Protein AF-A0A0F9PU27-F1 (afdb_monomer_lite)

Radius of gyration: 31.29 Å; chains: 1; bounding box: 98×49×78 Å

Secondary structure (DSSP, 8-state):
--HHHHHHHHHHHHHHHHHHHHHHHHHHTT-HHHHHHHHHHHHHTT---HHHHHHHHHHHHHTT-HHHHHHHHHHHHHHSTT-HHHHHHHHHHHHHTT-HHHHHHHHHHHHHH-TT-HHHHHHHHHHHHHTT-HHHHHHHHHHHHHH-TT-HHHHHHHHHHHHHHHHHHHS-HHHHHHHHHHHHHHHHHHHHHHHHHHHHHHHHT----TTHHHHHHHHHHHHHTTS-HHHHHHHHHHHHTS--S-TTSS-HHHHHHHHHHHHHHHHHHHHHHHHHHHHHHHHHHHHHHT-SSHHHHHHHHHHHHTTS-HHHHHHHHHHHHTS-THHHHHHHHHHHHHHHHHHHHHHHHHHHS-HHHHHHHHHHHHH-SEEEHHHHHHHHT--HHHHHHHHHHHHHHHT-EE-SSEEE--TTTHHHHHHHHHHHHHHHHHHHHTS----

Organism: NCBI:txid412755

Foldseek 3Di:
DDPVVVVVVVVLVVLLVVLQVVLVVCVVVLVLVVSLVSLVVSVVSVDDALVSLQSNLVSCVSVVNLVSSLVSLVVSCVVPVLDLVSLQSSLVSCVVVVVLVSSLVSLVSSCVNPVLDLVSLQSNLVSCLVVLVLVSSLVSLVSSCVNPVPPPSSVLSNVLSVVLVVCVVPADPVLSQCVVVLSVQLVVLVLLLVLLVVLLVVLVPDDDQQDPLVVSVVVNVVSCVPPDPVSVVVVVVLNVLQDPDNPPPDPPVVSVVSSVVSSVVSVVVNLLSVVVNVLSVVLSCCSPPPDHDPVVSVVVSVVVLVVDPPSNSVVVVVVVVPRDPCSVVVCVVVCVVCVVVVVVLVLVLLVLFDPQLLVQLLVQLVPDQKAFQVVNCVSRVDDPVSSVVVLVVCCVVQVWDDDDRIIGHDPVRSVVSNVVSVVVNVVVVVVVVVDDDDD

pLDDT: mean 78.62, std 15.71, range [31.61, 98.38]

Structure (mmCIF, N/CA/C/O backbone):
data_AF-A0A0F9PU27-F1
#
_entry.id   AF-A0A0F9PU27-F1
#
loop_
_atom_site.group_PDB
_atom_site.id
_atom_site.type_symbol
_atom_site.label_atom_id
_atom_site.label_alt_id
_atom_site.label_comp_id
_atom_site.label_asym_id
_atom_site.label_entity_id
_atom_site.label_seq_id
_atom_site.pdbx_PDB_ins_code
_atom_site.Cartn_x
_atom_site.Cartn_y
_atom_site.Cartn_z
_atom_site.occupancy
_atom_site.B_iso_or_equiv
_atom_site.auth_seq_id
_atom_site.auth_comp_id
_atom_site.auth_asym_id
_atom_site.auth_atom_id
_atom_site.pdbx_PDB_model_num
ATOM 1 N N . MET A 1 1 ? 28.196 -9.883 -45.444 1.00 61.72 1 MET A N 1
ATOM 2 C CA . MET A 1 1 ? 28.135 -8.442 -45.123 1.00 61.72 1 MET A CA 1
ATOM 3 C C . MET A 1 1 ? 29.252 -7.688 -45.820 1.00 61.72 1 MET A C 1
ATOM 5 O O . MET A 1 1 ? 30.421 -7.951 -45.524 1.00 61.72 1 MET A O 1
ATOM 9 N N . SER A 1 2 ? 28.900 -6.754 -46.701 1.00 83.75 2 SER A N 1
ATOM 10 C CA . SER A 1 2 ? 29.845 -5.858 -47.375 1.00 83.75 2 SER A CA 1
ATOM 11 C C . SER A 1 2 ? 30.555 -4.929 -46.370 1.00 83.75 2 SER A C 1
ATOM 13 O O . SER A 1 2 ? 30.102 -4.731 -45.236 1.00 83.75 2 SER A O 1
ATOM 15 N N . LYS A 1 3 ? 31.704 -4.348 -46.753 1.00 82.75 3 LYS A N 1
ATOM 16 C CA . LYS A 1 3 ? 32.406 -3.347 -45.918 1.00 82.75 3 LYS A CA 1
ATOM 17 C C . LYS A 1 3 ? 31.502 -2.148 -45.590 1.00 82.75 3 LYS A C 1
ATOM 19 O O . LYS A 1 3 ? 31.598 -1.587 -44.500 1.00 82.75 3 LYS A O 1
ATOM 24 N N . GLU A 1 4 ? 30.606 -1.804 -46.506 1.00 81.50 4 GLU A N 1
ATOM 25 C CA . GLU A 1 4 ? 29.671 -0.690 -46.385 1.00 81.50 4 GLU A CA 1
ATOM 26 C C . GLU A 1 4 ? 28.534 -0.986 -45.394 1.00 81.50 4 GLU A C 1
ATOM 28 O O . GLU A 1 4 ? 28.231 -0.160 -44.535 1.00 81.50 4 GLU A O 1
ATOM 33 N N . GLU A 1 5 ? 27.990 -2.205 -45.403 1.00 80.94 5 GLU A N 1
ATOM 34 C CA . GLU A 1 5 ? 27.004 -2.665 -44.412 1.00 80.94 5 GLU A CA 1
ATOM 35 C C . GLU A 1 5 ? 27.588 -2.688 -42.994 1.00 80.94 5 GLU A C 1
ATOM 37 O O . GLU A 1 5 ? 26.949 -2.247 -42.036 1.00 80.94 5 GLU A O 1
ATOM 42 N N . LYS A 1 6 ? 28.845 -3.132 -42.846 1.00 84.81 6 LYS A N 1
ATOM 43 C CA . LYS A 1 6 ? 29.549 -3.090 -41.554 1.00 84.81 6 LYS A CA 1
ATOM 44 C C . LYS A 1 6 ? 29.738 -1.653 -41.052 1.00 84.81 6 LYS A C 1
ATOM 46 O O . LYS A 1 6 ? 29.660 -1.428 -39.844 1.00 84.81 6 LYS A O 1
ATOM 51 N N . LYS A 1 7 ? 29.980 -0.689 -41.949 1.00 88.00 7 LYS A N 1
ATOM 52 C CA . LYS A 1 7 ? 30.108 0.738 -41.607 1.00 88.00 7 LYS A CA 1
ATOM 53 C C . LYS A 1 7 ? 28.763 1.324 -41.167 1.00 88.00 7 LYS A C 1
ATOM 55 O O . LYS A 1 7 ? 28.689 1.857 -40.061 1.00 88.00 7 LYS A O 1
ATOM 60 N N . LYS A 1 8 ? 27.697 1.116 -41.949 1.00 86.75 8 LYS A N 1
ATOM 61 C CA . LYS A 1 8 ? 26.329 1.554 -41.612 1.00 86.75 8 LYS A CA 1
ATOM 62 C C . LYS A 1 8 ? 25.865 0.987 -40.266 1.00 86.75 8 LYS A C 1
ATOM 64 O O . LYS A 1 8 ? 25.375 1.727 -39.418 1.00 86.75 8 LYS A O 1
ATOM 69 N N . ARG A 1 9 ? 26.118 -0.300 -39.996 1.00 86.31 9 ARG A N 1
ATOM 70 C CA . ARG A 1 9 ? 25.777 -0.932 -38.707 1.00 86.31 9 ARG A CA 1
ATOM 71 C C . ARG A 1 9 ? 26.534 -0.318 -37.523 1.00 86.31 9 ARG A C 1
ATOM 73 O O . ARG A 1 9 ? 25.955 -0.131 -36.451 1.00 86.31 9 ARG A O 1
ATOM 80 N N . LYS A 1 10 ? 27.820 0.014 -37.695 1.00 89.00 10 LYS A N 1
ATOM 81 C CA . LYS A 1 10 ? 28.617 0.699 -36.659 1.00 89.00 10 LYS A CA 1
ATOM 82 C C . LYS A 1 10 ? 28.089 2.107 -36.378 1.00 89.00 10 LYS A C 1
ATOM 84 O O . LYS A 1 10 ? 28.003 2.492 -35.212 1.00 89.00 10 LYS A O 1
ATOM 89 N N . GLU A 1 11 ? 27.718 2.851 -37.415 1.00 89.81 11 GLU A N 1
ATOM 90 C CA . GLU A 1 11 ? 27.136 4.193 -37.284 1.00 89.81 11 GLU A CA 1
ATOM 91 C C . GLU A 1 11 ? 25.778 4.152 -36.576 1.00 89.81 11 GLU A C 1
ATOM 93 O O . GLU A 1 11 ? 25.588 4.882 -35.601 1.00 89.81 11 GLU A O 1
ATOM 98 N N . LEU A 1 12 ? 24.896 3.221 -36.959 1.00 90.19 12 LEU A N 1
ATOM 99 C CA . LEU A 1 12 ? 23.612 2.987 -36.290 1.00 90.19 12 LEU A CA 1
ATOM 100 C C . LEU A 1 12 ? 23.808 2.667 -34.800 1.00 90.19 12 LEU A C 1
ATOM 102 O O . LEU A 1 12 ? 23.183 3.272 -33.934 1.00 90.19 12 LEU A O 1
ATOM 106 N N . THR A 1 13 ? 24.756 1.779 -34.483 1.00 91.00 13 THR A N 1
ATOM 107 C CA . THR A 1 13 ? 25.074 1.406 -33.094 1.00 91.00 13 THR A CA 1
ATOM 108 C C . THR A 1 13 ? 25.567 2.607 -32.283 1.00 91.00 13 THR A C 1
ATOM 110 O O . THR A 1 13 ? 25.202 2.776 -31.118 1.00 91.00 13 THR A O 1
ATOM 113 N N . LYS A 1 14 ? 26.405 3.466 -32.879 1.00 93.38 14 LYS A N 1
ATOM 114 C CA . LYS A 1 14 ? 26.889 4.691 -32.227 1.00 93.38 14 LYS A CA 1
ATOM 115 C C . LYS A 1 14 ? 25.741 5.670 -31.978 1.00 93.38 14 LYS A C 1
ATOM 117 O O . LYS A 1 14 ? 25.690 6.289 -30.915 1.00 93.38 14 LYS A O 1
ATOM 122 N N . LEU A 1 15 ? 24.820 5.781 -32.931 1.00 94.38 15 LEU A N 1
ATOM 123 C CA . LEU A 1 15 ? 23.661 6.655 -32.837 1.00 94.38 15 LEU A CA 1
ATOM 124 C C . LEU A 1 15 ? 22.678 6.186 -31.753 1.00 94.38 15 LEU A C 1
ATOM 126 O O . LEU A 1 15 ? 22.299 6.988 -30.903 1.00 94.38 15 LEU A O 1
ATOM 130 N N . VAL A 1 16 ? 22.370 4.887 -31.696 1.00 94.38 16 VAL A N 1
ATOM 131 C CA . VAL A 1 16 ? 21.594 4.263 -30.608 1.00 94.38 16 VAL A CA 1
ATOM 132 C C . VAL A 1 16 ? 22.213 4.583 -29.248 1.00 94.38 16 VAL A C 1
ATOM 134 O O . VAL A 1 16 ? 21.541 5.117 -28.368 1.00 94.38 16 VAL A O 1
ATOM 137 N N . LYS A 1 17 ? 23.520 4.333 -29.075 1.00 94.12 17 LYS A N 1
ATOM 138 C CA . LYS A 1 17 ? 24.222 4.626 -27.812 1.00 94.12 17 LYS A CA 1
ATOM 139 C C . LYS A 1 17 ? 24.145 6.106 -27.435 1.00 94.12 17 LYS A C 1
ATOM 141 O O . LYS A 1 17 ? 23.989 6.432 -26.257 1.00 94.12 17 LYS A O 1
ATOM 146 N N . LYS A 1 18 ? 24.227 7.007 -28.419 1.00 96.00 18 LYS A N 1
ATOM 147 C CA . LYS A 1 18 ? 24.058 8.447 -28.198 1.00 96.00 18 LYS A CA 1
ATOM 148 C C . LYS A 1 18 ? 22.656 8.743 -27.664 1.00 96.00 18 LYS A C 1
ATOM 150 O O . LYS A 1 18 ? 22.555 9.327 -26.592 1.00 96.00 18 LYS A O 1
ATOM 155 N N . TYR A 1 19 ? 21.602 8.288 -28.342 1.00 96.94 19 TYR A N 1
ATOM 156 C CA . TYR A 1 19 ? 20.220 8.497 -27.896 1.00 96.94 19 TYR A CA 1
ATOM 157 C C . TYR A 1 19 ? 19.957 7.920 -26.501 1.00 96.94 19 TYR A C 1
ATOM 159 O O . TYR A 1 19 ? 19.421 8.629 -25.652 1.00 96.94 19 TYR A O 1
ATOM 167 N N . LEU A 1 20 ? 20.432 6.704 -26.218 1.00 95.94 20 LEU A N 1
ATOM 168 C CA . LEU A 1 20 ? 20.327 6.083 -24.895 1.00 95.94 20 LEU A CA 1
ATOM 169 C C . LEU A 1 20 ? 21.032 6.893 -23.805 1.00 95.94 20 LEU A C 1
ATOM 171 O O . LEU A 1 20 ? 20.453 7.152 -22.754 1.00 95.94 20 LEU A O 1
ATOM 175 N N . SER A 1 21 ? 22.284 7.294 -24.039 1.00 95.94 21 SER A N 1
ATOM 176 C CA . SER A 1 21 ? 23.059 8.041 -23.041 1.00 95.94 21 SER A CA 1
ATOM 177 C C . SER A 1 21 ? 22.482 9.433 -22.782 1.00 95.94 21 SER A C 1
ATOM 179 O O . SER A 1 21 ? 22.426 9.862 -21.631 1.00 95.94 21 SER A O 1
ATOM 181 N N . THR A 1 22 ? 22.001 10.124 -23.820 1.00 97.12 22 THR A N 1
ATOM 182 C CA . THR A 1 22 ? 21.309 11.407 -23.666 1.00 97.12 22 THR A CA 1
ATOM 183 C C . THR A 1 22 ? 19.983 11.234 -22.929 1.00 97.12 22 THR A C 1
ATOM 185 O O . THR A 1 22 ? 19.738 11.968 -21.976 1.00 97.12 22 THR A O 1
ATOM 188 N N . GLY A 1 23 ? 19.173 10.236 -23.297 1.00 96.94 23 GLY A N 1
ATOM 189 C CA . GLY A 1 23 ? 17.914 9.932 -22.614 1.00 96.94 23 GLY A CA 1
ATOM 190 C C . GLY A 1 23 ? 18.114 9.634 -21.127 1.00 96.94 23 GLY A C 1
ATOM 191 O O . GLY A 1 23 ? 17.452 10.237 -20.291 1.00 96.94 23 GLY A O 1
ATOM 192 N N . LYS A 1 24 ? 19.105 8.801 -20.772 1.00 96.12 24 LYS A N 1
ATOM 193 C CA . LYS A 1 24 ? 19.441 8.494 -19.368 1.00 96.12 24 LYS A CA 1
ATOM 194 C C . LYS A 1 24 ? 19.889 9.729 -18.577 1.00 96.12 24 LYS A C 1
ATOM 196 O O . LYS A 1 24 ? 19.502 9.880 -17.425 1.00 96.12 24 LYS A O 1
ATOM 201 N N . LYS A 1 25 ? 20.666 10.634 -19.184 1.00 97.50 25 LYS A N 1
ATOM 202 C CA . LYS A 1 25 ? 21.061 11.899 -18.536 1.00 97.50 25 LYS A CA 1
ATOM 203 C C . LYS A 1 25 ? 19.865 12.815 -18.278 1.00 97.50 25 LYS A C 1
ATOM 205 O O . LYS A 1 25 ? 19.805 13.439 -17.228 1.00 97.50 25 LYS A O 1
ATOM 210 N N . LEU A 1 26 ? 18.934 12.909 -19.227 1.00 96.62 26 LEU A N 1
ATOM 211 C CA . LEU A 1 26 ? 17.712 13.706 -19.075 1.00 96.62 26 LEU A CA 1
ATOM 212 C C . LEU A 1 26 ? 16.783 13.110 -18.014 1.00 96.62 26 LEU A C 1
ATOM 214 O O . LEU A 1 26 ? 16.261 13.842 -17.182 1.00 96.62 26 LEU A O 1
ATOM 218 N N . TYR A 1 27 ? 16.658 11.783 -17.990 1.00 94.88 27 TYR A N 1
ATOM 219 C CA . TYR A 1 27 ? 15.933 11.047 -16.957 1.00 94.88 27 TYR A CA 1
ATOM 220 C C . TYR A 1 27 ? 16.470 11.358 -15.552 1.00 94.88 27 TYR A C 1
ATOM 222 O O . TYR A 1 27 ? 15.700 11.679 -14.659 1.00 94.88 27 TYR A O 1
ATOM 230 N N . GLN A 1 28 ? 17.795 11.352 -15.365 1.00 94.38 28 GLN A N 1
ATOM 231 C CA . GLN A 1 28 ? 18.430 11.703 -14.083 1.00 94.38 28 GLN A CA 1
ATOM 232 C C . GLN A 1 28 ? 18.196 13.161 -13.660 1.00 94.38 28 GLN A C 1
ATOM 234 O O . GLN A 1 28 ? 18.307 13.479 -12.481 1.00 94.38 28 GLN A O 1
ATOM 239 N N . LYS A 1 29 ? 17.890 14.046 -14.613 1.00 95.44 29 LYS A N 1
ATOM 240 C CA . LYS A 1 29 ? 17.524 15.447 -14.368 1.00 95.44 29 LYS A CA 1
ATOM 241 C C . LYS A 1 29 ? 16.015 15.653 -14.195 1.00 95.44 29 LYS A C 1
ATOM 243 O O . LYS A 1 29 ? 15.580 16.797 -14.135 1.00 95.44 29 LYS A O 1
ATOM 248 N N . ASN A 1 30 ? 15.223 14.578 -14.158 1.00 92.25 30 ASN A N 1
ATOM 249 C CA . ASN A 1 30 ? 13.757 14.604 -14.144 1.00 92.25 30 ASN A CA 1
ATOM 250 C C . ASN A 1 30 ? 13.126 15.301 -15.370 1.00 92.25 30 ASN A C 1
ATOM 252 O O . ASN A 1 30 ? 11.958 15.678 -15.357 1.00 92.25 30 ASN A O 1
ATOM 256 N N . GLU A 1 31 ? 13.866 15.442 -16.476 1.00 96.12 31 GLU A N 1
ATOM 257 C CA . GLU A 1 31 ? 13.351 15.973 -17.746 1.00 96.12 31 GLU A CA 1
ATOM 258 C C . GLU A 1 31 ? 12.653 14.855 -18.550 1.00 96.12 31 GLU A C 1
ATOM 260 O O . GLU A 1 31 ? 13.060 14.507 -19.666 1.00 96.12 31 GLU A O 1
ATOM 265 N N . PHE A 1 32 ? 11.609 14.262 -17.962 1.00 95.88 32 PHE A N 1
ATOM 266 C CA . PHE A 1 32 ? 10.987 13.011 -18.416 1.00 95.88 32 PHE A CA 1
ATOM 267 C C . PHE A 1 32 ? 10.480 13.060 -19.861 1.00 95.88 32 PHE A C 1
ATOM 269 O O . PHE A 1 32 ? 10.799 12.171 -20.650 1.00 95.88 32 PHE A O 1
ATOM 276 N N . GLN A 1 33 ? 9.796 14.135 -20.264 1.00 97.50 33 GLN A N 1
ATOM 277 C CA . GLN A 1 33 ? 9.277 14.269 -21.632 1.00 97.50 33 GLN A CA 1
ATOM 278 C C . GLN A 1 33 ? 10.395 14.205 -22.688 1.00 97.50 33 GLN A C 1
ATOM 280 O O . GLN A 1 33 ? 10.280 13.528 -23.715 1.00 97.50 33 GLN A O 1
ATOM 285 N N . LYS A 1 34 ? 11.522 14.883 -22.429 1.00 97.06 34 LYS A N 1
ATOM 286 C CA . LYS A 1 34 ? 12.675 14.860 -23.336 1.00 97.06 34 LYS A CA 1
ATOM 287 C C . LYS A 1 34 ? 13.356 13.497 -23.300 1.00 97.06 34 LYS A C 1
ATOM 289 O O . LYS A 1 34 ? 13.727 12.990 -24.359 1.00 97.06 34 LYS A O 1
ATOM 294 N N . ALA A 1 35 ? 13.484 12.880 -22.125 1.00 97.75 35 ALA A N 1
ATOM 295 C CA . ALA A 1 35 ? 14.041 11.537 -21.988 1.00 97.75 35 ALA A CA 1
ATOM 296 C C . ALA A 1 35 ? 13.265 10.516 -22.839 1.00 97.75 35 ALA A C 1
ATOM 298 O O . ALA A 1 35 ? 13.878 9.822 -23.653 1.00 97.75 35 ALA A O 1
ATOM 299 N N . ILE A 1 36 ? 11.928 10.517 -22.754 1.00 97.81 36 ILE A N 1
ATOM 300 C CA . ILE A 1 36 ? 11.040 9.669 -23.566 1.00 97.81 36 ILE A CA 1
ATOM 301 C C . ILE A 1 36 ? 11.309 9.865 -25.059 1.00 97.81 36 ILE A C 1
ATOM 303 O O . ILE A 1 36 ? 11.459 8.886 -25.788 1.00 97.81 36 ILE A O 1
ATOM 307 N N . SER A 1 37 ? 11.438 11.113 -25.527 1.00 97.56 37 SER A N 1
ATOM 308 C CA . SER A 1 37 ? 11.712 11.392 -26.945 1.00 97.56 37 SER A CA 1
ATOM 309 C C . SER A 1 37 ? 13.033 10.776 -27.431 1.00 97.56 37 SER A C 1
ATOM 311 O O . SER A 1 37 ? 13.115 10.258 -28.545 1.00 97.56 37 SER A O 1
ATOM 313 N N . HIS A 1 38 ? 14.069 10.778 -26.586 1.00 97.62 38 HIS A N 1
ATOM 314 C CA . HIS A 1 38 ? 15.358 10.165 -26.897 1.00 97.62 38 HIS A CA 1
ATOM 315 C C . HIS A 1 38 ? 15.293 8.636 -26.844 1.00 97.62 38 HIS A C 1
ATOM 317 O O . HIS A 1 38 ? 15.906 7.979 -27.685 1.00 97.62 38 HIS A O 1
ATOM 323 N N . PHE A 1 39 ? 14.537 8.064 -25.907 1.00 97.62 39 PHE A N 1
ATOM 324 C CA . PHE A 1 39 ? 14.330 6.620 -25.844 1.00 97.62 39 PHE A CA 1
ATOM 325 C C . PHE A 1 39 ? 13.521 6.099 -27.038 1.00 97.62 39 PHE A C 1
ATOM 327 O O . PHE A 1 39 ? 13.940 5.127 -27.661 1.00 97.62 39 PHE A O 1
ATOM 334 N N . LYS A 1 40 ? 12.449 6.791 -27.448 1.00 96.69 40 LYS A N 1
ATOM 335 C CA . LYS A 1 40 ? 11.679 6.452 -28.659 1.00 96.69 40 LYS A CA 1
ATOM 336 C C . LYS A 1 40 ? 12.551 6.462 -29.918 1.00 96.69 40 LYS A C 1
ATOM 338 O O . LYS A 1 40 ? 12.512 5.502 -30.675 1.00 96.69 40 LYS A O 1
ATOM 343 N N . LYS A 1 41 ? 13.443 7.448 -30.074 1.00 96.75 41 LYS A N 1
ATOM 344 C CA . LYS A 1 41 ? 14.431 7.457 -31.172 1.00 96.75 41 LYS A CA 1
ATOM 345 C C . LYS A 1 41 ? 15.393 6.268 -31.127 1.00 96.75 41 LYS A C 1
ATOM 347 O O . LYS A 1 41 ? 15.785 5.761 -32.170 1.00 96.75 41 LYS A O 1
ATOM 352 N N . ALA A 1 42 ? 15.798 5.803 -29.944 1.00 95.56 42 ALA A N 1
ATOM 353 C CA . ALA A 1 42 ? 16.612 4.589 -29.842 1.00 95.56 42 ALA A CA 1
ATOM 354 C C . ALA A 1 42 ? 15.823 3.333 -30.268 1.00 95.56 42 ALA A C 1
ATOM 356 O O . ALA A 1 42 ? 16.388 2.478 -30.951 1.00 95.56 42 ALA A O 1
ATOM 357 N N . ILE A 1 43 ? 14.529 3.262 -29.935 1.00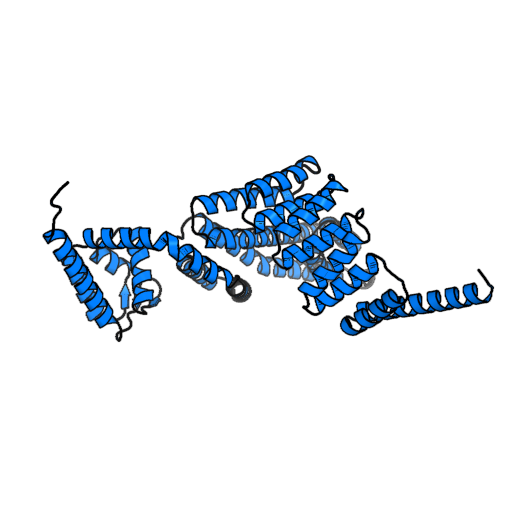 94.62 43 ILE A N 1
ATOM 358 C CA . ILE A 1 43 ? 13.617 2.187 -30.367 1.00 94.62 43 ILE A CA 1
ATOM 359 C C . ILE A 1 43 ? 13.417 2.208 -31.885 1.00 94.62 43 ILE A C 1
ATOM 361 O O . ILE A 1 43 ? 13.535 1.164 -32.519 1.00 94.62 43 ILE A O 1
ATOM 365 N N . GLU A 1 44 ? 13.192 3.381 -32.483 1.00 94.69 44 GLU A N 1
ATOM 366 C CA . GLU A 1 44 ? 13.082 3.563 -33.943 1.00 94.69 44 GLU A CA 1
ATOM 367 C C . GLU A 1 44 ? 14.337 3.076 -34.687 1.00 94.69 44 GLU A C 1
ATOM 369 O O . GLU A 1 44 ? 14.257 2.588 -35.810 1.00 94.69 44 GLU A O 1
ATOM 374 N N . LEU A 1 45 ? 15.505 3.152 -34.040 1.00 93.06 45 LEU A N 1
ATOM 375 C CA . LEU A 1 45 ? 16.777 2.636 -34.555 1.00 93.06 45 LEU A CA 1
ATOM 376 C C . LEU A 1 45 ? 17.005 1.140 -34.253 1.00 93.06 45 LEU A C 1
ATOM 378 O O . LEU A 1 45 ? 18.107 0.632 -34.474 1.00 93.06 45 LEU A O 1
ATOM 382 N N . GLY A 1 46 ? 15.991 0.436 -33.746 1.00 88.75 46 GLY A N 1
ATOM 383 C CA . GLY A 1 46 ? 15.999 -1.007 -33.501 1.00 88.75 46 GLY A CA 1
ATOM 384 C C . GLY A 1 46 ? 16.531 -1.435 -32.132 1.00 88.75 46 GLY A C 1
ATOM 385 O O . GLY A 1 46 ? 16.768 -2.625 -31.926 1.00 88.75 46 GLY A O 1
ATOM 386 N N . TYR A 1 47 ? 16.746 -0.510 -31.190 1.00 91.31 47 TYR A N 1
ATOM 387 C CA . TYR A 1 47 ? 17.122 -0.874 -29.823 1.00 91.31 47 TYR A CA 1
ATOM 388 C C . TYR A 1 47 ? 15.880 -1.125 -28.970 1.00 91.31 47 TYR A C 1
ATOM 390 O O . TYR A 1 47 ? 15.257 -0.190 -28.469 1.00 91.31 47 TYR A O 1
ATOM 398 N N . ILE A 1 48 ? 15.548 -2.400 -28.790 1.00 89.81 48 ILE A N 1
ATOM 399 C CA . ILE A 1 48 ? 14.435 -2.849 -27.954 1.00 89.81 48 ILE A CA 1
ATOM 400 C C . ILE A 1 48 ? 15.008 -3.667 -26.794 1.00 89.81 48 ILE A C 1
ATOM 402 O O . ILE A 1 48 ? 15.818 -4.572 -26.991 1.00 89.81 48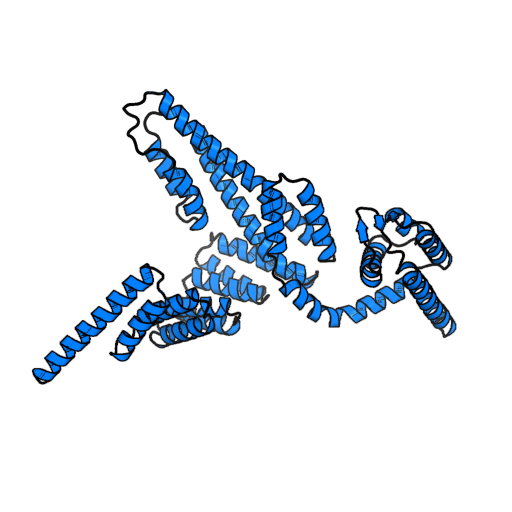 ILE A O 1
ATOM 406 N N . SER A 1 49 ? 14.618 -3.317 -25.572 1.00 89.25 49 SER A N 1
ATOM 407 C CA . SER A 1 49 ? 14.998 -4.027 -24.350 1.00 89.25 49 SER A CA 1
ATOM 408 C C . SER A 1 49 ? 13.959 -3.781 -23.260 1.00 89.25 49 SER A C 1
ATOM 410 O O . SER A 1 49 ? 13.300 -2.744 -23.260 1.00 89.25 49 SER A O 1
ATOM 412 N N . THR A 1 50 ? 13.852 -4.671 -22.277 1.00 90.25 50 THR A N 1
ATOM 413 C CA . THR A 1 50 ? 13.005 -4.423 -21.096 1.00 90.25 50 THR A CA 1
ATOM 414 C C . THR A 1 50 ? 13.396 -3.112 -20.406 1.00 90.25 50 THR A C 1
ATOM 416 O O . THR A 1 50 ? 12.533 -2.284 -20.146 1.00 90.25 50 THR A O 1
ATOM 419 N N . ASP A 1 51 ? 14.699 -2.833 -20.269 1.00 90.94 51 ASP A N 1
ATOM 420 C CA . ASP A 1 51 ? 15.193 -1.588 -19.662 1.00 90.94 51 ASP A CA 1
ATOM 421 C C . ASP A 1 51 ? 14.666 -0.305 -20.319 1.00 90.94 51 ASP A C 1
ATOM 423 O O . ASP A 1 51 ? 14.426 0.682 -19.627 1.00 90.94 51 ASP A O 1
ATOM 427 N N . ILE A 1 52 ? 14.540 -0.261 -21.654 1.00 94.19 52 ILE A N 1
ATOM 428 C CA . ILE A 1 52 ? 14.093 0.970 -22.318 1.00 94.19 52 ILE A CA 1
ATOM 429 C C . ILE A 1 52 ? 12.589 1.157 -22.161 1.00 94.19 52 ILE A C 1
ATOM 431 O O . ILE A 1 52 ? 12.137 2.287 -21.987 1.00 94.19 52 ILE A O 1
ATOM 435 N N . TRP A 1 53 ? 11.836 0.057 -22.160 1.00 95.94 53 TRP A N 1
ATOM 436 C CA . TRP A 1 53 ? 10.414 0.076 -21.850 1.00 95.94 53 TRP A CA 1
ATOM 437 C C . TRP A 1 53 ? 10.163 0.522 -20.413 1.00 95.94 53 TRP A C 1
ATOM 439 O O . TRP A 1 53 ? 9.355 1.422 -20.211 1.00 95.94 53 TRP A O 1
ATOM 449 N N . ASP A 1 54 ? 10.929 0.010 -19.450 1.00 93.50 54 ASP A N 1
ATOM 450 C CA . ASP A 1 54 ? 10.874 0.431 -18.048 1.00 93.50 54 ASP A CA 1
ATOM 451 C C . ASP A 1 54 ? 11.192 1.924 -17.879 1.00 93.50 54 ASP A C 1
ATOM 453 O O . ASP A 1 54 ? 10.488 2.633 -17.164 1.00 93.50 54 ASP A O 1
ATOM 457 N N . LEU A 1 55 ? 12.237 2.427 -18.549 1.00 95.44 55 LEU A N 1
ATOM 458 C CA . LEU A 1 55 ? 12.625 3.841 -18.475 1.00 95.44 55 LEU A CA 1
ATOM 459 C C . LEU A 1 55 ? 11.548 4.766 -19.047 1.00 95.44 55 LEU A C 1
ATOM 461 O O . LEU A 1 55 ? 11.298 5.832 -18.481 1.00 95.44 55 LEU A O 1
ATOM 465 N N . ILE A 1 56 ? 10.911 4.378 -20.154 1.00 96.44 56 ILE A N 1
ATOM 466 C CA . ILE A 1 56 ? 9.788 5.131 -20.719 1.00 96.44 56 ILE A CA 1
ATOM 467 C C . ILE A 1 56 ? 8.572 5.023 -19.796 1.00 96.44 56 ILE A C 1
ATOM 469 O O . ILE A 1 56 ? 8.000 6.052 -19.456 1.00 96.44 56 ILE A O 1
ATOM 473 N N . GLY A 1 57 ? 8.214 3.819 -19.344 1.00 95.56 57 GLY A N 1
ATOM 474 C CA . GLY A 1 57 ? 7.070 3.581 -18.465 1.00 95.56 57 GLY A CA 1
ATOM 475 C C . GLY A 1 57 ? 7.158 4.375 -17.163 1.00 95.56 57 GLY A C 1
ATOM 476 O O . GLY A 1 57 ? 6.214 5.073 -16.806 1.00 95.56 57 GLY A O 1
ATOM 477 N N . TYR A 1 58 ? 8.318 4.368 -16.502 1.00 94.19 58 TYR A N 1
ATOM 478 C CA . TYR A 1 58 ? 8.549 5.203 -15.323 1.00 94.19 58 TYR A CA 1
ATOM 479 C C . TYR A 1 58 ? 8.462 6.697 -15.647 1.00 94.19 58 TYR A C 1
ATOM 481 O O . TYR A 1 58 ? 7.879 7.461 -14.885 1.00 94.19 58 TYR A O 1
ATOM 489 N N . SER A 1 59 ? 9.022 7.132 -16.780 1.00 96.38 59 SER A N 1
ATOM 490 C CA . SER A 1 59 ? 8.954 8.541 -17.187 1.00 96.38 59 SER A CA 1
ATOM 491 C C . SER A 1 59 ? 7.508 8.998 -17.418 1.00 96.38 59 SER A C 1
ATOM 493 O O . SER A 1 59 ? 7.150 10.087 -16.988 1.00 96.38 59 SER A O 1
ATOM 495 N N . GLU A 1 60 ? 6.670 8.169 -18.048 1.00 96.12 60 GLU A N 1
ATOM 496 C CA . GLU A 1 60 ? 5.235 8.438 -18.231 1.00 96.12 60 GLU A CA 1
ATOM 497 C C . GLU A 1 60 ? 4.499 8.473 -16.887 1.00 96.12 60 GLU A C 1
ATOM 499 O O . GLU A 1 60 ? 3.683 9.362 -16.653 1.00 96.12 60 GLU A O 1
ATOM 504 N N . PHE A 1 61 ? 4.832 7.560 -15.970 1.00 91.81 61 PHE A N 1
ATOM 505 C CA . PHE A 1 61 ? 4.272 7.549 -14.620 1.00 91.81 61 PHE A CA 1
ATOM 506 C C . PHE A 1 61 ? 4.572 8.852 -13.863 1.00 91.81 61 PHE A C 1
ATOM 508 O O . PHE A 1 61 ? 3.664 9.457 -13.301 1.00 91.81 61 PHE A O 1
ATOM 515 N N . GLN A 1 62 ? 5.817 9.334 -13.908 1.00 91.62 62 GLN A N 1
ATOM 516 C CA . GLN A 1 62 ? 6.210 10.603 -13.277 1.00 91.62 62 GLN A CA 1
ATOM 517 C C . GLN A 1 62 ? 5.528 11.829 -13.900 1.00 91.62 62 GLN A C 1
ATOM 519 O O . GLN A 1 62 ? 5.381 12.855 -13.244 1.00 91.62 62 GLN A O 1
ATOM 524 N N . LEU A 1 63 ? 5.102 11.728 -15.160 1.00 91.50 63 LEU A N 1
ATOM 525 C CA . LEU A 1 63 ? 4.320 12.757 -15.845 1.00 91.50 63 LEU A CA 1
ATOM 526 C C . LEU A 1 63 ? 2.812 12.663 -15.546 1.00 91.50 63 LEU A C 1
ATOM 528 O O . LEU A 1 63 ? 2.047 13.468 -16.068 1.00 91.50 63 LEU A O 1
ATOM 532 N N . GLY A 1 64 ? 2.375 11.696 -14.730 1.00 88.88 64 GLY A N 1
ATOM 533 C CA . GLY A 1 64 ? 0.965 11.453 -14.411 1.00 88.88 64 GLY A CA 1
ATOM 534 C C . GLY A 1 64 ? 0.213 10.634 -15.466 1.00 88.88 64 GLY A C 1
ATOM 535 O O . GLY A 1 64 ? -0.984 10.390 -15.327 1.00 88.88 64 GLY A O 1
ATOM 536 N N . ASN A 1 65 ? 0.897 10.151 -16.506 1.00 92.69 65 ASN A N 1
ATOM 537 C CA . ASN A 1 65 ? 0.297 9.398 -17.605 1.00 92.69 65 ASN A CA 1
ATOM 538 C C . ASN A 1 65 ? 0.200 7.901 -17.266 1.00 92.69 65 ASN A C 1
ATOM 540 O O . ASN A 1 65 ? 0.810 7.057 -17.929 1.00 92.69 65 ASN A O 1
ATOM 544 N N . LEU A 1 66 ? -0.579 7.555 -16.238 1.00 90.00 66 LEU A N 1
ATOM 545 C CA . LEU A 1 66 ? -0.635 6.198 -15.678 1.00 90.00 66 LEU A CA 1
ATOM 546 C C . LEU A 1 66 ? -0.974 5.116 -16.722 1.00 90.00 66 LEU A C 1
ATOM 548 O O . LEU A 1 66 ? -0.277 4.107 -16.810 1.00 90.00 66 LEU A O 1
ATOM 552 N N . ASN A 1 67 ? -1.964 5.356 -17.587 1.00 91.25 67 ASN A N 1
ATOM 553 C CA . ASN A 1 67 ? -2.343 4.409 -18.647 1.00 91.25 67 ASN A CA 1
ATOM 554 C C . ASN A 1 67 ? -1.204 4.146 -19.650 1.00 91.25 67 ASN A C 1
ATOM 556 O O . ASN A 1 67 ? -0.992 3.012 -20.078 1.00 91.25 67 ASN A O 1
ATOM 560 N N . HIS A 1 68 ? -0.432 5.179 -20.004 1.00 92.25 68 HIS A N 1
ATOM 561 C CA . HIS A 1 68 ? 0.721 5.017 -20.893 1.00 92.25 68 HIS A CA 1
ATOM 562 C C . HIS A 1 68 ? 1.848 4.251 -20.199 1.00 92.25 68 HIS A C 1
ATOM 564 O O . HIS A 1 68 ? 2.483 3.402 -20.823 1.00 92.25 68 HIS A O 1
ATOM 570 N N . ALA A 1 69 ? 2.074 4.503 -18.907 1.00 95.12 69 ALA A N 1
ATOM 571 C CA . ALA A 1 69 ? 3.041 3.746 -18.122 1.00 95.12 69 ALA A CA 1
ATOM 572 C C . ALA A 1 69 ? 2.707 2.245 -18.127 1.00 95.12 69 ALA A C 1
ATOM 574 O O . ALA A 1 69 ? 3.571 1.431 -18.460 1.00 95.12 69 ALA A O 1
ATOM 575 N N . VAL A 1 70 ? 1.447 1.890 -17.845 1.00 94.19 70 VAL A N 1
ATOM 576 C CA . VAL A 1 70 ? 0.937 0.506 -17.874 1.00 94.19 70 VAL A CA 1
ATOM 577 C C . VAL A 1 70 ? 1.227 -0.164 -19.223 1.00 94.19 70 VAL A C 1
ATOM 579 O O . VAL A 1 70 ? 1.750 -1.278 -19.253 1.00 94.19 70 VAL A O 1
ATOM 582 N N . GLU A 1 71 ? 0.971 0.523 -20.339 1.00 95.44 71 GLU A N 1
ATOM 583 C CA . GLU A 1 71 ? 1.237 0.018 -21.693 1.00 95.44 71 GLU A CA 1
ATOM 584 C C . GLU A 1 71 ? 2.724 -0.304 -21.931 1.00 95.44 71 GLU A C 1
ATOM 586 O O . GLU A 1 71 ? 3.057 -1.348 -22.497 1.00 95.44 71 GLU A O 1
ATOM 591 N N . TYR A 1 72 ? 3.643 0.565 -21.497 1.00 95.88 72 TYR A N 1
ATOM 592 C CA . TYR A 1 72 ? 5.078 0.317 -21.670 1.00 95.88 72 TYR A CA 1
ATOM 593 C C . TYR A 1 72 ? 5.597 -0.798 -20.760 1.00 95.88 72 TYR A C 1
ATOM 595 O O . TYR A 1 72 ? 6.398 -1.613 -21.215 1.00 95.88 72 TYR A O 1
ATOM 603 N N . TYR A 1 73 ? 5.109 -0.906 -19.522 1.00 96.25 73 TYR A N 1
ATOM 604 C CA . TYR A 1 73 ? 5.450 -2.040 -18.656 1.00 96.25 73 TYR A CA 1
ATOM 605 C C . TYR A 1 73 ? 4.880 -3.369 -19.180 1.00 96.25 73 TYR A C 1
ATOM 607 O O . TYR A 1 73 ? 5.552 -4.401 -19.079 1.00 96.25 73 TYR A O 1
ATOM 615 N N . ARG A 1 74 ? 3.704 -3.356 -19.828 1.00 96.94 74 ARG A N 1
ATOM 616 C CA . ARG A 1 74 ? 3.193 -4.528 -20.556 1.00 96.94 74 ARG A CA 1
ATOM 617 C C . ARG A 1 74 ? 4.158 -4.939 -21.669 1.00 96.94 74 ARG A C 1
ATOM 619 O O . ARG A 1 74 ? 4.599 -6.081 -21.702 1.00 96.94 74 ARG A O 1
ATOM 626 N N . LYS A 1 75 ? 4.591 -3.995 -22.515 1.00 95.62 75 LYS A N 1
ATOM 627 C CA . LYS A 1 75 ? 5.587 -4.268 -23.573 1.00 95.62 75 LYS A CA 1
ATOM 628 C C . LYS A 1 75 ? 6.906 -4.803 -23.015 1.00 95.62 75 LYS A C 1
ATOM 630 O O . LYS A 1 75 ? 7.496 -5.701 -23.606 1.00 95.62 75 LYS A O 1
ATOM 635 N N . GLY A 1 76 ? 7.373 -4.269 -21.885 1.00 94.81 76 GLY A N 1
ATOM 636 C CA . GLY A 1 76 ? 8.589 -4.731 -21.212 1.00 94.81 76 GLY A CA 1
ATOM 637 C C . GLY A 1 76 ? 8.500 -6.180 -20.725 1.00 94.81 76 GLY A C 1
ATOM 638 O O . GLY A 1 76 ? 9.435 -6.953 -20.951 1.00 94.81 76 GLY A O 1
ATOM 639 N N . SER A 1 77 ? 7.373 -6.545 -20.108 1.00 95.56 77 SER A N 1
ATOM 640 C CA . SER A 1 77 ? 7.107 -7.902 -19.608 1.00 95.56 77 SER A CA 1
ATOM 641 C C . SER A 1 77 ? 6.821 -8.911 -20.727 1.00 95.56 77 SER A C 1
ATOM 643 O O . SER A 1 77 ? 7.300 -10.038 -20.660 1.00 95.56 77 SER A O 1
ATOM 645 N N . GLU A 1 78 ? 6.141 -8.511 -21.803 1.00 95.00 78 GLU A N 1
ATOM 646 C CA . GLU A 1 78 ? 5.939 -9.347 -22.997 1.00 95.00 78 GLU A CA 1
ATOM 647 C C . GLU A 1 78 ? 7.236 -9.560 -23.791 1.00 95.00 78 GLU A C 1
ATOM 649 O O . GLU A 1 78 ? 7.455 -10.638 -24.339 1.00 95.00 78 GLU A O 1
ATOM 654 N N . TYR A 1 79 ? 8.117 -8.552 -23.841 1.00 94.94 79 TYR A N 1
ATOM 655 C CA . TYR A 1 79 ? 9.412 -8.656 -24.519 1.00 94.94 79 TYR A CA 1
ATOM 656 C C . TYR A 1 79 ? 10.364 -9.629 -23.814 1.00 94.94 79 TYR A C 1
ATOM 658 O O . TYR A 1 79 ? 11.134 -10.327 -24.474 1.00 94.94 79 TYR A O 1
ATOM 666 N N . ASN A 1 80 ? 10.319 -9.681 -22.481 1.00 93.25 80 ASN A N 1
ATOM 667 C CA . ASN A 1 80 ? 11.091 -10.632 -21.689 1.00 93.25 80 ASN A CA 1
ATOM 668 C C . ASN A 1 80 ? 10.174 -11.427 -20.745 1.00 93.25 80 ASN A C 1
ATOM 670 O O . ASN A 1 80 ? 10.142 -11.157 -19.542 1.00 93.25 80 ASN A O 1
ATOM 674 N N . PRO A 1 81 ? 9.446 -12.432 -21.267 1.00 94.94 81 PRO A N 1
ATOM 675 C CA . PRO A 1 81 ? 8.426 -13.145 -20.503 1.00 94.94 81 PRO A CA 1
ATOM 676 C C . PRO A 1 81 ? 9.000 -13.997 -19.366 1.00 94.94 81 PRO A C 1
ATOM 678 O O . PRO A 1 81 ? 8.240 -14.400 -18.491 1.00 94.94 81 PRO A O 1
ATOM 681 N N . ASN A 1 82 ? 10.314 -14.248 -19.360 1.00 95.88 82 ASN A N 1
ATOM 682 C CA . ASN A 1 82 ? 11.013 -15.035 -18.343 1.00 95.88 82 ASN A CA 1
ATOM 683 C C . ASN A 1 82 ? 11.634 -14.176 -17.229 1.00 95.88 82 ASN A C 1
ATOM 685 O O . ASN A 1 82 ? 12.325 -14.714 -16.366 1.00 95.88 82 ASN A O 1
ATOM 689 N N . ASP A 1 83 ? 11.420 -12.858 -17.239 1.00 94.69 83 ASP A N 1
ATOM 690 C CA . ASP A 1 83 ? 11.856 -11.974 -16.160 1.00 94.69 83 ASP A CA 1
ATOM 691 C C . ASP A 1 83 ? 10.712 -11.724 -15.162 1.00 94.69 83 ASP A C 1
ATOM 693 O O . ASP A 1 83 ? 9.800 -10.938 -15.448 1.00 94.69 83 ASP A O 1
ATOM 697 N N . PRO A 1 84 ? 10.739 -12.344 -13.968 1.00 96.12 84 PRO A N 1
ATOM 698 C CA . PRO A 1 84 ? 9.703 -12.117 -12.967 1.00 96.12 84 PRO A CA 1
ATOM 699 C C . PRO A 1 84 ? 9.656 -10.667 -12.468 1.00 96.12 84 PRO A C 1
ATOM 701 O O . PRO A 1 84 ? 8.594 -10.192 -12.065 1.00 96.12 84 PRO A O 1
ATOM 704 N N . VAL A 1 85 ? 10.774 -9.933 -12.513 1.00 94.88 85 VAL A N 1
ATOM 705 C CA . VAL A 1 85 ? 10.819 -8.534 -12.067 1.00 94.88 85 VAL A CA 1
ATOM 706 C C . VAL A 1 85 ? 10.015 -7.644 -13.013 1.00 94.88 85 VAL A C 1
ATOM 708 O O . VAL A 1 85 ? 9.312 -6.744 -12.547 1.00 94.88 85 VAL A O 1
ATOM 711 N N . ALA A 1 86 ? 10.065 -7.904 -14.323 1.00 94.88 86 ALA A N 1
ATOM 712 C CA . ALA A 1 86 ? 9.265 -7.182 -15.311 1.00 94.88 86 ALA A CA 1
ATOM 713 C C . ALA A 1 86 ? 7.758 -7.378 -15.069 1.00 94.88 86 ALA A C 1
ATOM 715 O O . ALA A 1 86 ? 6.999 -6.407 -15.066 1.00 94.88 86 ALA A O 1
ATOM 716 N N . TRP A 1 87 ? 7.334 -8.613 -14.779 1.00 97.75 87 TRP A N 1
ATOM 717 C CA . TRP A 1 87 ? 5.942 -8.924 -14.434 1.00 97.75 87 TRP A CA 1
ATOM 718 C C . TRP A 1 87 ? 5.475 -8.226 -13.151 1.00 97.75 87 TRP A C 1
ATOM 720 O O . TRP A 1 87 ? 4.369 -7.691 -13.127 1.00 97.75 87 TRP A O 1
ATOM 730 N N . ILE A 1 88 ? 6.311 -8.153 -12.111 1.00 97.38 88 ILE A N 1
ATOM 731 C CA . ILE A 1 88 ? 5.958 -7.453 -10.863 1.00 97.38 88 ILE A CA 1
ATOM 732 C C . ILE A 1 88 ? 5.883 -5.941 -11.038 1.00 97.38 88 ILE A C 1
ATOM 734 O O . ILE A 1 88 ? 4.988 -5.306 -10.483 1.00 97.38 88 ILE A O 1
ATOM 738 N N . LYS A 1 89 ? 6.777 -5.341 -11.829 1.00 94.69 89 LYS A N 1
ATOM 739 C CA . LYS A 1 89 ? 6.672 -3.913 -12.161 1.00 94.69 89 LYS A CA 1
ATOM 740 C C . LYS A 1 89 ? 5.362 -3.622 -12.890 1.00 94.69 89 LYS A C 1
ATOM 742 O O . LYS A 1 89 ? 4.666 -2.678 -12.528 1.00 94.69 89 LYS A O 1
ATOM 747 N N . TYR A 1 90 ? 4.991 -4.469 -13.850 1.00 97.06 90 TYR A N 1
ATOM 748 C CA . TYR A 1 90 ? 3.709 -4.358 -14.539 1.00 97.06 90 TYR A CA 1
ATOM 749 C C . TYR A 1 90 ? 2.516 -4.517 -13.581 1.00 97.06 90 TYR A C 1
ATOM 751 O O . TYR A 1 90 ? 1.633 -3.661 -13.568 1.00 97.06 90 TYR A O 1
ATOM 759 N N . ALA A 1 91 ? 2.534 -5.532 -12.710 1.00 97.44 91 ALA A N 1
ATOM 760 C CA . ALA A 1 91 ? 1.512 -5.743 -11.683 1.00 97.44 91 ALA A CA 1
ATOM 761 C C . ALA A 1 91 ? 1.365 -4.537 -10.737 1.00 97.44 91 ALA A C 1
ATOM 763 O O . ALA A 1 91 ? 0.257 -4.090 -10.459 1.00 97.44 91 ALA A O 1
ATOM 764 N N . SER A 1 92 ? 2.481 -3.951 -10.292 1.00 94.62 92 SER A N 1
ATOM 765 C CA . SER A 1 92 ? 2.499 -2.748 -9.447 1.00 94.62 92 SER A CA 1
ATOM 766 C C . SER A 1 92 ? 1.759 -1.576 -10.085 1.00 94.62 92 SER A C 1
ATOM 768 O O . SER A 1 92 ? 0.905 -0.957 -9.446 1.00 94.62 92 SER A O 1
ATOM 770 N N . LEU A 1 93 ? 2.024 -1.313 -11.367 1.00 93.38 93 LEU A N 1
ATOM 771 C CA . LEU A 1 93 ? 1.350 -0.247 -12.104 1.00 93.38 93 LEU A CA 1
ATOM 772 C C . LEU A 1 93 ? -0.137 -0.554 -12.327 1.00 93.38 93 LEU A C 1
ATOM 774 O O . LEU A 1 93 ? -0.961 0.345 -12.180 1.00 93.38 93 LEU A O 1
ATOM 778 N N . LEU A 1 94 ? -0.502 -1.810 -12.604 1.00 92.25 94 LEU A N 1
ATOM 779 C CA . LEU A 1 94 ? -1.904 -2.238 -12.709 1.00 92.25 94 LEU A CA 1
ATOM 780 C C . LEU A 1 94 ? -2.663 -2.036 -11.391 1.00 92.25 94 LEU A C 1
ATOM 782 O O . LEU A 1 94 ? -3.744 -1.450 -11.382 1.00 92.25 94 LEU A O 1
ATOM 786 N N . LYS A 1 95 ? -2.063 -2.422 -10.259 1.00 88.06 95 LYS A N 1
ATOM 787 C CA . LYS A 1 95 ? -2.630 -2.206 -8.920 1.00 88.06 95 LYS A CA 1
ATOM 788 C C . LYS A 1 95 ? -2.828 -0.723 -8.598 1.00 88.06 95 LYS A C 1
ATOM 790 O O . LYS A 1 95 ? -3.824 -0.368 -7.956 1.00 88.06 95 LYS A O 1
ATOM 795 N N . GLN A 1 96 ? -1.900 0.139 -9.017 1.00 84.81 96 GLN A N 1
ATOM 796 C CA . GLN A 1 96 ? -2.038 1.596 -8.894 1.00 84.81 96 GLN A CA 1
ATOM 797 C C . GLN A 1 96 ? -3.137 2.144 -9.808 1.00 84.81 96 GLN A C 1
ATOM 799 O O . GLN A 1 96 ? -3.915 2.984 -9.369 1.00 84.81 96 GLN A O 1
ATOM 804 N N . ASN A 1 97 ? -3.271 1.601 -11.020 1.00 83.94 97 ASN A N 1
ATOM 805 C CA . ASN A 1 97 ? -4.358 1.904 -11.957 1.00 83.94 97 ASN A CA 1
ATOM 806 C C . ASN A 1 97 ? -5.708 1.268 -11.570 1.00 83.94 97 ASN A C 1
ATOM 808 O O . ASN A 1 97 ? -6.663 1.327 -12.335 1.00 83.94 97 ASN A O 1
ATOM 812 N N . ASN A 1 98 ? -5.783 0.641 -10.392 1.00 83.12 98 ASN A N 1
ATOM 813 C CA . ASN A 1 98 ? -6.946 -0.073 -9.868 1.00 83.12 98 ASN A CA 1
ATOM 814 C C . ASN A 1 98 ? -7.428 -1.273 -10.711 1.00 83.12 98 ASN A C 1
ATOM 816 O O . ASN A 1 98 ? -8.492 -1.822 -10.436 1.00 83.12 98 ASN A O 1
ATOM 820 N N . ASP A 1 99 ? -6.628 -1.740 -11.672 1.00 85.94 99 ASP A N 1
ATOM 821 C CA . ASP A 1 99 ? -6.857 -3.000 -12.385 1.00 85.94 99 ASP A CA 1
ATOM 822 C C . ASP A 1 99 ? -6.272 -4.166 -11.571 1.00 85.94 99 ASP A C 1
ATOM 824 O O . ASP A 1 99 ? -5.174 -4.681 -11.813 1.00 85.94 99 ASP A O 1
ATOM 828 N N . LEU A 1 100 ? -6.996 -4.528 -10.511 1.00 86.12 100 LEU A N 1
ATOM 829 C CA . LEU A 1 100 ? -6.538 -5.496 -9.513 1.00 86.12 100 LEU A CA 1
ATOM 830 C C . LEU A 1 100 ? -6.510 -6.931 -10.055 1.00 86.12 100 LEU A C 1
ATOM 832 O O . LEU A 1 100 ? -5.644 -7.710 -9.658 1.00 86.12 100 LEU A O 1
ATOM 836 N N . ILE A 1 101 ? -7.402 -7.267 -10.993 1.00 92.00 101 ILE A N 1
ATOM 837 C CA . ILE A 1 101 ? -7.479 -8.601 -11.604 1.00 92.00 101 ILE A CA 1
ATOM 838 C C . ILE A 1 101 ? -6.242 -8.844 -12.470 1.00 92.00 101 ILE A C 1
ATOM 840 O O . ILE A 1 101 ? -5.507 -9.804 -12.230 1.00 92.00 101 ILE A O 1
ATOM 844 N N . SER A 1 102 ? -5.932 -7.929 -13.395 1.00 92.38 102 SER A N 1
ATOM 845 C CA . SER A 1 102 ? -4.727 -8.048 -14.221 1.00 92.38 102 SER A CA 1
ATOM 846 C C . SER A 1 102 ? -3.453 -8.005 -13.370 1.00 92.38 102 SER A C 1
ATOM 848 O O . SER A 1 102 ? -2.467 -8.676 -13.683 1.00 92.38 102 SER A O 1
ATOM 850 N N . SER A 1 103 ? -3.458 -7.238 -12.270 1.00 96.94 103 SER A N 1
ATOM 851 C CA . SER A 1 103 ? -2.348 -7.213 -11.311 1.00 96.94 103 SER A CA 1
ATOM 852 C C . SER A 1 103 ? -2.104 -8.592 -10.689 1.00 96.94 103 SER A C 1
ATOM 854 O O . SER A 1 103 ? -0.953 -9.027 -10.588 1.00 96.94 103 SER A O 1
ATOM 856 N N . ILE A 1 104 ? -3.164 -9.311 -10.306 1.00 97.44 104 ILE A N 1
ATOM 857 C CA . ILE A 1 104 ? -3.059 -10.679 -9.777 1.00 97.44 104 ILE A CA 1
ATOM 858 C C . ILE A 1 104 ? -2.472 -11.617 -10.831 1.00 97.44 104 ILE A C 1
ATOM 860 O O . ILE A 1 104 ? -1.549 -12.367 -10.517 1.00 97.44 104 ILE A O 1
ATOM 864 N N . ASP A 1 105 ? -2.947 -11.551 -12.073 1.00 97.44 105 ASP A N 1
ATOM 865 C CA . ASP A 1 105 ? -2.469 -12.423 -13.150 1.00 97.44 105 ASP A CA 1
ATOM 866 C C . ASP A 1 105 ? -0.986 -12.192 -13.462 1.00 97.44 105 ASP A C 1
ATOM 868 O O . ASP A 1 105 ? -0.205 -13.143 -13.555 1.00 97.44 105 ASP A O 1
ATOM 872 N N . ALA A 1 106 ? -0.559 -10.929 -13.552 1.00 97.81 106 ALA A N 1
ATOM 873 C CA . ALA A 1 106 ? 0.849 -10.574 -13.707 1.00 97.81 106 ALA A CA 1
ATOM 874 C C . ALA A 1 106 ? 1.695 -11.039 -12.506 1.00 97.81 106 ALA A C 1
ATOM 876 O O . ALA A 1 106 ? 2.776 -11.602 -12.689 1.00 97.81 106 ALA A O 1
ATOM 877 N N . THR A 1 107 ? 1.188 -10.897 -11.278 1.00 98.38 107 THR A N 1
ATOM 878 C CA . THR A 1 107 ? 1.877 -11.396 -10.075 1.00 98.38 107 THR A CA 1
ATOM 879 C C . THR A 1 107 ? 2.014 -12.920 -10.088 1.00 98.38 107 THR A C 1
ATOM 881 O O . THR A 1 107 ? 3.089 -13.448 -9.804 1.00 98.38 107 THR A O 1
ATOM 884 N N . LYS A 1 108 ? 0.962 -13.647 -10.483 1.00 98.12 108 LYS A N 1
ATOM 885 C CA . LYS A 1 108 ? 0.987 -15.111 -10.615 1.00 98.12 108 LYS A CA 1
ATOM 886 C C . LYS A 1 108 ? 1.978 -15.575 -11.683 1.00 98.12 108 LYS A C 1
ATOM 888 O O . LYS A 1 108 ? 2.659 -16.573 -11.462 1.00 98.12 108 LYS A O 1
ATOM 893 N N . LYS A 1 109 ? 2.135 -14.841 -12.793 1.00 97.88 109 LYS A N 1
ATOM 894 C CA . LYS A 1 109 ? 3.206 -15.105 -13.775 1.00 97.88 109 LYS A CA 1
ATOM 895 C C . LYS A 1 109 ? 4.595 -14.970 -13.148 1.00 97.88 109 LYS A C 1
ATOM 897 O O . LYS A 1 109 ? 5.421 -15.860 -13.326 1.00 97.88 109 LYS A O 1
ATOM 902 N N . ALA A 1 110 ? 4.841 -13.916 -12.366 1.00 98.06 110 ALA A N 1
ATOM 903 C CA . ALA A 1 110 ? 6.110 -13.753 -11.652 1.00 98.06 110 ALA A CA 1
ATOM 904 C C . ALA A 1 110 ? 6.375 -14.893 -10.651 1.00 98.06 110 ALA A C 1
ATOM 906 O O . ALA A 1 110 ? 7.486 -15.417 -10.594 1.00 98.06 110 ALA A O 1
ATOM 907 N N . LEU A 1 111 ? 5.349 -15.324 -9.910 1.00 98.12 111 LEU A N 1
ATOM 908 C CA . LEU A 1 111 ? 5.426 -16.467 -8.993 1.00 98.12 111 LEU A CA 1
ATOM 909 C C . LEU A 1 111 ? 5.645 -17.802 -9.716 1.00 98.12 111 LEU A C 1
ATOM 911 O O . LEU A 1 111 ? 6.358 -18.657 -9.200 1.00 98.12 111 LEU A O 1
ATOM 915 N N . GLY A 1 112 ? 5.092 -17.977 -10.919 1.00 98.00 112 GLY A N 1
ATOM 916 C CA . GLY A 1 112 ? 5.360 -19.147 -11.761 1.00 98.00 112 GLY A CA 1
ATOM 917 C C . GLY A 1 112 ? 6.826 -19.249 -12.196 1.00 98.00 112 GLY A C 1
ATOM 918 O O . GLY A 1 112 ? 7.344 -20.350 -12.354 1.00 98.00 112 GLY A O 1
ATOM 919 N N . LEU A 1 113 ? 7.508 -18.108 -12.340 1.00 97.69 113 LEU A N 1
ATOM 920 C CA . LEU A 1 113 ? 8.937 -18.034 -12.662 1.00 97.69 113 LEU A CA 1
ATOM 921 C C . LEU A 1 113 ? 9.831 -18.141 -11.416 1.00 97.69 113 LEU A C 1
ATOM 923 O O . LEU A 1 113 ? 10.932 -18.681 -11.492 1.00 97.69 113 LEU A O 1
ATOM 927 N N . ASN A 1 114 ? 9.383 -17.614 -10.272 1.00 96.19 114 ASN A N 1
ATOM 928 C CA . ASN A 1 114 ? 10.100 -17.689 -9.001 1.00 96.19 114 ASN A CA 1
ATOM 929 C C . ASN A 1 114 ? 9.131 -17.754 -7.810 1.00 96.19 114 ASN A C 1
ATOM 931 O O . ASN A 1 114 ? 8.778 -16.737 -7.207 1.00 96.19 114 ASN A O 1
ATOM 935 N N . SER A 1 115 ? 8.751 -18.974 -7.437 1.00 95.62 115 SER A N 1
ATOM 936 C CA . SER A 1 115 ? 7.792 -19.244 -6.360 1.00 95.62 115 SER A CA 1
ATOM 937 C C . SER A 1 115 ? 8.371 -19.084 -4.952 1.00 95.62 115 SER A C 1
ATOM 939 O O . SER A 1 115 ? 7.616 -19.047 -3.984 1.00 95.62 115 SER A O 1
ATOM 941 N N . GLN A 1 116 ? 9.696 -18.971 -4.822 1.00 95.75 116 GLN A N 1
ATOM 942 C CA . GLN A 1 116 ? 10.394 -18.795 -3.542 1.00 95.75 116 GLN A CA 1
ATOM 943 C C . GLN A 1 116 ? 10.616 -17.318 -3.190 1.00 95.75 116 GLN A C 1
ATOM 945 O O . GLN A 1 116 ? 11.192 -16.996 -2.149 1.00 95.75 116 GLN A O 1
ATOM 950 N N . ASN A 1 117 ? 10.174 -16.392 -4.044 1.00 95.75 117 ASN A N 1
ATOM 951 C CA . ASN A 1 117 ? 10.287 -14.974 -3.752 1.00 95.75 117 ASN A CA 1
ATOM 952 C C . ASN A 1 117 ? 9.128 -14.505 -2.861 1.00 95.75 117 ASN A C 1
ATOM 954 O O . ASN A 1 117 ? 8.000 -14.308 -3.314 1.00 95.75 117 ASN A O 1
ATOM 958 N N . LYS A 1 118 ? 9.434 -14.278 -1.583 1.00 96.06 118 LYS A N 1
ATOM 959 C CA . LYS A 1 118 ? 8.474 -13.778 -0.593 1.00 96.06 118 LYS A CA 1
ATOM 960 C C . LYS A 1 118 ? 7.874 -12.413 -0.931 1.00 96.06 118 LYS A C 1
ATOM 962 O O . LYS A 1 118 ? 6.712 -12.183 -0.611 1.00 96.06 118 LYS A O 1
ATOM 967 N N . ASP A 1 119 ? 8.609 -11.534 -1.611 1.00 94.06 119 ASP A N 1
ATOM 968 C CA . ASP A 1 119 ? 8.105 -10.201 -1.957 1.00 94.06 119 ASP A CA 1
ATOM 969 C C . ASP A 1 119 ? 6.951 -10.294 -2.965 1.00 94.06 119 ASP A C 1
ATOM 971 O O . ASP A 1 119 ? 6.032 -9.477 -2.944 1.00 94.06 119 ASP A O 1
ATOM 975 N N . TYR A 1 120 ? 6.948 -11.325 -3.816 1.00 97.50 120 TYR A N 1
ATOM 976 C CA . TYR A 1 120 ? 5.882 -11.548 -4.795 1.00 97.50 120 TYR A CA 1
ATOM 977 C C . TYR A 1 120 ? 4.618 -12.094 -4.126 1.00 97.50 120 TYR A C 1
ATOM 979 O O . TYR A 1 120 ? 3.514 -11.674 -4.466 1.00 97.50 120 TYR A O 1
ATOM 987 N N . TRP A 1 121 ? 4.774 -12.967 -3.128 1.00 97.94 121 TRP A N 1
ATOM 988 C CA . TRP A 1 121 ? 3.669 -13.431 -2.287 1.00 97.94 121 TRP A CA 1
ATOM 989 C C . TRP A 1 121 ? 3.075 -12.304 -1.434 1.00 97.94 121 TRP A C 1
ATOM 991 O O . TRP A 1 121 ? 1.854 -12.161 -1.385 1.00 97.94 121 TRP A O 1
ATOM 1001 N N . LEU A 1 122 ? 3.918 -11.450 -0.836 1.00 94.88 122 LEU A N 1
ATOM 1002 C CA . LEU A 1 122 ? 3.473 -10.237 -0.137 1.00 94.88 122 LEU A CA 1
ATOM 1003 C C . LEU A 1 122 ? 2.694 -9.309 -1.077 1.00 94.88 122 LEU A C 1
ATOM 1005 O O . LEU A 1 122 ? 1.634 -8.800 -0.711 1.00 94.88 122 LEU A O 1
ATOM 1009 N N . PHE A 1 123 ? 3.187 -9.108 -2.303 1.00 96.12 123 PHE A N 1
ATOM 1010 C CA . PHE A 1 123 ? 2.506 -8.283 -3.297 1.00 96.12 123 PHE A CA 1
ATOM 1011 C C . PHE A 1 123 ? 1.145 -8.875 -3.701 1.00 96.12 123 PHE A C 1
ATOM 1013 O O . PHE A 1 123 ? 0.160 -8.136 -3.792 1.00 96.12 123 PHE A O 1
ATOM 1020 N N . LEU A 1 124 ? 1.067 -10.197 -3.894 1.00 97.75 124 LEU A N 1
ATOM 1021 C CA . LEU A 1 124 ? -0.177 -10.899 -4.209 1.00 97.75 124 LEU A CA 1
ATOM 1022 C C . LEU A 1 124 ? -1.201 -10.749 -3.077 1.00 97.75 124 LEU A C 1
ATOM 1024 O O . LEU A 1 124 ? -2.315 -10.286 -3.325 1.00 97.75 124 LEU A O 1
ATOM 1028 N N . GLY A 1 125 ? -0.801 -11.045 -1.837 1.00 96.12 125 GLY A N 1
ATOM 1029 C CA . GLY A 1 125 ? -1.666 -10.905 -0.665 1.00 96.12 125 GLY A CA 1
ATOM 1030 C C . GLY A 1 125 ? -2.150 -9.468 -0.483 1.00 96.12 125 GLY A C 1
ATOM 1031 O O . GLY A 1 125 ? -3.343 -9.222 -0.336 1.00 96.12 125 GLY A O 1
ATOM 1032 N N . GLY A 1 126 ? -1.257 -8.487 -0.632 1.00 90.19 126 GLY A N 1
ATOM 1033 C CA . GLY A 1 126 ? -1.620 -7.070 -0.594 1.00 90.19 126 GLY A CA 1
ATOM 1034 C C . GLY A 1 126 ? -2.482 -6.603 -1.775 1.00 90.19 126 GLY A C 1
ATOM 1035 O O . GLY A 1 126 ? -3.038 -5.507 -1.726 1.00 90.19 126 GLY A O 1
ATOM 1036 N N . THR A 1 127 ? -2.576 -7.369 -2.864 1.00 89.75 127 THR A N 1
ATOM 1037 C CA . THR A 1 127 ? -3.517 -7.099 -3.966 1.00 89.75 127 THR A CA 1
ATOM 1038 C C . THR A 1 127 ? -4.891 -7.682 -3.647 1.00 89.75 127 THR A C 1
ATOM 1040 O O . THR A 1 127 ? -5.888 -6.984 -3.819 1.00 89.75 127 THR A O 1
ATOM 1043 N N . TYR A 1 128 ? -4.950 -8.898 -3.095 1.00 88.44 128 TYR A N 1
ATOM 1044 C CA . TYR A 1 128 ? -6.196 -9.496 -2.608 1.00 88.44 128 TYR A CA 1
ATOM 1045 C C . TYR A 1 128 ? -6.820 -8.708 -1.451 1.00 88.44 128 TYR A C 1
ATOM 1047 O O . TYR A 1 128 ? -8.025 -8.474 -1.478 1.00 88.44 128 TYR A O 1
ATOM 1055 N N . LEU A 1 129 ? -6.017 -8.194 -0.509 1.00 84.44 129 LEU A N 1
ATOM 1056 C CA . LEU A 1 129 ? -6.506 -7.292 0.544 1.00 84.44 129 LEU A CA 1
ATOM 1057 C C . LEU A 1 129 ? -7.205 -6.060 -0.037 1.00 84.44 129 LEU A C 1
ATOM 1059 O O . LEU A 1 129 ? -8.290 -5.701 0.407 1.00 84.44 129 LEU A O 1
ATOM 1063 N N . LYS A 1 130 ? -6.625 -5.439 -1.074 1.00 81.38 130 LYS A N 1
ATOM 1064 C CA . LYS A 1 130 ? -7.233 -4.281 -1.748 1.00 81.38 130 LYS A CA 1
ATOM 1065 C C . LYS A 1 130 ? -8.553 -4.640 -2.450 1.00 81.38 130 LYS A C 1
ATOM 1067 O O . LYS A 1 130 ? -9.394 -3.770 -2.634 1.00 81.38 130 LYS A O 1
ATOM 1072 N N . MET A 1 131 ? -8.744 -5.909 -2.815 1.00 78.94 131 MET A N 1
ATOM 1073 C CA . MET A 1 131 ? -10.004 -6.449 -3.341 1.00 78.94 131 MET A CA 1
ATOM 1074 C C . MET A 1 131 ? -10.973 -6.936 -2.252 1.00 78.94 131 MET A C 1
ATOM 1076 O O . MET A 1 131 ? -12.004 -7.502 -2.601 1.00 78.94 131 MET A O 1
ATOM 1080 N N . MET A 1 132 ? -10.643 -6.780 -0.964 1.00 81.62 132 MET A N 1
ATOM 1081 C CA . MET A 1 132 ? -11.396 -7.352 0.167 1.00 81.62 132 MET A CA 1
ATOM 1082 C C . MET A 1 132 ? -11.526 -8.888 0.111 1.00 81.62 132 MET A C 1
ATOM 1084 O O . MET A 1 132 ? -12.426 -9.482 0.695 1.00 81.62 132 MET A O 1
ATOM 1088 N N . LYS A 1 133 ? -10.599 -9.557 -0.584 1.00 82.25 133 LYS A N 1
ATOM 1089 C CA . LYS A 1 133 ? -10.507 -11.020 -0.680 1.00 82.25 133 LYS A CA 1
ATOM 1090 C C . LYS A 1 133 ? -9.618 -11.562 0.435 1.00 82.25 133 LYS A C 1
ATOM 1092 O O . LYS A 1 133 ? -8.452 -11.892 0.221 1.00 82.25 133 LYS A O 1
ATOM 1097 N N . PHE A 1 134 ? -10.144 -11.547 1.658 1.00 87.44 134 PHE A N 1
ATOM 1098 C CA . PHE A 1 134 ? -9.350 -11.768 2.870 1.00 87.44 134 PHE A CA 1
ATOM 1099 C C . PHE A 1 134 ? -8.775 -13.184 2.981 1.00 87.44 134 PHE A C 1
ATOM 1101 O O . PHE A 1 134 ? -7.631 -13.336 3.404 1.00 87.44 134 PHE A O 1
ATOM 1108 N N . ASN A 1 135 ? -9.514 -14.209 2.553 1.00 89.06 135 ASN A N 1
ATOM 1109 C CA . ASN A 1 135 ? -9.034 -15.592 2.605 1.00 89.06 135 ASN A CA 1
ATOM 1110 C C . ASN A 1 135 ? -7.850 -15.799 1.648 1.00 89.06 135 ASN A C 1
ATOM 1112 O O . ASN A 1 135 ? -6.793 -16.272 2.058 1.00 89.06 135 ASN A O 1
ATOM 1116 N N . GLU A 1 136 ? -7.970 -15.352 0.395 1.00 92.31 136 GLU A N 1
ATOM 1117 C CA . GLU A 1 136 ? -6.886 -15.451 -0.591 1.00 92.31 136 GLU A CA 1
ATOM 1118 C C . GLU A 1 136 ? -5.666 -14.594 -0.209 1.00 92.31 136 GLU A C 1
ATOM 1120 O O . GLU A 1 136 ? -4.518 -14.936 -0.525 1.00 92.31 136 GLU A O 1
ATOM 1125 N N . ALA A 1 137 ? -5.894 -13.477 0.488 1.00 94.56 137 ALA A N 1
ATOM 1126 C CA . ALA A 1 137 ? -4.824 -12.682 1.067 1.00 94.56 137 ALA A CA 1
ATOM 1127 C C . ALA A 1 137 ? -4.078 -13.447 2.171 1.00 94.56 137 ALA A C 1
ATOM 1129 O O . ALA A 1 137 ? -2.848 -13.520 2.118 1.00 94.56 137 ALA A O 1
ATOM 1130 N N . GLU A 1 138 ? -4.801 -14.050 3.123 1.00 95.44 138 GLU A N 1
ATOM 1131 C CA . GLU A 1 138 ? -4.225 -14.882 4.191 1.00 95.44 138 GLU A CA 1
ATOM 1132 C C . GLU A 1 138 ? -3.376 -16.018 3.605 1.00 95.44 138 GLU A C 1
ATOM 1134 O O . GLU A 1 138 ? -2.199 -16.121 3.945 1.00 95.44 138 GLU A O 1
ATOM 1139 N N . GLU A 1 139 ? -3.899 -16.788 2.645 1.00 97.12 139 GLU A N 1
ATOM 1140 C CA . GLU A 1 139 ? -3.164 -17.879 1.980 1.00 97.12 139 GLU A CA 1
ATOM 1141 C C . GLU A 1 139 ? -1.854 -17.406 1.319 1.00 97.12 139 GLU A C 1
ATOM 1143 O O . GLU A 1 139 ? -0.813 -18.080 1.358 1.00 97.12 139 GLU A O 1
ATOM 1148 N N . SER A 1 140 ? -1.885 -16.216 0.713 1.00 97.38 140 SER A N 1
ATOM 1149 C CA . SER A 1 140 ? -0.708 -15.608 0.087 1.00 97.38 140 SER A CA 1
ATOM 1150 C C . SER A 1 140 ? 0.347 -15.234 1.133 1.00 97.38 140 SER A C 1
ATOM 1152 O O . SER A 1 140 ? 1.536 -15.486 0.932 1.00 97.38 140 SER A O 1
ATOM 1154 N N . PHE A 1 141 ? -0.062 -14.677 2.274 1.00 97.44 141 PHE A N 1
ATOM 1155 C CA . PHE A 1 141 ? 0.853 -14.338 3.366 1.00 97.44 141 PHE A CA 1
ATOM 1156 C C . PHE A 1 141 ? 1.358 -15.573 4.121 1.00 97.44 141 PHE A C 1
ATOM 1158 O O . PHE A 1 141 ? 2.524 -15.624 4.503 1.00 97.44 141 PHE A O 1
ATOM 1165 N N . GLU A 1 142 ? 0.549 -16.618 4.275 1.00 97.62 142 GLU A N 1
ATOM 1166 C CA . GLU A 1 142 ? 1.003 -17.901 4.818 1.00 97.62 142 GLU A CA 1
ATOM 1167 C C . GLU A 1 142 ? 2.081 -18.537 3.935 1.00 97.62 142 GLU A C 1
ATOM 1169 O O . GLU A 1 142 ? 3.030 -19.141 4.436 1.00 97.62 142 GLU A O 1
ATOM 1174 N N . SER A 1 143 ? 1.989 -18.350 2.616 1.00 97.94 143 SER A N 1
ATOM 1175 C CA . SER A 1 143 ? 3.036 -18.777 1.683 1.00 97.94 143 SER A CA 1
AT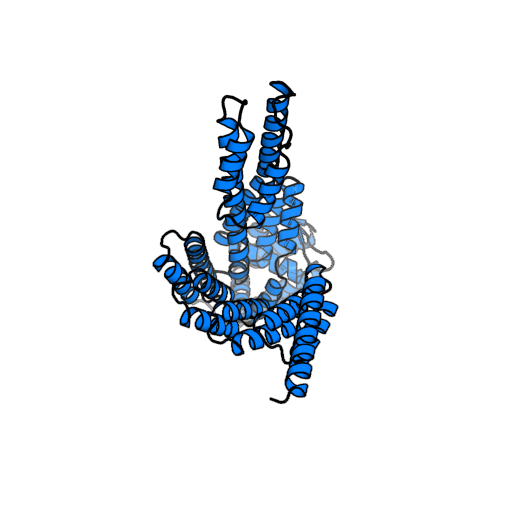OM 1176 C C . SER A 1 143 ? 4.364 -18.050 1.929 1.00 97.94 143 SER A C 1
ATOM 1178 O O . SER A 1 143 ? 5.422 -18.665 1.801 1.00 97.94 143 SER A O 1
ATOM 1180 N N . VAL A 1 144 ? 4.335 -16.791 2.386 1.00 97.81 144 VAL A N 1
ATOM 1181 C CA . VAL A 1 144 ? 5.537 -16.085 2.865 1.00 97.81 144 VAL A CA 1
ATOM 1182 C C . VAL A 1 144 ? 6.097 -16.755 4.114 1.00 97.81 144 VAL A C 1
ATOM 1184 O O . VAL A 1 144 ? 7.298 -17.000 4.167 1.00 97.81 144 VAL A O 1
ATOM 1187 N N . LEU A 1 145 ? 5.252 -17.091 5.093 1.00 96.94 145 LEU A N 1
ATOM 1188 C CA . LEU A 1 145 ? 5.687 -17.715 6.351 1.00 96.94 145 LEU A CA 1
ATOM 1189 C C . LEU A 1 145 ? 6.236 -19.135 6.164 1.00 96.94 145 LEU A C 1
ATOM 1191 O O . LEU A 1 145 ? 7.099 -19.563 6.925 1.00 96.94 145 LEU A O 1
ATOM 1195 N N . LYS A 1 146 ? 5.809 -19.856 5.122 1.00 97.12 146 LYS A N 1
ATOM 1196 C CA . LYS A 1 146 ? 6.428 -21.136 4.734 1.00 97.12 146 LYS A CA 1
ATOM 1197 C C . LYS A 1 146 ? 7.883 -20.968 4.271 1.00 97.12 146 LYS A C 1
ATOM 1199 O O . LYS A 1 146 ? 8.682 -21.879 4.464 1.00 97.12 146 LYS A O 1
ATOM 1204 N N . ILE A 1 147 ? 8.219 -19.828 3.662 1.00 96.12 147 ILE A N 1
ATOM 1205 C CA . ILE A 1 147 ? 9.567 -19.507 3.160 1.00 96.12 147 ILE A CA 1
ATOM 1206 C C . ILE A 1 147 ? 10.410 -18.833 4.257 1.00 96.12 147 ILE A C 1
ATOM 1208 O O . ILE A 1 147 ? 11.594 -19.123 4.415 1.00 96.12 147 ILE A O 1
ATOM 1212 N N . ASP A 1 148 ? 9.798 -17.921 5.009 1.00 94.94 148 ASP A N 1
ATOM 1213 C CA . ASP A 1 148 ? 10.407 -17.101 6.055 1.00 94.94 148 ASP A CA 1
ATOM 1214 C C . ASP A 1 148 ? 9.466 -17.046 7.275 1.00 94.94 148 ASP A C 1
ATOM 1216 O O . ASP A 1 148 ? 8.644 -16.131 7.379 1.00 94.94 148 ASP A O 1
ATOM 1220 N N . PRO A 1 149 ? 9.567 -18.017 8.205 1.00 94.62 149 PRO A N 1
ATOM 1221 C CA . PRO A 1 149 ? 8.635 -18.152 9.331 1.00 94.62 149 PRO A CA 1
ATOM 1222 C C . PRO A 1 149 ? 8.563 -16.943 10.266 1.00 94.62 149 PRO A C 1
ATOM 1224 O O . PRO A 1 149 ? 7.567 -16.763 10.959 1.00 94.62 149 PRO A O 1
ATOM 1227 N N . ASN A 1 150 ? 9.601 -16.103 10.279 1.00 90.44 150 ASN A N 1
ATOM 1228 C CA . ASN A 1 150 ? 9.692 -14.927 11.144 1.00 90.44 150 ASN A CA 1
ATOM 1229 C C . ASN A 1 150 ? 9.434 -13.622 10.375 1.00 90.44 150 ASN A C 1
ATOM 1231 O O . ASN A 1 150 ? 9.843 -12.543 10.814 1.00 90.44 150 ASN A O 1
ATOM 1235 N N . ASN A 1 151 ? 8.793 -13.695 9.204 1.00 89.69 151 ASN A N 1
ATOM 1236 C CA . ASN A 1 151 ? 8.510 -12.513 8.407 1.00 89.69 151 ASN A CA 1
ATOM 1237 C C . ASN A 1 151 ? 7.435 -11.639 9.069 1.00 89.69 151 ASN A C 1
ATOM 1239 O O . ASN A 1 151 ? 6.237 -11.904 8.963 1.00 89.69 151 ASN A O 1
ATOM 1243 N N . GLN A 1 152 ? 7.868 -10.558 9.718 1.00 87.06 152 GLN A N 1
ATOM 1244 C CA . GLN A 1 152 ? 6.963 -9.666 10.443 1.00 87.06 152 GLN A CA 1
ATOM 1245 C C . GLN A 1 152 ? 5.899 -9.027 9.540 1.00 87.06 152 GLN A C 1
ATOM 1247 O O . GLN A 1 152 ? 4.764 -8.852 9.975 1.00 87.06 152 GLN A O 1
ATOM 1252 N N . ASN A 1 153 ? 6.240 -8.710 8.286 1.00 86.06 153 ASN A N 1
ATOM 1253 C CA . ASN A 1 153 ? 5.282 -8.115 7.354 1.00 86.06 153 ASN A CA 1
ATOM 1254 C C . ASN A 1 153 ? 4.133 -9.089 7.080 1.00 86.06 153 ASN A C 1
ATOM 1256 O O . ASN A 1 153 ? 2.979 -8.696 7.185 1.00 86.06 153 ASN A O 1
ATOM 1260 N N . ALA A 1 154 ? 4.433 -10.363 6.819 1.00 91.06 154 ALA A N 1
ATOM 1261 C CA . ALA A 1 154 ? 3.406 -11.379 6.607 1.00 91.06 154 ALA A CA 1
ATOM 1262 C C . ALA A 1 154 ? 2.547 -11.621 7.859 1.00 91.06 154 ALA A C 1
ATOM 1264 O O . ALA A 1 154 ? 1.327 -11.686 7.742 1.00 91.06 154 ALA A O 1
ATOM 1265 N N . LEU A 1 155 ? 3.148 -11.689 9.055 1.00 91.25 155 LEU A N 1
ATOM 1266 C CA . LEU A 1 155 ? 2.397 -11.822 10.314 1.00 91.25 155 LEU A CA 1
ATOM 1267 C C . LEU A 1 155 ? 1.425 -10.652 10.524 1.00 91.25 155 LEU A C 1
ATOM 1269 O O . LEU A 1 155 ? 0.248 -10.868 10.813 1.00 91.25 155 LEU A O 1
ATOM 1273 N N . ASN A 1 156 ? 1.903 -9.423 10.320 1.00 88.38 156 ASN A N 1
ATOM 1274 C CA . ASN A 1 156 ? 1.082 -8.220 10.422 1.00 88.38 156 ASN A CA 1
ATOM 1275 C C . ASN A 1 156 ? -0.035 -8.219 9.371 1.00 88.38 156 ASN A C 1
ATOM 1277 O O . ASN A 1 156 ? -1.179 -7.913 9.694 1.00 88.38 156 ASN A O 1
ATOM 1281 N N . SER A 1 157 ? 0.263 -8.603 8.127 1.00 90.00 157 SER A N 1
ATOM 1282 C CA . SER A 1 157 ? -0.735 -8.642 7.059 1.00 90.00 157 SER A CA 1
ATOM 1283 C C . SER A 1 157 ? -1.791 -9.738 7.251 1.00 90.00 157 SER A C 1
ATOM 1285 O O . SER A 1 157 ? -2.944 -9.525 6.888 1.00 90.00 157 SER A O 1
ATOM 1287 N N . ILE A 1 158 ? -1.451 -10.876 7.869 1.00 92.25 158 ILE A N 1
ATOM 1288 C CA . ILE A 1 158 ? -2.438 -11.894 8.273 1.00 92.25 158 ILE A CA 1
ATOM 1289 C C . ILE A 1 158 ? -3.342 -11.351 9.377 1.00 92.25 158 ILE A C 1
ATOM 1291 O O . ILE A 1 158 ? -4.559 -11.501 9.289 1.00 92.25 158 ILE A O 1
ATOM 1295 N N . ALA A 1 159 ? -2.768 -10.707 10.400 1.00 88.31 159 ALA A N 1
ATOM 1296 C CA . ALA A 1 159 ? -3.548 -10.087 11.469 1.00 88.31 159 ALA A CA 1
ATOM 1297 C C . ALA A 1 159 ? -4.521 -9.039 10.904 1.00 88.31 159 ALA A C 1
ATOM 1299 O O . ALA A 1 159 ? -5.706 -9.061 11.236 1.00 88.31 159 ALA A O 1
ATOM 1300 N N . LEU A 1 160 ? -4.044 -8.196 9.981 1.00 87.19 160 LEU A N 1
ATOM 1301 C CA . LEU A 1 160 ? -4.873 -7.240 9.254 1.00 87.19 160 LEU A CA 1
ATOM 1302 C C . LEU A 1 160 ? -5.993 -7.930 8.466 1.00 87.19 160 LEU A C 1
ATOM 1304 O O . LEU A 1 160 ? -7.141 -7.496 8.539 1.00 87.19 160 LEU A O 1
ATOM 1308 N N . SER A 1 161 ? -5.677 -8.993 7.721 1.00 88.44 161 SER A N 1
ATOM 1309 C CA . SER A 1 161 ? -6.650 -9.707 6.887 1.00 88.44 161 SER A CA 1
ATOM 1310 C C . SER A 1 161 ? -7.772 -10.328 7.718 1.00 88.44 161 SER A C 1
ATOM 1312 O O . SER A 1 161 ? -8.946 -10.086 7.445 1.00 88.44 161 SER A O 1
ATOM 1314 N N . LYS A 1 162 ? -7.414 -11.048 8.791 1.00 87.50 162 LYS A N 1
ATOM 1315 C CA . LYS A 1 162 ? -8.374 -11.679 9.710 1.00 87.50 162 LYS A CA 1
ATOM 1316 C C . LYS A 1 162 ? -9.309 -10.658 10.332 1.00 87.50 162 LYS A C 1
ATOM 1318 O O . LYS A 1 162 ? -10.517 -10.864 10.375 1.00 87.50 162 LYS A O 1
ATOM 1323 N N . ARG A 1 163 ? -8.749 -9.531 10.765 1.00 84.19 163 ARG A N 1
ATOM 1324 C CA . ARG A 1 163 ? -9.520 -8.466 11.399 1.00 84.19 163 ARG A CA 1
ATOM 1325 C C . ARG A 1 163 ? -10.416 -7.725 10.419 1.00 84.19 163 ARG A C 1
ATOM 1327 O O . ARG A 1 163 ? -11.560 -7.428 10.733 1.00 84.19 163 ARG A O 1
ATOM 1334 N N . SER A 1 164 ? -9.918 -7.469 9.212 1.00 80.81 164 SER A N 1
ATOM 1335 C CA . SER A 1 164 ? -10.710 -6.851 8.144 1.00 80.81 164 SER A CA 1
ATOM 1336 C C . SER A 1 164 ? -11.867 -7.758 7.715 1.00 80.81 164 SER A C 1
ATOM 1338 O O . SER A 1 164 ? -12.961 -7.259 7.464 1.00 80.81 164 SER A O 1
ATOM 1340 N N . ARG A 1 165 ? -11.657 -9.082 7.708 1.00 83.31 165 ARG A N 1
ATOM 1341 C CA . ARG A 1 165 ? -12.709 -10.081 7.487 1.00 83.31 165 ARG A CA 1
ATOM 1342 C C . ARG A 1 165 ? -13.767 -10.055 8.584 1.00 83.31 165 ARG A C 1
ATOM 1344 O O . ARG A 1 165 ? -14.943 -9.904 8.272 1.00 83.31 165 ARG A O 1
ATOM 1351 N N . GLU A 1 166 ? -13.355 -10.114 9.846 1.00 80.25 166 GLU A N 1
ATOM 1352 C CA . GLU A 1 166 ? -14.267 -10.028 10.994 1.00 80.25 166 GLU A CA 1
ATOM 1353 C C . GLU A 1 166 ? -15.102 -8.735 10.969 1.00 80.25 166 GLU A C 1
ATOM 1355 O O . GLU A 1 166 ? -16.314 -8.769 11.186 1.00 80.25 166 GLU A O 1
ATOM 1360 N N . LEU A 1 167 ? -14.476 -7.601 10.624 1.00 72.12 167 LEU A N 1
ATOM 1361 C CA . LEU A 1 167 ? -15.170 -6.328 10.422 1.00 72.12 167 LEU A CA 1
ATOM 1362 C C . LEU A 1 167 ? -16.137 -6.382 9.232 1.00 72.12 167 LEU A C 1
ATOM 1364 O O . LEU A 1 167 ? -17.226 -5.823 9.320 1.00 72.12 167 LEU A O 1
ATOM 1368 N N . SER A 1 168 ? -15.779 -7.049 8.133 1.00 69.69 168 SER A N 1
ATOM 1369 C CA . SER A 1 168 ? -16.657 -7.162 6.959 1.00 69.69 168 SER A CA 1
ATOM 1370 C C . SER A 1 168 ? -17.906 -8.007 7.204 1.00 69.69 168 SER A C 1
ATOM 1372 O O . SER A 1 168 ? -18.933 -7.756 6.583 1.00 69.69 168 SER A O 1
ATOM 1374 N N . GLU A 1 169 ? -17.833 -8.974 8.119 1.00 66.50 169 GLU A N 1
ATOM 1375 C CA . GLU A 1 169 ? -18.951 -9.862 8.454 1.00 66.50 169 GLU A CA 1
ATOM 1376 C C . GLU A 1 169 ? -19.929 -9.216 9.449 1.00 66.50 169 GLU A C 1
ATOM 1378 O O . GLU A 1 169 ? -21.122 -9.506 9.408 1.00 66.50 169 GLU A O 1
ATOM 1383 N N . ASN A 1 170 ? -19.442 -8.319 10.317 1.00 58.03 170 ASN A N 1
ATOM 1384 C CA . ASN A 1 170 ? -20.192 -7.840 11.485 1.00 58.03 170 ASN A CA 1
ATOM 1385 C C . ASN A 1 170 ? -20.412 -6.320 11.534 1.00 58.03 170 ASN A C 1
ATOM 1387 O O . ASN A 1 170 ? -20.994 -5.822 12.496 1.00 58.03 170 ASN A O 1
ATOM 1391 N N . THR A 1 171 ? -19.907 -5.546 10.565 1.00 58.53 171 THR A N 1
ATOM 1392 C CA . THR A 1 171 ? -19.906 -4.078 10.668 1.00 58.53 171 THR A CA 1
ATOM 1393 C C . THR A 1 171 ? -20.084 -3.343 9.334 1.00 58.53 171 THR A C 1
ATOM 1395 O O . THR A 1 171 ? -20.196 -3.931 8.263 1.00 58.53 171 THR A O 1
ATOM 1398 N N . HIS A 1 172 ? -20.122 -2.012 9.410 1.00 62.91 172 HIS A N 1
ATOM 1399 C CA . HIS A 1 172 ? -20.301 -1.107 8.281 1.00 62.91 172 HIS A CA 1
ATOM 1400 C C . HIS A 1 172 ? -19.078 -1.084 7.344 1.00 62.91 172 HIS A C 1
ATOM 1402 O O . HIS A 1 172 ? -17.930 -1.035 7.792 1.00 62.91 172 HIS A O 1
ATOM 1408 N N . THR A 1 173 ? -19.321 -1.020 6.031 1.00 63.69 173 THR A N 1
ATOM 1409 C CA . THR A 1 173 ? -18.300 -1.067 4.960 1.00 63.69 173 THR A CA 1
ATOM 1410 C C . THR A 1 173 ? -17.179 -0.034 5.109 1.00 63.69 173 THR A C 1
ATOM 1412 O O . THR A 1 173 ? -16.031 -0.317 4.764 1.00 63.69 173 THR A O 1
ATOM 1415 N N . TRP A 1 174 ? -17.463 1.139 5.682 1.00 69.25 174 TRP A N 1
ATOM 1416 C CA . TRP A 1 174 ? -16.453 2.173 5.926 1.00 69.25 174 TRP A CA 1
ATOM 1417 C C . TRP A 1 174 ? -15.350 1.710 6.891 1.00 69.25 174 TRP A C 1
ATOM 1419 O O . TRP A 1 174 ? -14.196 2.104 6.718 1.00 69.25 174 TRP A O 1
ATOM 1429 N N . LYS A 1 175 ? -15.658 0.833 7.861 1.00 71.75 175 LYS A N 1
ATOM 1430 C CA . LYS A 1 175 ? -14.658 0.283 8.791 1.00 71.75 175 LYS A CA 1
ATOM 1431 C C . LYS A 1 175 ? -13.653 -0.589 8.059 1.00 71.75 175 LYS A C 1
ATOM 1433 O O . LYS A 1 175 ? -12.458 -0.444 8.275 1.00 71.75 175 LYS A O 1
ATOM 1438 N N . VAL A 1 176 ? -14.123 -1.432 7.143 1.00 70.25 176 VAL A N 1
ATOM 1439 C CA . VAL A 1 176 ? -13.278 -2.315 6.323 1.00 70.25 176 VAL A CA 1
ATOM 1440 C C . VAL A 1 176 ? -12.327 -1.513 5.433 1.00 70.25 176 VAL A C 1
ATOM 1442 O O . VAL A 1 176 ? -11.184 -1.908 5.228 1.00 70.25 176 VAL A O 1
ATOM 1445 N N . VAL A 1 177 ? -12.778 -0.365 4.923 1.00 70.12 177 VAL A N 1
ATOM 1446 C CA . VAL A 1 177 ? -11.953 0.532 4.098 1.00 70.12 177 VAL A CA 1
ATOM 1447 C C . VAL A 1 177 ? -10.931 1.294 4.944 1.00 70.12 177 VAL A C 1
ATOM 1449 O O . VAL A 1 177 ? -9.785 1.464 4.527 1.00 70.12 177 VAL A O 1
ATOM 1452 N N . LEU A 1 178 ? -11.332 1.759 6.128 1.00 72.31 178 LEU A N 1
ATOM 1453 C CA . LEU A 1 178 ? -10.501 2.597 6.988 1.00 72.31 178 LEU A CA 1
ATOM 1454 C C . LEU A 1 178 ? -9.470 1.796 7.795 1.00 72.31 178 LEU A C 1
ATOM 1456 O O . LEU A 1 178 ? -8.352 2.267 8.014 1.00 72.31 178 LEU A O 1
ATOM 1460 N N . TYR A 1 179 ? -9.836 0.592 8.233 1.00 78.44 179 TYR A N 1
ATOM 1461 C CA . TYR A 1 179 ? -9.041 -0.219 9.150 1.00 78.44 179 TYR A CA 1
ATOM 1462 C C . TYR A 1 179 ? -7.621 -0.516 8.645 1.00 78.44 179 TYR A C 1
ATOM 1464 O O . TYR A 1 179 ? -6.685 -0.264 9.403 1.00 78.44 179 TYR A O 1
ATOM 1472 N N . PRO A 1 180 ? -7.401 -0.941 7.380 1.00 76.31 180 PRO A N 1
ATOM 1473 C CA . PRO A 1 180 ? -6.053 -1.154 6.849 1.00 76.31 180 PRO A CA 1
ATOM 1474 C C . PRO A 1 180 ? -5.154 0.068 6.981 1.00 76.31 180 PRO A C 1
ATOM 1476 O O . PRO A 1 180 ? -4.002 -0.043 7.386 1.00 76.31 180 PRO A O 1
ATOM 1479 N N . PHE A 1 181 ? -5.700 1.250 6.707 1.00 74.31 181 PHE A N 1
ATOM 1480 C CA . PHE A 1 181 ? -4.941 2.487 6.778 1.00 74.31 181 PHE A CA 1
ATOM 1481 C C . PHE A 1 181 ? -4.567 2.853 8.220 1.00 74.31 181 PHE A C 1
ATOM 1483 O O . PHE A 1 181 ? -3.433 3.255 8.478 1.00 74.31 181 PHE A O 1
ATOM 1490 N N . ILE A 1 182 ? -5.490 2.680 9.169 1.00 78.25 182 ILE A N 1
ATOM 1491 C CA . ILE A 1 182 ? -5.233 2.909 10.599 1.00 78.25 182 ILE A CA 1
ATOM 1492 C C . ILE A 1 182 ? -4.207 1.918 11.139 1.00 78.25 182 ILE A C 1
ATOM 1494 O O . ILE A 1 182 ? -3.260 2.319 11.813 1.00 78.25 182 ILE A O 1
ATOM 1498 N N . PHE A 1 183 ? -4.369 0.644 10.799 1.00 80.06 183 PHE A N 1
ATOM 1499 C CA . PHE A 1 183 ? -3.502 -0.436 11.240 1.00 80.06 183 PHE A CA 1
ATOM 1500 C C . PHE A 1 183 ? -2.065 -0.274 10.722 1.00 80.06 183 PHE A C 1
ATOM 1502 O O . PHE A 1 183 ? -1.116 -0.366 11.502 1.00 80.06 183 PHE A O 1
ATOM 1509 N N . ASP A 1 184 ? -1.894 0.050 9.436 1.00 77.19 184 ASP A N 1
ATOM 1510 C CA . ASP A 1 184 ? -0.575 0.275 8.834 1.00 77.19 184 ASP A CA 1
ATOM 1511 C C . ASP A 1 184 ? 0.144 1.473 9.476 1.00 77.19 184 ASP A C 1
ATOM 1513 O O . ASP A 1 184 ? 1.324 1.377 9.831 1.00 77.19 184 ASP A O 1
ATOM 1517 N N . ASN A 1 185 ? -0.565 2.590 9.687 1.00 77.12 185 ASN A N 1
ATOM 1518 C CA . ASN A 1 185 ? 0.005 3.760 10.359 1.00 77.12 185 ASN A CA 1
ATOM 1519 C C . ASN A 1 185 ? 0.353 3.462 11.823 1.00 77.12 185 ASN A C 1
ATOM 1521 O O . ASN A 1 185 ? 1.420 3.865 12.292 1.00 77.12 185 ASN A O 1
ATOM 1525 N N . LEU A 1 186 ? -0.503 2.734 12.544 1.00 81.38 186 LEU A N 1
ATOM 1526 C CA . LEU A 1 186 ? -0.240 2.340 13.925 1.00 81.38 186 LEU A CA 1
ATOM 1527 C C . LEU A 1 186 ? 1.062 1.538 14.029 1.00 81.38 186 LEU A C 1
ATOM 1529 O O . LEU A 1 186 ? 1.957 1.916 14.786 1.00 81.38 186 LEU A O 1
ATOM 1533 N N . ILE A 1 187 ? 1.198 0.483 13.220 1.00 81.38 187 ILE A N 1
ATOM 1534 C CA . ILE A 1 187 ? 2.407 -0.350 13.177 1.00 81.38 187 ILE A CA 1
ATOM 1535 C C . ILE A 1 187 ? 3.634 0.495 12.843 1.00 81.38 187 ILE A C 1
ATOM 1537 O O . ILE A 1 187 ? 4.685 0.344 13.474 1.00 81.38 187 ILE A O 1
ATOM 1541 N N . TYR A 1 188 ? 3.511 1.383 11.857 1.00 82.00 188 TYR A N 1
ATOM 1542 C CA . TYR A 1 188 ? 4.597 2.256 11.437 1.00 82.00 188 TYR A CA 1
ATOM 1543 C C . TYR A 1 188 ? 5.114 3.124 12.593 1.00 82.00 188 TYR A C 1
ATOM 1545 O O . TYR A 1 188 ? 6.309 3.096 12.909 1.00 82.00 188 TYR A O 1
ATOM 1553 N N . TYR A 1 189 ? 4.225 3.867 13.258 1.00 80.69 189 TYR A N 1
ATOM 1554 C CA . TYR A 1 189 ? 4.626 4.769 14.336 1.00 80.69 189 TYR A CA 1
ATOM 1555 C C . TYR A 1 189 ? 5.093 4.012 15.587 1.00 80.69 189 TYR A C 1
ATOM 1557 O O . TYR A 1 189 ? 6.034 4.457 16.245 1.00 80.69 189 TYR A O 1
ATOM 1565 N N . GLU A 1 190 ? 4.524 2.841 15.895 1.00 83.75 190 GLU A N 1
ATOM 1566 C CA . GLU A 1 190 ? 5.016 1.983 16.981 1.00 83.75 190 GLU A CA 1
ATOM 1567 C C . GLU A 1 190 ? 6.445 1.499 16.726 1.00 83.75 190 GLU A C 1
ATOM 1569 O O . GLU A 1 190 ? 7.307 1.588 17.606 1.00 83.75 190 GLU A O 1
ATOM 1574 N N . LYS A 1 191 ? 6.721 1.046 15.501 1.00 83.19 191 LYS A N 1
ATOM 1575 C CA . LYS A 1 191 ? 8.056 0.618 15.077 1.00 83.19 191 LYS A CA 1
ATOM 1576 C C . LYS A 1 191 ? 9.052 1.775 15.125 1.00 83.19 191 LYS A C 1
ATOM 1578 O O . LYS A 1 191 ? 10.171 1.598 15.609 1.00 83.19 191 LYS A O 1
ATOM 1583 N N . LEU A 1 192 ? 8.649 2.963 14.671 1.00 81.81 192 LEU A N 1
ATOM 1584 C CA . LEU A 1 192 ? 9.477 4.166 14.729 1.00 81.81 192 LEU A CA 1
ATOM 1585 C C . LEU A 1 192 ? 9.816 4.549 16.177 1.00 81.81 192 LEU A C 1
ATOM 1587 O O . LEU A 1 192 ? 10.990 4.749 16.490 1.00 81.81 192 LEU A O 1
ATOM 1591 N N . LEU A 1 193 ? 8.825 4.592 17.073 1.00 84.69 193 LEU A N 1
ATOM 1592 C CA . LEU A 1 193 ? 9.048 4.890 18.492 1.00 84.69 193 LEU A CA 1
ATOM 1593 C C . LEU A 1 193 ? 9.933 3.850 19.173 1.00 84.69 193 LEU A C 1
ATOM 1595 O O . LEU A 1 193 ? 10.802 4.216 19.963 1.00 84.69 193 LEU A O 1
ATOM 1599 N N . PHE A 1 194 ? 9.749 2.567 18.861 1.00 83.69 194 PHE A N 1
ATOM 1600 C CA . PHE A 1 194 ? 10.608 1.502 19.371 1.00 83.69 194 PHE A CA 1
ATOM 1601 C C . PHE A 1 194 ? 12.071 1.716 18.960 1.00 83.69 194 PHE A C 1
ATOM 1603 O O . PHE A 1 194 ? 12.974 1.610 19.789 1.00 83.69 194 PHE A O 1
ATOM 1610 N N . ILE A 1 195 ? 12.318 2.083 17.698 1.00 81.81 195 ILE A N 1
ATOM 1611 C CA . ILE A 1 195 ? 13.665 2.399 17.209 1.00 81.81 195 ILE A CA 1
ATOM 1612 C C . ILE A 1 195 ? 14.235 3.636 17.916 1.00 81.81 195 ILE A C 1
ATOM 1614 O O . ILE A 1 195 ? 15.379 3.590 18.369 1.00 81.81 195 ILE A O 1
ATOM 1618 N N . ILE A 1 196 ? 13.453 4.714 18.046 1.00 80.62 196 ILE A N 1
ATOM 1619 C CA . ILE A 1 196 ? 13.869 5.946 18.737 1.00 80.62 196 ILE A CA 1
ATOM 1620 C C . ILE A 1 196 ? 14.267 5.640 20.186 1.00 80.62 196 ILE A C 1
ATOM 1622 O O . ILE A 1 196 ? 15.357 6.029 20.603 1.00 80.62 196 ILE A O 1
ATOM 1626 N N . ARG A 1 197 ? 13.437 4.888 20.924 1.00 82.75 197 ARG A N 1
ATOM 1627 C CA . ARG A 1 197 ? 13.719 4.472 22.309 1.00 82.75 197 ARG A CA 1
ATOM 1628 C C . ARG A 1 197 ? 14.996 3.641 22.409 1.00 82.75 197 ARG A C 1
ATOM 1630 O O . ARG A 1 197 ? 15.854 3.960 23.217 1.00 82.75 197 ARG A O 1
ATOM 1637 N N . ASN A 1 198 ? 15.181 2.648 21.538 1.00 80.75 198 ASN A N 1
ATOM 1638 C CA . ASN A 1 198 ? 16.396 1.826 21.553 1.00 80.75 198 ASN A CA 1
ATOM 1639 C C . ASN A 1 198 ? 17.670 2.645 21.309 1.00 80.75 198 ASN A C 1
ATOM 1641 O O . ASN A 1 198 ? 18.703 2.382 21.923 1.00 80.75 198 ASN A O 1
ATOM 1645 N N . ILE A 1 199 ? 17.618 3.632 20.406 1.00 77.19 199 ILE A N 1
ATOM 1646 C CA . ILE A 1 199 ? 18.754 4.529 20.165 1.00 77.19 199 ILE A CA 1
ATOM 1647 C C . ILE A 1 199 ? 18.989 5.415 21.392 1.00 77.19 199 ILE A C 1
ATOM 1649 O O . ILE A 1 199 ? 20.131 5.551 21.824 1.00 77.19 199 ILE A O 1
ATOM 1653 N N . HIS A 1 200 ? 17.929 5.988 21.958 1.00 79.06 200 HIS A N 1
ATOM 1654 C CA . HIS A 1 200 ? 17.993 6.817 23.157 1.00 79.06 200 HIS A CA 1
ATOM 1655 C C . HIS A 1 200 ? 18.599 6.059 24.353 1.00 79.06 200 HIS A C 1
ATOM 1657 O O . HIS A 1 200 ? 19.563 6.527 24.957 1.00 79.06 200 HIS A O 1
ATOM 1663 N N . ASP A 1 201 ? 18.115 4.850 24.640 1.00 78.06 201 ASP A N 1
ATOM 1664 C CA . ASP A 1 201 ? 18.593 4.015 25.747 1.00 78.06 201 ASP A CA 1
ATOM 1665 C C . ASP A 1 201 ? 20.047 3.583 25.538 1.00 78.06 201 ASP A C 1
ATOM 1667 O O . ASP A 1 201 ? 20.856 3.610 26.469 1.00 78.06 201 ASP A O 1
ATOM 1671 N N . TYR A 1 202 ? 20.420 3.257 24.294 1.00 77.62 202 TYR A N 1
ATOM 1672 C CA . TYR A 1 202 ? 21.812 2.993 23.948 1.00 77.62 202 TYR A CA 1
ATOM 1673 C C . TYR A 1 202 ? 22.700 4.209 24.226 1.00 77.62 202 TYR A C 1
ATOM 1675 O O . TYR A 1 202 ? 23.759 4.043 24.829 1.00 77.62 202 TYR A O 1
ATOM 1683 N N . LEU A 1 203 ? 22.284 5.418 23.834 1.00 72.25 203 LEU A N 1
ATOM 1684 C CA . LEU A 1 203 ? 23.053 6.640 24.087 1.00 72.25 203 LEU A CA 1
ATOM 1685 C C . LEU A 1 203 ? 23.215 6.916 25.587 1.00 72.25 203 LEU A C 1
ATOM 1687 O O . LEU A 1 203 ? 24.330 7.196 26.019 1.00 72.25 203 LEU A O 1
ATOM 1691 N N . ASN A 1 204 ? 22.154 6.748 26.380 1.00 71.06 204 ASN A N 1
ATOM 1692 C CA . ASN A 1 204 ? 22.200 6.924 27.836 1.00 71.06 204 ASN A CA 1
ATOM 1693 C C . ASN A 1 204 ? 23.052 5.865 28.554 1.00 71.06 204 ASN A C 1
ATOM 1695 O O . ASN A 1 204 ? 23.579 6.124 29.633 1.00 71.06 204 ASN A O 1
ATOM 1699 N N . SER A 1 205 ? 23.229 4.680 27.963 1.00 71.81 205 SER A N 1
ATOM 1700 C CA . SER A 1 205 ? 24.078 3.622 28.531 1.00 71.81 205 SER A CA 1
ATOM 1701 C C . SER A 1 205 ? 25.589 3.878 28.393 1.00 71.81 205 SER A C 1
ATOM 1703 O O . SER A 1 205 ? 26.400 3.154 28.976 1.00 71.81 205 SER A O 1
ATOM 1705 N N . LEU A 1 206 ? 26.005 4.874 27.602 1.00 68.94 206 LEU A N 1
ATOM 1706 C CA . LEU A 1 206 ? 27.415 5.116 27.303 1.00 68.94 206 LEU A CA 1
ATOM 1707 C C . LEU A 1 206 ? 28.093 5.920 28.424 1.00 68.94 206 LEU A C 1
ATOM 1709 O O . LEU A 1 206 ? 27.893 7.120 28.558 1.00 68.94 206 LEU A O 1
ATOM 1713 N N . THR A 1 207 ? 28.962 5.262 29.195 1.00 55.03 207 THR A N 1
ATOM 1714 C CA . THR A 1 207 ? 29.583 5.822 30.411 1.00 55.03 207 THR A CA 1
ATOM 1715 C C . THR A 1 207 ? 30.902 6.586 30.202 1.00 55.03 207 THR A C 1
ATOM 1717 O O . THR A 1 207 ? 31.365 7.238 31.130 1.00 55.03 207 THR A O 1
ATOM 1720 N N . THR A 1 208 ? 31.545 6.531 29.024 1.00 54.44 208 THR A N 1
ATOM 1721 C CA . THR A 1 208 ? 32.811 7.256 28.735 1.00 54.44 208 THR A CA 1
ATOM 1722 C C . THR A 1 208 ? 32.864 7.751 27.288 1.00 54.44 208 THR A C 1
ATOM 1724 O O . THR A 1 208 ? 32.570 6.987 26.377 1.00 54.44 208 THR A O 1
ATOM 1727 N N . HIS A 1 209 ? 33.235 9.017 27.048 1.00 54.84 209 HIS A N 1
ATOM 1728 C CA . HIS A 1 209 ? 32.952 9.723 25.779 1.00 54.84 209 HIS A CA 1
ATOM 1729 C C . HIS A 1 209 ? 34.069 9.725 24.712 1.00 54.84 209 HIS A C 1
ATOM 1731 O O . HIS A 1 209 ? 33.886 10.241 23.617 1.00 54.84 209 HIS A O 1
ATOM 1737 N N . TYR A 1 210 ? 35.191 9.037 24.931 1.00 49.22 210 TYR A N 1
ATOM 1738 C CA . TYR A 1 210 ? 36.413 9.285 24.145 1.00 49.22 210 TYR A CA 1
ATOM 1739 C C . TYR A 1 210 ? 36.517 8.590 22.760 1.00 49.22 210 TYR A C 1
ATOM 1741 O O . TYR A 1 210 ? 37.515 8.733 22.060 1.00 49.22 210 TYR A O 1
ATOM 1749 N N . SER A 1 211 ? 35.533 7.785 22.324 1.00 51.50 211 SER A N 1
ATOM 1750 C CA . SER A 1 211 ? 35.591 7.109 21.000 1.00 51.50 211 SER A CA 1
ATOM 1751 C C . SER A 1 211 ? 34.225 6.722 20.417 1.00 51.50 211 SER A C 1
ATOM 1753 O O . SER A 1 211 ? 34.031 5.618 19.892 1.00 51.50 211 SER A O 1
ATOM 1755 N N . LEU A 1 212 ? 33.232 7.604 20.537 1.00 60.50 212 LEU A N 1
ATOM 1756 C CA . LEU A 1 212 ? 31.839 7.182 20.396 1.00 60.50 212 LEU A CA 1
ATOM 1757 C C . LEU A 1 212 ? 31.250 7.274 18.992 1.00 60.50 212 LEU A C 1
ATOM 1759 O O . LEU A 1 212 ? 30.434 6.419 18.662 1.00 60.50 212 LEU A O 1
ATOM 1763 N N . ARG A 1 213 ? 31.662 8.213 18.128 1.00 56.47 213 ARG A N 1
ATOM 1764 C CA . ARG A 1 213 ? 30.992 8.393 16.822 1.00 56.47 213 ARG A CA 1
ATOM 1765 C C . ARG A 1 213 ? 30.968 7.111 15.994 1.00 56.47 213 ARG A C 1
ATOM 1767 O O . ARG A 1 213 ? 29.907 6.689 15.563 1.00 56.47 213 ARG A O 1
ATOM 1774 N N . GLN A 1 214 ? 32.103 6.428 15.817 1.00 59.19 214 GLN A N 1
ATOM 1775 C CA . GLN A 1 214 ? 32.113 5.174 15.050 1.00 59.19 214 GLN A CA 1
ATOM 1776 C C . GLN A 1 214 ? 31.281 4.070 15.714 1.00 59.19 214 GLN A C 1
ATOM 1778 O O . GLN A 1 214 ? 30.687 3.266 15.000 1.00 59.19 214 GLN A O 1
ATOM 1783 N N . LYS A 1 215 ? 31.219 4.016 17.051 1.00 66.38 215 LYS A N 1
ATOM 1784 C CA . LYS A 1 215 ? 30.420 3.021 17.781 1.00 66.38 215 LYS A CA 1
ATOM 1785 C C . LYS A 1 215 ? 28.924 3.311 17.650 1.00 66.38 215 LYS A C 1
ATOM 1787 O O . LYS A 1 215 ? 28.189 2.417 17.251 1.00 66.38 215 LYS A O 1
ATOM 1792 N N . ILE A 1 216 ? 28.510 4.562 17.845 1.00 66.56 216 ILE A N 1
ATOM 1793 C CA . ILE A 1 216 ? 27.130 5.039 17.680 1.00 66.56 216 ILE A CA 1
ATOM 1794 C C . ILE A 1 216 ? 26.686 4.906 16.234 1.00 66.56 216 ILE A C 1
ATOM 1796 O O . ILE A 1 216 ? 25.679 4.267 15.964 1.00 66.56 216 ILE A O 1
ATOM 1800 N N . THR A 1 217 ? 27.460 5.419 15.278 1.00 63.12 217 THR A N 1
ATOM 1801 C CA . THR A 1 217 ? 27.132 5.305 13.857 1.00 63.12 217 THR A CA 1
ATOM 1802 C C . THR A 1 217 ? 27.042 3.841 13.432 1.00 63.12 217 THR A C 1
ATOM 1804 O O . THR A 1 217 ? 26.135 3.497 12.685 1.00 63.12 217 THR A O 1
ATOM 1807 N N . ARG A 1 218 ? 27.924 2.946 13.908 1.00 69.31 218 ARG A N 1
ATOM 1808 C CA . ARG A 1 218 ? 27.802 1.501 13.634 1.00 69.31 218 ARG A CA 1
ATOM 1809 C C . ARG A 1 218 ? 26.569 0.892 14.298 1.00 69.31 218 ARG A C 1
ATOM 1811 O O . ARG A 1 218 ? 25.912 0.073 13.663 1.00 69.31 218 ARG A O 1
ATOM 1818 N N . HIS A 1 219 ? 26.256 1.273 15.534 1.00 73.56 219 HIS A N 1
ATOM 1819 C CA . HIS A 1 219 ? 25.104 0.760 16.271 1.00 73.56 219 HIS A CA 1
ATOM 1820 C C . HIS A 1 219 ? 23.786 1.204 15.627 1.00 73.56 219 HIS A C 1
ATOM 1822 O O . HIS A 1 219 ? 22.974 0.358 15.264 1.00 73.56 219 HIS A O 1
ATOM 1828 N N . ILE A 1 220 ? 23.628 2.501 15.352 1.00 69.06 220 ILE A N 1
ATOM 1829 C CA . ILE A 1 220 ? 22.467 3.044 14.644 1.00 69.06 220 ILE A CA 1
ATOM 1830 C C . ILE A 1 220 ? 22.378 2.433 13.241 1.00 69.06 220 ILE A C 1
ATOM 1832 O O . ILE A 1 220 ? 21.326 1.922 12.881 1.00 69.06 220 ILE A O 1
ATOM 1836 N N . LYS A 1 221 ? 23.472 2.349 12.467 1.00 72.44 221 LYS A N 1
ATOM 1837 C CA . LYS A 1 221 ? 23.448 1.661 11.158 1.00 72.44 221 LYS A CA 1
ATOM 1838 C C . LYS A 1 221 ? 23.045 0.190 11.265 1.00 72.44 221 LYS A C 1
ATOM 1840 O O . LYS A 1 221 ? 22.413 -0.320 10.347 1.00 72.44 221 LYS A O 1
ATOM 1845 N N . LYS A 1 222 ? 23.395 -0.499 12.356 1.00 79.31 222 LYS A N 1
ATOM 1846 C CA . LYS A 1 222 ? 22.968 -1.881 12.611 1.00 79.31 222 LYS A CA 1
ATOM 1847 C C . LYS A 1 222 ? 21.469 -1.955 12.912 1.00 79.31 222 LYS A C 1
ATOM 1849 O O . LYS A 1 222 ? 20.824 -2.844 12.372 1.00 79.31 222 LYS A O 1
ATOM 1854 N N . ILE A 1 223 ? 20.928 -1.025 13.702 1.00 74.38 223 ILE A N 1
ATOM 1855 C CA . ILE A 1 223 ? 19.483 -0.908 13.969 1.00 74.38 223 ILE A CA 1
ATOM 1856 C C . ILE A 1 223 ? 18.713 -0.588 12.677 1.00 74.38 223 ILE A C 1
ATOM 1858 O O . ILE A 1 223 ? 17.671 -1.183 12.413 1.00 74.38 223 ILE A O 1
ATOM 1862 N N . LEU A 1 224 ? 19.246 0.319 11.851 1.00 69.25 224 LEU A N 1
ATOM 1863 C CA . LEU A 1 224 ? 18.633 0.760 10.595 1.00 69.25 224 LEU A CA 1
ATOM 1864 C C . LEU A 1 224 ? 18.744 -0.266 9.462 1.00 69.25 224 LEU A C 1
ATOM 1866 O O . LEU A 1 224 ? 17.991 -0.192 8.488 1.00 69.25 224 LEU A O 1
ATOM 1870 N N . LYS A 1 225 ? 19.663 -1.232 9.560 1.00 76.69 225 LYS A N 1
ATOM 1871 C CA . LYS A 1 225 ? 19.854 -2.253 8.528 1.00 76.69 225 LYS A CA 1
ATOM 1872 C C . LYS A 1 225 ? 18.585 -3.097 8.390 1.00 76.69 225 LYS A C 1
ATOM 1874 O O . LYS A 1 225 ? 18.188 -3.782 9.323 1.00 76.69 225 LYS A O 1
ATOM 1879 N N . GLY A 1 226 ? 17.987 -3.077 7.199 1.00 67.12 226 GLY A N 1
ATOM 1880 C CA . GLY A 1 226 ? 16.747 -3.805 6.908 1.00 67.12 226 GLY A CA 1
ATOM 1881 C C . GLY A 1 226 ? 15.464 -3.065 7.301 1.00 67.12 226 GLY A C 1
ATOM 1882 O O . GLY A 1 226 ? 14.385 -3.611 7.101 1.00 67.12 226 GLY A O 1
ATOM 1883 N N . GLN A 1 227 ? 15.562 -1.836 7.822 1.00 75.19 227 GLN A N 1
ATOM 1884 C CA . GLN A 1 227 ? 14.398 -0.971 8.042 1.00 75.19 227 GLN A CA 1
ATOM 1885 C C . GLN A 1 227 ? 13.925 -0.317 6.742 1.00 75.19 227 GLN A C 1
ATOM 1887 O O . GLN A 1 227 ? 14.630 -0.324 5.734 1.00 75.19 227 GLN A O 1
ATOM 1892 N N . GLU A 1 228 ? 12.734 0.269 6.764 1.00 69.62 228 GLU A N 1
ATOM 1893 C CA . GLU A 1 228 ? 12.141 0.890 5.581 1.00 69.62 228 GLU A CA 1
ATOM 1894 C C . GLU A 1 228 ? 12.887 2.174 5.168 1.00 69.62 228 GLU A C 1
ATOM 1896 O O . GLU A 1 228 ? 13.372 2.902 6.041 1.00 69.62 228 GLU A O 1
ATOM 1901 N N . PRO A 1 229 ? 12.985 2.496 3.860 1.00 68.75 229 PRO A N 1
ATOM 1902 C CA . PRO A 1 229 ? 13.812 3.604 3.367 1.00 68.75 229 PRO A CA 1
ATOM 1903 C C . PRO A 1 229 ? 13.495 4.969 3.988 1.00 68.75 229 PRO A C 1
ATOM 1905 O O . PRO A 1 229 ? 14.392 5.778 4.193 1.00 68.75 229 PRO A O 1
ATOM 1908 N N . HIS A 1 230 ? 12.233 5.238 4.320 1.00 64.75 230 HIS A N 1
ATOM 1909 C CA . HIS A 1 230 ? 11.834 6.497 4.949 1.00 64.75 230 HIS A CA 1
ATOM 1910 C C . HIS A 1 230 ? 12.251 6.566 6.432 1.00 64.75 230 HIS A C 1
ATOM 1912 O O . HIS A 1 230 ? 12.758 7.604 6.852 1.00 64.75 230 HIS A O 1
ATOM 1918 N N . ILE A 1 231 ? 12.153 5.463 7.195 1.00 71.62 231 ILE A N 1
ATOM 1919 C CA . ILE A 1 231 ? 12.701 5.361 8.565 1.00 71.62 231 ILE A CA 1
ATOM 1920 C C . ILE A 1 231 ? 14.219 5.549 8.522 1.00 71.62 231 ILE A C 1
ATOM 1922 O O . ILE A 1 231 ? 14.786 6.300 9.317 1.00 71.62 231 ILE A O 1
ATOM 1926 N N . GLN A 1 232 ? 14.875 4.893 7.560 1.00 73.38 232 GLN A N 1
ATOM 1927 C CA . GLN A 1 232 ? 16.307 5.047 7.334 1.00 73.38 232 GLN A CA 1
ATOM 1928 C C . GLN A 1 232 ? 16.665 6.501 7.029 1.00 73.38 232 GLN A C 1
ATOM 1930 O O . GLN A 1 232 ? 17.577 7.014 7.661 1.00 73.38 232 GLN A O 1
ATOM 1935 N N . ASN A 1 233 ? 15.955 7.185 6.130 1.00 72.50 233 ASN A N 1
ATOM 1936 C CA . ASN A 1 233 ? 16.238 8.578 5.776 1.00 72.50 233 ASN A CA 1
ATOM 1937 C C . ASN A 1 233 ? 16.045 9.530 6.964 1.00 72.50 233 ASN A C 1
ATOM 1939 O O . ASN A 1 233 ? 16.934 10.333 7.248 1.00 72.50 233 ASN A O 1
ATOM 1943 N N . LEU A 1 234 ? 14.928 9.406 7.691 1.00 70.31 234 LEU A N 1
ATOM 1944 C CA . LEU A 1 234 ? 14.635 10.233 8.865 1.00 70.31 234 LEU A CA 1
ATOM 1945 C C . LEU A 1 234 ? 15.753 10.129 9.914 1.00 70.31 234 LEU A C 1
ATOM 1947 O O . LEU A 1 234 ? 16.230 11.138 10.430 1.00 70.31 234 LEU A O 1
ATOM 1951 N N . LEU A 1 235 ? 16.215 8.907 10.186 1.00 69.25 235 LEU A N 1
ATOM 1952 C CA . LEU A 1 235 ? 17.242 8.635 11.193 1.00 69.25 235 LEU A CA 1
ATOM 1953 C C . LEU A 1 235 ? 18.675 8.777 10.656 1.00 69.25 235 LEU A C 1
ATOM 1955 O O . LEU A 1 235 ? 19.609 8.951 11.434 1.00 69.25 235 LEU A O 1
ATOM 1959 N N . THR A 1 236 ? 18.874 8.763 9.338 1.00 69.12 236 THR A N 1
ATOM 1960 C CA . THR A 1 236 ? 20.168 9.081 8.717 1.00 69.12 236 THR A CA 1
ATOM 1961 C C . THR A 1 236 ? 20.436 10.577 8.788 1.00 69.12 236 THR A C 1
ATOM 1963 O O . THR A 1 236 ? 21.542 10.951 9.153 1.00 69.12 236 THR A O 1
ATOM 1966 N N . ASN A 1 237 ? 19.423 11.429 8.596 1.00 68.19 237 ASN A N 1
ATOM 1967 C CA . ASN A 1 237 ? 19.557 12.871 8.838 1.00 68.19 237 ASN A CA 1
ATOM 1968 C C . ASN A 1 237 ? 19.978 13.167 10.290 1.00 68.19 237 ASN A C 1
ATOM 1970 O O . ASN A 1 237 ? 20.799 14.050 10.537 1.00 68.19 237 ASN A O 1
ATOM 1974 N N . LEU A 1 238 ? 19.476 12.379 11.249 1.00 66.62 238 LEU A N 1
ATOM 1975 C CA . LEU A 1 238 ? 19.905 12.444 12.647 1.00 66.62 238 LEU A CA 1
ATOM 1976 C C . LEU A 1 238 ? 21.394 12.069 12.800 1.00 66.62 238 LEU A C 1
ATOM 1978 O O . LEU A 1 238 ? 22.132 12.763 13.495 1.00 66.62 238 LEU A O 1
ATOM 1982 N N . ILE A 1 239 ? 21.865 11.019 12.117 1.00 65.31 239 ILE A N 1
ATOM 1983 C CA . ILE A 1 239 ? 23.288 10.629 12.099 1.00 65.31 239 ILE A CA 1
ATOM 1984 C C . ILE A 1 239 ? 24.163 11.705 11.438 1.00 65.31 239 ILE A C 1
ATOM 1986 O O . ILE A 1 239 ? 25.252 11.996 11.934 1.00 65.31 239 ILE A O 1
ATOM 1990 N N . ASP A 1 240 ? 23.709 12.280 10.327 1.00 64.81 240 ASP A N 1
ATOM 1991 C CA . ASP A 1 240 ? 24.452 13.276 9.550 1.00 64.81 240 ASP A CA 1
ATOM 1992 C C . ASP A 1 240 ? 24.570 14.618 10.285 1.00 64.81 240 ASP A C 1
ATOM 1994 O O . ASP A 1 240 ? 25.520 15.367 10.053 1.00 64.81 240 ASP A O 1
ATOM 1998 N N . SER A 1 241 ? 23.674 14.884 11.243 1.00 64.31 241 SER A N 1
ATOM 1999 C CA . SER A 1 241 ? 23.773 16.025 12.160 1.00 64.31 241 SER A CA 1
ATOM 2000 C C . SER A 1 241 ? 24.929 15.913 13.170 1.00 64.31 241 SER A C 1
ATOM 2002 O O . SER A 1 241 ? 25.291 16.907 13.800 1.00 64.31 241 SER A O 1
ATOM 2004 N N . ILE A 1 242 ? 25.556 14.733 13.307 1.00 63.06 242 ILE A N 1
ATOM 2005 C CA . ILE A 1 242 ? 26.712 14.513 14.187 1.00 63.06 242 ILE A CA 1
ATOM 2006 C C . ILE A 1 242 ? 27.984 15.051 13.494 1.00 63.06 242 ILE A C 1
ATOM 2008 O O . ILE A 1 242 ? 28.406 14.472 12.482 1.00 63.06 242 ILE A O 1
ATOM 2012 N N . PRO A 1 243 ? 28.655 16.092 14.035 1.00 56.94 243 PRO A N 1
ATOM 2013 C CA . PRO A 1 243 ? 29.804 16.735 13.393 1.00 56.94 243 PRO A CA 1
ATOM 2014 C C . PRO A 1 243 ? 30.935 15.764 13.004 1.00 56.94 243 PRO A C 1
ATOM 2016 O O . PRO A 1 243 ? 31.250 14.814 13.720 1.00 56.94 243 PRO A O 1
ATOM 2019 N N . ASN A 1 244 ? 31.580 16.026 11.859 1.00 50.72 244 ASN A N 1
ATOM 2020 C CA . ASN A 1 244 ? 32.661 15.202 11.290 1.00 50.72 244 ASN A CA 1
ATOM 2021 C C . ASN A 1 244 ? 34.064 15.498 11.857 1.00 50.72 244 ASN A C 1
ATOM 2023 O O . ASN A 1 244 ? 34.996 14.751 11.550 1.00 50.72 244 ASN A O 1
ATOM 2027 N N . LYS A 1 245 ? 34.258 16.582 12.623 1.00 52.06 245 LYS A N 1
ATOM 2028 C CA . LYS A 1 245 ? 35.591 16.944 13.126 1.00 52.06 245 LYS A CA 1
ATOM 2029 C C . LYS A 1 245 ? 36.051 15.922 14.163 1.00 52.06 245 LYS A C 1
ATOM 2031 O O . LYS A 1 245 ? 35.309 15.567 15.071 1.00 52.06 245 LYS A O 1
ATOM 2036 N N . THR A 1 246 ? 37.282 15.445 14.007 1.00 44.00 246 THR A N 1
ATOM 2037 C CA . THR A 1 246 ? 37.982 14.637 15.004 1.00 44.00 246 THR A CA 1
ATOM 2038 C C . THR A 1 246 ? 37.920 15.347 16.351 1.00 44.00 246 THR A C 1
ATOM 2040 O O . THR A 1 246 ? 38.464 16.438 16.494 1.00 44.00 246 THR A O 1
ATOM 2043 N N . PHE A 1 247 ? 37.275 14.712 17.330 1.00 49.41 247 PHE A N 1
ATOM 2044 C CA . PHE A 1 247 ? 37.089 15.161 18.719 1.00 49.41 247 PHE A CA 1
ATOM 2045 C C . PHE A 1 247 ? 38.399 15.389 19.507 1.00 49.41 247 PHE A C 1
ATOM 2047 O O . PHE A 1 247 ? 38.382 15.602 20.711 1.00 49.41 247 PHE A O 1
ATOM 2054 N N . ILE A 1 248 ? 39.547 15.356 18.830 1.00 46.56 248 ILE A N 1
ATOM 2055 C CA . ILE A 1 248 ? 40.881 15.459 19.420 1.00 46.56 248 ILE A CA 1
ATOM 2056 C C . ILE A 1 248 ? 41.197 16.910 19.841 1.00 46.56 248 ILE A C 1
ATOM 2058 O O . ILE A 1 248 ? 41.973 17.098 20.769 1.00 46.56 248 ILE A O 1
ATOM 2062 N N . ASP A 1 249 ? 40.545 17.923 19.248 1.00 44.03 249 ASP A N 1
ATOM 2063 C CA . ASP A 1 249 ? 40.911 19.341 19.453 1.00 44.03 249 ASP A CA 1
ATOM 2064 C C . ASP A 1 249 ? 39.997 20.154 20.393 1.00 44.03 249 ASP A C 1
ATOM 2066 O O . ASP A 1 249 ? 40.306 21.311 20.669 1.00 44.03 249 ASP A O 1
ATOM 2070 N N . TYR A 1 250 ? 38.879 19.608 20.894 1.00 43.38 250 TYR A N 1
ATOM 2071 C CA . TYR A 1 250 ? 37.859 20.428 21.584 1.00 43.38 250 TYR A CA 1
ATOM 2072 C C . TYR A 1 250 ? 37.622 20.126 23.075 1.00 43.38 250 TYR A C 1
ATOM 2074 O O . TYR A 1 250 ? 36.824 20.815 23.711 1.00 43.38 250 TYR A O 1
ATOM 2082 N N . GLY A 1 251 ? 38.344 19.173 23.671 1.00 52.00 251 GLY A N 1
ATOM 2083 C CA . GLY A 1 251 ? 38.189 18.827 25.090 1.00 52.00 251 GLY A CA 1
ATOM 2084 C C . GLY A 1 251 ? 36.833 18.185 25.433 1.00 52.00 251 GLY A C 1
ATOM 2085 O O . GLY A 1 251 ? 35.918 18.124 24.614 1.00 52.00 251 GLY A O 1
ATOM 2086 N N . THR A 1 252 ? 36.704 17.708 26.674 1.00 54.28 252 THR A N 1
ATOM 2087 C CA . THR A 1 252 ? 35.544 16.948 27.191 1.00 54.28 252 THR A CA 1
ATOM 2088 C C . THR A 1 252 ? 34.193 17.651 27.008 1.00 54.28 252 THR A C 1
ATOM 2090 O O . THR A 1 252 ? 33.179 16.995 26.808 1.00 54.28 252 THR A O 1
ATOM 2093 N N . ASN A 1 253 ? 34.173 18.986 26.999 1.00 52.75 253 ASN A N 1
ATOM 2094 C CA . ASN A 1 253 ? 32.933 19.769 26.958 1.00 52.75 253 ASN A CA 1
ATOM 2095 C C . ASN A 1 253 ? 32.236 19.771 25.583 1.00 52.75 253 ASN A C 1
ATOM 2097 O O . ASN A 1 253 ? 31.038 20.041 25.501 1.00 52.75 253 ASN A O 1
ATOM 2101 N N . PHE A 1 254 ? 32.962 19.515 24.489 1.00 50.47 254 PHE A N 1
ATOM 2102 C CA . PHE A 1 254 ? 32.371 19.490 23.144 1.00 50.47 254 PHE A CA 1
ATOM 2103 C C . PHE A 1 254 ? 31.683 18.155 22.841 1.00 50.47 254 PHE A C 1
ATOM 2105 O O . PHE A 1 254 ? 30.656 18.139 22.160 1.00 50.47 254 PHE A O 1
ATOM 2112 N N . ASP A 1 255 ? 32.212 17.056 23.393 1.00 56.81 255 ASP A N 1
ATOM 2113 C CA . ASP A 1 255 ? 31.548 15.753 23.385 1.00 56.81 255 ASP A CA 1
ATOM 2114 C C . ASP A 1 255 ? 30.175 15.867 24.067 1.00 56.81 255 ASP A C 1
ATOM 2116 O O . ASP A 1 255 ? 29.151 15.609 23.428 1.00 56.81 255 ASP A O 1
ATOM 2120 N N . ASP A 1 256 ? 30.133 16.378 25.302 1.00 61.34 256 ASP A N 1
ATOM 2121 C CA . ASP A 1 256 ? 28.902 16.541 26.094 1.00 61.34 256 ASP A CA 1
ATOM 2122 C C . ASP A 1 256 ? 27.816 17.348 25.363 1.00 61.34 256 ASP A C 1
ATOM 2124 O O . ASP A 1 256 ? 26.632 17.002 25.400 1.00 61.34 256 ASP A O 1
ATOM 2128 N N . PHE A 1 257 ? 28.204 18.406 24.644 1.00 62.47 257 PHE A N 1
ATOM 2129 C CA . PHE A 1 257 ? 27.265 19.250 23.903 1.00 62.47 257 PHE A CA 1
ATOM 2130 C C . PHE A 1 257 ? 26.621 18.522 22.713 1.00 62.47 257 PHE A C 1
ATOM 2132 O O . PHE A 1 257 ? 25.406 18.608 22.514 1.00 62.47 257 PHE A O 1
ATOM 2139 N N . VAL A 1 258 ? 27.409 17.783 21.922 1.00 63.00 258 VAL A N 1
ATOM 2140 C CA . VAL A 1 258 ? 26.894 17.016 20.774 1.00 63.00 258 VAL A CA 1
ATOM 2141 C C . VAL A 1 258 ? 26.000 15.868 21.251 1.00 63.00 258 VAL A C 1
ATOM 2143 O O . VAL A 1 258 ? 24.942 15.640 20.662 1.00 63.00 258 VAL A O 1
ATOM 2146 N N . PHE A 1 259 ? 26.376 15.192 22.342 1.00 67.12 259 PHE A N 1
ATOM 2147 C CA . PHE A 1 259 ? 25.554 14.161 22.981 1.00 67.12 259 PHE A CA 1
ATOM 2148 C C . PHE A 1 259 ? 24.227 14.709 23.488 1.00 67.12 259 PHE A C 1
ATOM 2150 O O . PHE A 1 259 ? 23.173 14.170 23.151 1.00 67.12 259 PHE A O 1
ATOM 2157 N N . SER A 1 260 ? 24.272 15.815 24.230 1.00 68.75 260 SER A N 1
ATOM 2158 C CA . SER A 1 260 ? 23.075 16.489 24.728 1.00 68.75 260 SER A CA 1
ATOM 2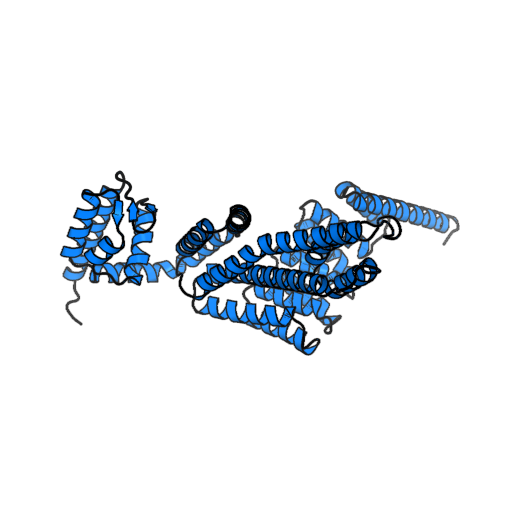159 C C . SER A 1 260 ? 22.157 16.925 23.584 1.00 68.75 260 SER A C 1
ATOM 2161 O O . SER A 1 260 ? 20.945 16.758 23.672 1.00 68.75 260 SER A O 1
ATOM 2163 N N . SER A 1 261 ? 22.718 17.425 22.479 1.00 71.62 261 SER A N 1
ATOM 2164 C CA . SER A 1 261 ? 21.951 17.809 21.289 1.00 71.62 261 SER A CA 1
ATOM 2165 C C . SER A 1 261 ? 21.281 16.608 20.605 1.00 71.62 261 SER A C 1
ATOM 2167 O O . SER A 1 261 ? 20.103 16.667 20.257 1.00 71.62 261 SER A O 1
ATOM 2169 N N . LEU A 1 262 ? 21.992 15.482 20.462 1.00 71.38 262 LEU A N 1
ATOM 2170 C CA . LEU A 1 262 ? 21.442 14.260 19.867 1.00 71.38 262 LEU A CA 1
ATOM 2171 C C . LEU A 1 262 ? 20.318 13.655 20.721 1.00 71.38 262 LEU A C 1
ATOM 2173 O O . LEU A 1 262 ? 19.291 13.253 20.175 1.00 71.38 262 LEU A O 1
ATOM 2177 N N . ILE A 1 263 ? 20.500 13.618 22.045 1.00 72.31 263 ILE A N 1
ATOM 2178 C CA . ILE A 1 263 ? 19.475 13.166 22.995 1.00 72.31 263 ILE A CA 1
ATOM 2179 C C . ILE A 1 263 ? 18.249 14.079 22.907 1.00 72.31 263 ILE A C 1
ATOM 2181 O O . ILE A 1 263 ? 17.154 13.575 22.686 1.00 72.31 263 ILE A O 1
ATOM 2185 N N . LYS A 1 264 ? 18.430 15.406 22.931 1.00 76.88 264 LYS A N 1
ATOM 2186 C CA . LYS A 1 264 ? 17.328 16.370 22.764 1.00 76.88 264 LYS A CA 1
ATOM 2187 C C . LYS A 1 264 ? 16.578 16.197 21.444 1.00 76.88 264 LYS A C 1
ATOM 2189 O O . LYS A 1 264 ? 15.356 16.291 21.419 1.00 76.88 264 LYS A O 1
ATOM 2194 N N . ASN A 1 265 ? 17.280 15.910 20.346 1.00 77.81 265 ASN A N 1
ATOM 2195 C CA . ASN A 1 265 ? 16.636 15.634 19.061 1.00 77.81 265 ASN A CA 1
ATOM 2196 C C . ASN A 1 265 ? 15.812 14.336 19.097 1.00 77.81 265 ASN A C 1
ATOM 2198 O O . ASN A 1 265 ? 14.728 14.287 18.521 1.00 77.81 265 ASN A O 1
ATOM 2202 N N . LEU A 1 266 ? 16.294 13.287 19.774 1.00 77.12 266 LEU A N 1
ATOM 2203 C CA . LEU A 1 266 ? 15.535 12.044 19.960 1.00 77.12 266 LEU A CA 1
ATOM 2204 C C . LEU A 1 266 ? 14.333 12.238 20.886 1.00 77.12 266 LEU A C 1
ATOM 2206 O O . LEU A 1 266 ? 13.263 11.723 20.576 1.00 77.12 266 LEU A O 1
ATOM 2210 N N . GLU A 1 267 ? 14.482 13.000 21.969 1.00 80.50 267 GLU A N 1
ATOM 2211 C CA . GLU A 1 267 ? 13.387 13.392 22.862 1.00 80.50 267 GLU A CA 1
ATOM 2212 C C . GLU A 1 267 ? 12.323 14.200 22.112 1.00 80.50 267 GLU A C 1
ATOM 2214 O O . GLU A 1 267 ? 11.133 13.946 22.278 1.00 80.50 267 GLU A O 1
ATOM 2219 N N . PHE A 1 268 ? 12.738 15.113 21.229 1.00 81.44 268 PHE A N 1
ATOM 2220 C CA . PHE A 1 268 ? 11.836 15.871 20.364 1.00 81.44 268 PHE A CA 1
ATOM 2221 C C . PHE A 1 268 ? 11.098 14.974 19.359 1.00 81.44 268 PHE A C 1
ATOM 2223 O O . PHE A 1 268 ? 9.883 15.077 19.202 1.00 81.44 268 PHE A O 1
ATOM 2230 N N . LEU A 1 269 ? 11.799 14.053 18.687 1.00 79.31 269 LEU A N 1
ATOM 2231 C CA . LEU A 1 269 ? 11.147 13.082 17.800 1.00 79.31 269 LEU A CA 1
ATOM 2232 C C . LEU A 1 269 ? 10.166 12.205 18.586 1.00 79.31 269 LEU A C 1
ATOM 2234 O O . LEU A 1 269 ? 9.053 11.951 18.131 1.00 79.31 269 LEU A O 1
ATOM 2238 N N . TYR A 1 270 ? 10.557 11.769 19.781 1.00 81.62 270 TYR A N 1
ATOM 2239 C CA . TYR A 1 270 ? 9.713 10.973 20.656 1.00 81.62 270 TYR A CA 1
ATOM 2240 C C . TYR A 1 270 ? 8.444 11.735 21.070 1.00 81.62 270 TYR A C 1
ATOM 2242 O O . TYR A 1 270 ? 7.346 11.207 20.897 1.00 81.62 270 TYR A O 1
ATOM 2250 N N . SER A 1 271 ? 8.565 12.986 21.525 1.00 78.38 271 SER A N 1
ATOM 2251 C CA . SER A 1 271 ? 7.417 13.823 21.901 1.00 78.38 271 SER A CA 1
ATOM 2252 C C . SER A 1 271 ? 6.514 14.172 20.714 1.00 78.38 271 SER A C 1
ATOM 2254 O O . SER A 1 271 ? 5.314 14.363 20.899 1.00 78.38 271 SER A O 1
ATOM 2256 N N . THR A 1 272 ? 7.063 14.187 19.497 1.00 78.19 272 THR A N 1
ATOM 2257 C CA . THR A 1 272 ? 6.305 14.399 18.256 1.00 78.19 272 THR A CA 1
ATOM 2258 C C . THR A 1 272 ? 5.485 13.163 17.863 1.00 78.19 272 THR A C 1
ATOM 2260 O O . THR A 1 272 ? 4.319 13.285 17.492 1.00 78.19 272 THR A O 1
ATOM 2263 N N . TYR A 1 273 ? 6.064 11.957 17.938 1.00 81.06 273 TYR A N 1
ATOM 2264 C CA . TYR A 1 273 ? 5.427 10.732 17.427 1.00 81.06 273 TYR A CA 1
ATOM 2265 C C . TYR A 1 273 ? 4.673 9.910 18.484 1.00 81.06 273 TYR A C 1
ATOM 2267 O O . TYR A 1 273 ? 3.802 9.117 18.126 1.00 81.06 273 TYR A O 1
ATOM 2275 N N . GLU A 1 274 ? 4.945 10.084 19.780 1.00 83.56 274 GLU A N 1
ATOM 2276 C CA . GLU A 1 274 ? 4.188 9.411 20.846 1.00 83.56 274 GLU A CA 1
ATOM 2277 C C . GLU A 1 274 ? 2.682 9.743 20.811 1.00 83.56 274 GLU A C 1
ATOM 2279 O O . GLU A 1 274 ? 1.872 8.808 20.892 1.00 83.56 274 GLU A O 1
ATOM 2284 N N . PRO A 1 275 ? 2.264 11.014 20.632 1.00 79.00 275 PRO A N 1
ATOM 2285 C CA . PRO A 1 275 ? 0.854 11.352 20.461 1.00 79.00 275 PRO A CA 1
ATOM 2286 C C . PRO A 1 275 ? 0.211 10.648 19.262 1.00 79.00 275 PRO A C 1
ATOM 2288 O O . PRO A 1 275 ? -0.946 10.242 19.354 1.00 79.00 275 PRO A O 1
ATOM 2291 N N . MET A 1 276 ? 0.955 10.430 18.170 1.00 78.00 276 MET A N 1
ATOM 2292 C CA . MET A 1 276 ? 0.443 9.736 16.981 1.00 78.00 276 MET A CA 1
ATOM 2293 C C . MET A 1 276 ? 0.070 8.290 17.303 1.00 78.00 276 MET A C 1
ATOM 2295 O O . MET A 1 276 ? -1.048 7.876 17.016 1.00 78.00 276 MET A O 1
ATOM 2299 N N . VAL A 1 277 ? 0.947 7.537 17.978 1.00 81.38 277 VAL A N 1
ATOM 2300 C CA . VAL A 1 277 ? 0.637 6.154 18.389 1.00 81.38 277 VAL A CA 1
ATOM 2301 C C . VAL A 1 277 ? -0.563 6.107 19.325 1.00 81.38 277 VAL A C 1
ATOM 2303 O O . VAL A 1 277 ? -1.454 5.284 19.130 1.00 81.38 277 VAL A O 1
ATOM 2306 N N . LYS A 1 278 ? -0.624 6.997 20.325 1.00 79.50 278 LYS A N 1
ATOM 2307 C CA . LYS A 1 278 ? -1.774 7.066 21.243 1.00 79.50 278 LYS A CA 1
ATOM 2308 C C . LYS A 1 278 ? -3.074 7.337 20.488 1.00 79.50 278 LYS A C 1
ATOM 2310 O O . LYS A 1 278 ? -4.074 6.678 20.756 1.00 79.50 278 LYS A O 1
ATOM 2315 N N . THR A 1 279 ? -3.026 8.231 19.504 1.00 77.00 279 THR A N 1
ATOM 2316 C CA . THR A 1 279 ? -4.177 8.546 18.658 1.00 77.00 279 THR A CA 1
ATOM 2317 C C . THR A 1 279 ? -4.575 7.359 17.793 1.00 77.00 279 THR A C 1
ATOM 2319 O O . THR A 1 279 ? -5.736 6.978 17.810 1.00 77.00 279 THR A O 1
ATOM 2322 N N . PHE A 1 280 ? -3.645 6.713 17.088 1.00 80.31 280 PHE A N 1
ATOM 2323 C CA . PHE A 1 280 ? -3.979 5.550 16.264 1.00 80.31 280 PHE A CA 1
ATOM 2324 C C . PHE A 1 280 ? -4.507 4.377 17.086 1.00 80.31 280 PHE A C 1
ATOM 2326 O O . PHE A 1 280 ? -5.438 3.724 16.638 1.00 80.31 280 PHE A O 1
ATOM 2333 N N . ARG A 1 281 ? -3.998 4.145 18.304 1.00 80.31 281 ARG A N 1
ATOM 2334 C CA . ARG A 1 281 ? -4.572 3.147 19.226 1.00 80.31 281 ARG A CA 1
ATOM 2335 C C . ARG A 1 281 ? -5.981 3.514 19.674 1.00 80.31 281 ARG A C 1
ATOM 2337 O O . ARG A 1 281 ? -6.831 2.640 19.792 1.00 80.31 281 ARG A O 1
ATOM 2344 N N . TYR A 1 282 ? -6.225 4.795 19.937 1.00 79.94 282 TYR A N 1
ATOM 2345 C CA . TYR A 1 282 ? -7.555 5.278 20.284 1.00 79.94 282 TYR A CA 1
ATOM 2346 C C . TYR A 1 282 ? -8.530 5.106 19.110 1.00 79.94 282 TYR A C 1
ATOM 2348 O O . TYR A 1 282 ? -9.612 4.558 19.292 1.00 79.94 282 TYR A O 1
ATOM 2356 N N . ILE A 1 283 ? -8.116 5.484 17.896 1.00 76.38 283 ILE A N 1
ATOM 2357 C CA . ILE A 1 283 ? -8.903 5.317 16.669 1.00 76.38 283 ILE A CA 1
ATOM 2358 C C . ILE A 1 283 ? -9.146 3.831 16.363 1.00 76.38 283 ILE A C 1
ATOM 2360 O O . ILE A 1 283 ? -10.278 3.467 16.056 1.00 76.38 283 ILE A O 1
ATOM 2364 N N . ASP A 1 284 ? -8.123 2.976 16.486 1.00 78.56 284 ASP A N 1
ATOM 2365 C CA . ASP A 1 284 ? -8.248 1.513 16.387 1.00 78.56 284 ASP A CA 1
ATOM 2366 C C . ASP A 1 284 ? -9.329 1.035 17.366 1.00 78.56 284 ASP A C 1
ATOM 2368 O O . ASP A 1 284 ? -10.310 0.429 16.945 1.00 78.56 284 ASP A O 1
ATOM 2372 N N . GLY A 1 285 ? -9.249 1.433 18.640 1.00 75.00 285 GLY A N 1
ATOM 2373 C CA . GLY A 1 285 ? -10.264 1.129 19.651 1.00 75.00 285 GLY A CA 1
ATOM 2374 C C . GLY A 1 285 ? -11.687 1.569 19.278 1.00 75.00 285 GLY A C 1
ATOM 2375 O O . GLY A 1 285 ? -12.622 0.793 19.460 1.00 75.00 285 GLY A O 1
ATOM 2376 N N . ILE A 1 286 ? -11.865 2.770 18.716 1.00 74.06 286 ILE A N 1
ATOM 2377 C CA . ILE A 1 286 ? -13.177 3.266 18.259 1.00 74.06 286 ILE A CA 1
ATOM 2378 C C . ILE A 1 286 ? -13.731 2.398 17.127 1.00 74.06 286 ILE A C 1
ATOM 2380 O O . ILE A 1 286 ? -14.894 1.989 17.179 1.00 74.06 286 ILE A O 1
ATOM 2384 N N . ILE A 1 287 ? -12.911 2.124 16.104 1.00 71.88 287 ILE A N 1
ATOM 2385 C CA . ILE A 1 287 ? -13.322 1.314 14.948 1.00 71.88 287 ILE A CA 1
ATOM 2386 C C . ILE A 1 287 ? -13.794 -0.058 15.428 1.00 71.88 287 ILE A C 1
ATOM 2388 O O . ILE A 1 287 ? -14.823 -0.561 14.967 1.00 71.88 287 ILE A O 1
ATOM 2392 N N . LEU A 1 288 ? -13.065 -0.618 16.389 1.00 68.94 288 LEU A N 1
ATOM 2393 C CA . LEU A 1 288 ? -13.295 -1.955 16.903 1.00 68.94 288 LEU A CA 1
ATOM 2394 C C . LEU A 1 288 ? -14.496 -2.062 17.837 1.00 68.94 288 LEU A C 1
ATOM 2396 O O . LEU A 1 288 ? -15.165 -3.085 17.777 1.00 68.94 288 LEU A O 1
ATOM 2400 N N . ASN A 1 289 ? -14.790 -1.050 18.665 1.00 64.19 289 ASN A N 1
ATOM 2401 C CA . ASN A 1 289 ? -15.684 -1.284 19.802 1.00 64.19 289 ASN A CA 1
ATOM 2402 C C . ASN A 1 289 ? -17.024 -0.547 19.856 1.00 64.19 289 ASN A C 1
ATOM 2404 O O . ASN A 1 289 ? -17.876 -1.078 20.555 1.00 64.19 289 ASN A O 1
ATOM 2408 N N . GLN A 1 290 ? -17.283 0.619 19.248 1.00 56.81 290 GLN A N 1
ATOM 2409 C CA . GLN A 1 290 ? -18.474 1.385 19.709 1.00 56.81 290 GLN A CA 1
ATOM 2410 C C . GLN A 1 290 ? -19.166 2.300 18.698 1.00 56.81 290 GLN A C 1
ATOM 2412 O O . GLN A 1 290 ? -19.999 3.106 19.093 1.00 56.81 290 GLN A O 1
ATOM 2417 N N . VAL A 1 291 ? -18.854 2.214 17.405 1.00 59.47 291 VAL A N 1
ATOM 2418 C CA . VAL A 1 291 ? -19.402 3.187 16.450 1.00 59.47 291 VAL A CA 1
ATOM 2419 C C . VAL A 1 291 ? -20.126 2.536 15.281 1.00 59.47 291 VAL A C 1
ATOM 2421 O O . VAL A 1 291 ? -19.528 1.761 14.530 1.00 59.47 291 VAL A O 1
ATOM 2424 N N . ASN A 1 292 ? -21.397 2.904 15.114 1.00 63.59 292 ASN A N 1
ATOM 2425 C CA . ASN A 1 292 ? -22.272 2.414 14.052 1.00 63.59 292 ASN A CA 1
ATOM 2426 C C . ASN A 1 292 ? -22.211 3.295 12.789 1.00 63.59 292 ASN A C 1
ATOM 2428 O O . ASN A 1 292 ? -22.317 2.773 11.689 1.00 63.59 292 ASN A O 1
ATOM 2432 N N . SER A 1 293 ? -21.914 4.595 12.883 1.00 65.19 293 SER A N 1
ATOM 2433 C CA . SER A 1 293 ? -21.857 5.481 11.708 1.00 65.19 293 SER A CA 1
ATOM 2434 C C . SER A 1 293 ? -20.487 6.132 11.500 1.00 65.19 293 SER A C 1
ATOM 2436 O O . SER A 1 293 ? -19.715 6.353 12.432 1.00 65.19 293 SER A O 1
ATOM 2438 N N . PHE A 1 294 ? -20.166 6.471 10.251 1.00 64.69 294 PHE A N 1
ATOM 2439 C CA . PHE A 1 294 ? -18.929 7.191 9.945 1.00 64.69 294 PHE A CA 1
ATOM 2440 C C . PHE A 1 294 ? -18.927 8.620 10.525 1.00 64.69 294 PHE A C 1
ATOM 2442 O O . PHE A 1 294 ? -17.867 9.180 10.815 1.00 64.69 294 PHE A O 1
ATOM 2449 N N . ASP A 1 295 ? -20.102 9.217 10.730 1.00 62.97 295 ASP A N 1
ATOM 2450 C CA . ASP A 1 295 ? -20.241 10.538 11.344 1.00 62.97 295 ASP A CA 1
ATOM 2451 C C . ASP A 1 295 ? -19.942 10.522 12.842 1.00 62.97 295 ASP A C 1
ATOM 2453 O O . ASP A 1 295 ? -19.144 11.343 13.300 1.00 62.97 295 ASP A O 1
ATOM 2457 N N . GLU A 1 296 ? -20.461 9.534 13.572 1.00 68.00 296 GLU A N 1
ATOM 2458 C CA . GLU A 1 296 ? -20.127 9.335 14.985 1.00 68.00 296 GLU A CA 1
ATOM 2459 C C . GLU A 1 296 ? -18.632 9.022 15.154 1.00 68.00 296 GLU A C 1
ATOM 2461 O O . GLU A 1 296 ? -17.963 9.528 16.056 1.00 68.00 296 GLU A O 1
ATOM 2466 N N . PHE A 1 297 ? -18.048 8.291 14.200 1.00 73.75 297 PHE A N 1
ATOM 2467 C CA . PHE A 1 297 ? -16.609 8.047 14.168 1.00 73.75 297 PHE A CA 1
ATOM 2468 C C . PHE A 1 297 ? -15.834 9.363 14.057 1.00 73.75 297 PHE A C 1
ATOM 2470 O O . PHE A 1 297 ? -14.951 9.641 14.870 1.00 73.75 297 PHE A O 1
ATOM 2477 N N . LYS A 1 298 ? -16.183 10.215 13.083 1.00 69.62 298 LYS A N 1
ATOM 2478 C CA . LYS A 1 298 ? -15.549 11.532 12.920 1.00 69.62 298 LYS A CA 1
ATOM 2479 C C . LYS A 1 298 ? -15.727 12.398 14.164 1.00 69.62 298 LYS A C 1
ATOM 2481 O O . LYS A 1 298 ? -14.793 13.115 14.524 1.00 69.62 298 LYS A O 1
ATOM 2486 N N . PHE A 1 299 ? -16.890 12.348 14.811 1.00 69.62 299 PHE A N 1
ATOM 2487 C CA . PHE A 1 299 ? -17.171 13.105 16.026 1.00 69.62 299 PHE A CA 1
ATOM 2488 C C . PHE A 1 299 ? -16.262 12.683 17.188 1.00 69.62 299 PHE A C 1
ATOM 2490 O O . PHE A 1 299 ? -15.545 13.523 17.737 1.00 69.62 299 PHE A O 1
ATOM 2497 N N . GLN A 1 300 ? -16.209 11.387 17.503 1.00 71.62 300 GLN A N 1
ATOM 2498 C CA . GLN A 1 300 ? -15.368 10.848 18.578 1.00 71.62 300 GLN A CA 1
ATOM 2499 C C . GLN A 1 300 ? -13.883 11.133 18.335 1.00 71.62 300 GLN A C 1
ATOM 2501 O O . GLN A 1 300 ? -13.164 11.575 19.237 1.00 71.62 300 GLN A O 1
ATOM 2506 N N . VAL A 1 301 ? -13.423 10.970 17.090 1.00 72.00 301 VAL A N 1
ATOM 2507 C CA . VAL A 1 301 ? -12.042 11.298 16.726 1.00 72.00 301 VAL A CA 1
ATOM 2508 C C . VAL A 1 301 ? -11.774 12.795 16.908 1.00 72.00 301 VAL A C 1
ATOM 2510 O O . VAL A 1 301 ? -10.791 13.153 17.552 1.00 72.00 301 VAL A O 1
ATOM 2513 N N . ARG A 1 302 ? -12.657 13.690 16.439 1.00 71.25 302 ARG A N 1
ATOM 2514 C CA . ARG A 1 302 ? -12.512 15.148 16.638 1.00 71.25 302 ARG A CA 1
ATOM 2515 C C . ARG A 1 302 ? -12.498 15.548 18.115 1.00 71.25 302 ARG A C 1
ATOM 2517 O O . ARG A 1 302 ? -11.692 16.391 18.505 1.00 71.25 302 ARG A O 1
ATOM 2524 N N . LYS A 1 303 ? -13.333 14.926 18.952 1.00 73.25 303 LYS A N 1
ATOM 2525 C CA . LYS A 1 303 ? -13.361 15.162 20.405 1.00 73.25 303 LYS A CA 1
ATOM 2526 C C . LYS A 1 303 ? -12.029 14.803 21.061 1.00 73.25 303 LYS A C 1
ATOM 2528 O O . LYS A 1 303 ? -11.528 15.565 21.885 1.00 73.25 303 LYS A O 1
ATOM 2533 N N . TYR A 1 304 ? -11.434 13.676 20.676 1.00 73.19 304 TYR A N 1
ATOM 2534 C CA . TYR A 1 304 ? -10.111 13.281 21.157 1.00 73.19 304 TYR A CA 1
ATOM 2535 C C . TYR A 1 304 ? -9.008 14.222 20.667 1.00 73.19 304 TYR A C 1
ATOM 2537 O O . TYR A 1 304 ? -8.132 14.596 21.447 1.00 73.19 304 TYR A O 1
ATOM 2545 N N . LEU A 1 305 ? -9.079 14.661 19.406 1.00 69.31 305 LEU A N 1
ATOM 2546 C CA . LEU A 1 305 ? -8.098 15.571 18.814 1.00 69.31 305 LEU A CA 1
ATOM 2547 C C . LEU A 1 305 ? -7.984 16.897 19.552 1.00 69.31 305 LEU A C 1
ATOM 2549 O O . LEU A 1 305 ? -6.869 17.351 19.789 1.00 69.31 305 LEU A O 1
ATOM 2553 N N . ASN A 1 306 ? -9.103 17.475 19.989 1.00 69.62 306 ASN A N 1
ATOM 2554 C CA . ASN A 1 306 ? -9.100 18.737 20.733 1.00 69.62 306 ASN A CA 1
ATOM 2555 C C . ASN A 1 306 ? -8.294 18.676 22.047 1.00 69.62 306 ASN A C 1
ATOM 2557 O O . ASN A 1 306 ? -7.922 19.720 22.578 1.00 69.62 306 ASN A O 1
ATOM 2561 N N . ASN A 1 307 ? -7.978 17.475 22.546 1.00 69.44 307 ASN A N 1
ATOM 2562 C CA . ASN A 1 307 ? -7.180 17.261 23.754 1.00 69.44 307 ASN A CA 1
ATOM 2563 C C . ASN A 1 307 ? -5.681 17.016 23.478 1.00 69.44 307 ASN A C 1
ATOM 2565 O O . ASN A 1 307 ? -4.911 16.827 24.422 1.00 69.44 307 ASN A O 1
ATOM 2569 N N . LEU A 1 308 ? -5.247 16.991 22.212 1.00 68.75 308 LEU A N 1
ATOM 2570 C CA . LEU A 1 308 ? -3.845 16.785 21.827 1.00 68.75 308 LEU A CA 1
ATOM 2571 C C . LEU A 1 308 ? -3.083 18.112 21.651 1.00 68.75 308 LEU A C 1
ATOM 2573 O O . LEU A 1 308 ? -3.704 19.144 21.405 1.00 68.75 308 LEU A O 1
ATOM 2577 N N . PRO A 1 309 ? -1.736 18.108 21.705 1.00 68.94 309 PRO A N 1
ATOM 2578 C CA . PRO A 1 309 ? -0.923 19.265 21.322 1.00 68.94 309 PRO A CA 1
ATOM 2579 C C . PRO A 1 309 ? -1.190 19.712 19.873 1.00 68.94 309 PRO A C 1
ATOM 2581 O O . PRO A 1 309 ? -1.421 18.870 19.005 1.00 68.94 309 PRO A O 1
ATOM 2584 N N . ALA A 1 310 ? -1.099 21.017 19.593 1.00 68.94 310 ALA A N 1
ATOM 2585 C CA . ALA A 1 310 ? -1.426 21.608 18.284 1.00 68.94 310 ALA A CA 1
ATOM 2586 C C . ALA A 1 310 ? -0.678 20.959 17.099 1.00 68.94 310 ALA A C 1
ATOM 2588 O O . ALA A 1 310 ? -1.259 20.747 16.033 1.00 68.94 310 ALA A O 1
ATOM 2589 N N . ASP A 1 311 ? 0.584 20.574 17.303 1.00 61.03 311 ASP A N 1
ATOM 2590 C CA . ASP A 1 311 ? 1.398 19.914 16.277 1.00 61.03 311 ASP A CA 1
ATOM 2591 C C . ASP A 1 311 ? 0.846 18.525 15.912 1.00 61.03 311 ASP A C 1
ATOM 2593 O O . ASP A 1 311 ? 0.798 18.157 14.739 1.00 61.03 311 ASP A O 1
ATOM 2597 N N . ALA A 1 312 ? 0.352 17.775 16.904 1.00 62.19 312 ALA A N 1
ATOM 2598 C CA . ALA A 1 312 ? -0.292 16.481 16.688 1.00 62.19 312 ALA A CA 1
ATOM 2599 C C . ALA A 1 312 ? -1.680 16.647 16.047 1.00 62.19 312 ALA A C 1
ATOM 2601 O O . ALA A 1 312 ? -2.031 15.888 15.144 1.00 62.19 312 ALA A O 1
ATOM 2602 N N . GLN A 1 313 ? -2.441 17.672 16.451 1.00 66.81 313 GLN A N 1
ATOM 2603 C CA . GLN A 1 313 ? -3.742 17.988 15.851 1.00 66.81 313 GLN A CA 1
ATOM 2604 C C . GLN A 1 313 ? -3.627 18.234 14.345 1.00 66.81 313 GLN A C 1
ATOM 2606 O O . GLN A 1 313 ? -4.367 17.629 13.577 1.00 66.81 313 GLN A O 1
ATOM 2611 N N . SER A 1 314 ? -2.677 19.068 13.912 1.00 66.56 314 SER A N 1
ATOM 2612 C CA . SER A 1 314 ? -2.480 19.407 12.495 1.00 66.56 314 SER A CA 1
ATOM 2613 C C . SER A 1 314 ? -2.215 18.172 11.625 1.00 66.56 314 SER A C 1
ATOM 2615 O O . SER A 1 314 ? -2.817 18.003 10.562 1.00 66.56 314 SER A O 1
ATOM 2617 N N . ILE A 1 315 ? -1.367 17.258 12.106 1.00 60.56 315 ILE A N 1
ATOM 2618 C CA . ILE A 1 315 ? -1.016 16.034 11.377 1.00 60.56 315 ILE A CA 1
ATOM 2619 C C . ILE A 1 315 ? -2.225 15.098 11.271 1.00 60.56 315 ILE A C 1
ATOM 2621 O O . ILE A 1 315 ? -2.465 14.521 10.210 1.00 60.56 315 ILE A O 1
ATOM 2625 N N . ILE A 1 316 ? -3.011 14.963 12.341 1.00 62.50 316 ILE A N 1
ATOM 2626 C CA . ILE A 1 316 ? -4.142 14.031 12.353 1.00 62.50 316 ILE A CA 1
ATOM 2627 C C . ILE A 1 316 ? -5.375 14.617 11.643 1.00 62.50 316 ILE A C 1
ATOM 2629 O O . ILE A 1 316 ? -6.122 13.881 11.007 1.00 62.50 316 ILE A O 1
ATOM 2633 N N . ILE A 1 317 ? -5.572 15.936 11.672 1.00 65.81 317 ILE A N 1
ATOM 2634 C CA . ILE A 1 317 ? -6.602 16.611 10.867 1.00 65.81 317 ILE A CA 1
ATOM 2635 C C . ILE A 1 317 ? -6.292 16.435 9.380 1.00 65.81 317 ILE A C 1
ATOM 2637 O O . ILE A 1 317 ? -7.144 15.959 8.637 1.00 65.81 317 ILE A O 1
ATOM 2641 N N . SER A 1 318 ? -5.047 16.698 8.970 1.00 62.91 318 SER A N 1
ATOM 2642 C CA . SER A 1 318 ? -4.580 16.423 7.604 1.00 62.91 318 SER A CA 1
ATOM 2643 C C . SER A 1 318 ? -4.797 14.955 7.211 1.00 62.91 318 SER A C 1
ATOM 2645 O O . SER A 1 318 ? -5.245 14.661 6.105 1.00 62.91 318 SER A O 1
ATOM 2647 N N . PHE A 1 319 ? -4.562 14.023 8.139 1.00 63.84 319 PHE A N 1
ATOM 2648 C CA . PHE A 1 319 ? -4.852 12.602 7.951 1.00 63.84 319 PHE A CA 1
ATOM 2649 C C . PHE A 1 319 ? -6.350 12.327 7.723 1.00 63.84 319 PHE A C 1
ATOM 2651 O O . PHE A 1 319 ? -6.689 11.625 6.772 1.00 63.84 319 PHE A O 1
ATOM 2658 N N . ILE A 1 320 ? -7.249 12.886 8.541 1.00 61.38 320 ILE A N 1
ATOM 2659 C CA . ILE A 1 320 ? -8.705 12.712 8.389 1.00 61.38 320 ILE A CA 1
ATOM 2660 C C . ILE A 1 320 ? -9.176 13.280 7.052 1.00 61.38 320 ILE A C 1
ATOM 2662 O O . ILE A 1 320 ? -9.950 12.636 6.347 1.00 61.38 320 ILE A O 1
ATOM 2666 N N . ASP A 1 321 ? -8.672 14.454 6.683 1.00 60.22 321 ASP A N 1
ATOM 2667 C CA . ASP A 1 321 ? -9.007 15.117 5.425 1.00 60.22 321 ASP A CA 1
ATOM 2668 C C . ASP A 1 321 ? -8.428 14.373 4.208 1.00 60.22 321 ASP A C 1
ATOM 2670 O O . ASP A 1 321 ? -8.952 14.484 3.100 1.00 60.22 321 ASP A O 1
ATOM 2674 N N . SER A 1 322 ? -7.373 13.574 4.413 1.00 55.72 322 SER A N 1
ATOM 2675 C CA . SER A 1 322 ? -6.770 12.710 3.392 1.00 55.72 322 SER A CA 1
ATOM 2676 C C . SER A 1 322 ? -7.490 11.372 3.196 1.00 55.72 322 SER A C 1
ATOM 2678 O O . SER A 1 322 ? -7.164 10.643 2.252 1.00 55.72 322 SER A O 1
ATOM 2680 N N . LEU A 1 323 ? -8.460 11.029 4.057 1.00 58.22 323 LEU A N 1
ATOM 2681 C CA . LEU A 1 323 ? -9.244 9.809 3.894 1.00 58.22 323 LEU A CA 1
ATOM 2682 C C . LEU A 1 323 ? -9.976 9.851 2.542 1.00 58.22 323 LEU A C 1
ATOM 2684 O O . LEU A 1 323 ? -10.594 10.862 2.200 1.00 58.22 323 LEU A O 1
ATOM 2688 N N . PRO A 1 324 ? -9.898 8.781 1.733 1.00 49.25 324 PRO A N 1
ATOM 2689 C CA . PRO A 1 324 ? -10.348 8.824 0.351 1.00 49.25 324 PRO A CA 1
ATOM 2690 C C . PRO A 1 324 ? -11.836 9.178 0.252 1.00 49.25 324 PRO A C 1
ATOM 2692 O O . PRO A 1 324 ? -12.685 8.572 0.906 1.00 49.25 324 PRO A O 1
ATOM 2695 N N . ALA A 1 325 ? -12.164 10.104 -0.657 1.00 44.56 325 ALA A N 1
ATOM 2696 C CA . ALA A 1 325 ? -13.539 10.499 -0.983 1.00 44.56 325 ALA A CA 1
ATOM 2697 C C . ALA A 1 325 ? -14.453 9.309 -1.361 1.00 44.56 325 ALA A C 1
ATOM 2699 O O . ALA A 1 325 ? -15.672 9.418 -1.255 1.00 44.56 325 ALA A O 1
ATOM 2700 N N . GLY A 1 326 ? -13.871 8.159 -1.733 1.00 43.72 326 GLY A N 1
ATOM 2701 C CA . GLY A 1 326 ? -14.565 6.901 -2.028 1.00 43.72 326 GLY A CA 1
ATOM 2702 C C . GLY A 1 326 ? -15.335 6.276 -0.853 1.00 43.72 326 GLY A C 1
ATOM 2703 O O . GLY A 1 326 ? -16.176 5.410 -1.089 1.00 43.72 326 GLY A O 1
ATOM 2704 N N . ILE A 1 327 ? -15.139 6.739 0.390 1.00 49.97 327 ILE A N 1
ATOM 2705 C CA . ILE A 1 327 ? -16.032 6.392 1.514 1.00 49.97 327 ILE A CA 1
ATOM 2706 C C . ILE A 1 327 ? -17.459 6.925 1.246 1.00 49.97 327 ILE A C 1
ATOM 2708 O O . ILE A 1 327 ? -18.434 6.222 1.491 1.00 49.97 327 ILE A O 1
ATOM 2712 N N . LYS A 1 328 ? -17.601 8.100 0.608 1.00 42.22 328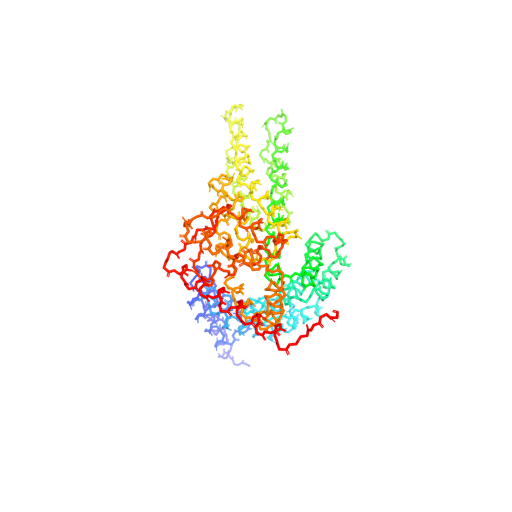 LYS A N 1
ATOM 2713 C CA . LYS A 1 328 ? -18.913 8.662 0.217 1.00 42.22 328 LYS A CA 1
ATOM 2714 C C . LYS A 1 328 ? -19.562 7.939 -0.973 1.00 42.22 328 LYS A C 1
ATOM 2716 O O . LYS A 1 328 ? -20.784 7.927 -1.103 1.00 42.22 328 LYS A O 1
ATOM 2721 N N . GLU A 1 329 ? -18.765 7.361 -1.875 1.00 38.56 329 GLU A N 1
ATOM 2722 C CA . GLU A 1 329 ? -19.276 6.613 -3.040 1.00 38.56 329 GLU A CA 1
ATOM 2723 C C . GLU A 1 329 ? -19.689 5.181 -2.676 1.00 38.56 329 GLU A C 1
ATOM 2725 O O . GLU A 1 329 ? -20.690 4.679 -3.187 1.00 38.56 329 GLU A O 1
ATOM 2730 N N . THR A 1 330 ? -18.982 4.548 -1.737 1.00 43.28 330 THR A N 1
ATOM 2731 C CA . THR A 1 330 ? -19.358 3.232 -1.193 1.00 43.28 330 THR A CA 1
ATOM 2732 C C . THR A 1 330 ? -20.624 3.305 -0.334 1.00 43.28 330 THR A C 1
ATOM 2734 O O . THR A 1 330 ? -21.465 2.412 -0.446 1.00 43.28 330 THR A O 1
ATOM 2737 N N . GLU A 1 331 ? -20.849 4.407 0.395 1.00 43.88 331 GLU A N 1
ATOM 2738 C CA . GLU A 1 331 ? -22.134 4.716 1.048 1.00 43.88 331 GLU A CA 1
ATOM 2739 C C . GLU A 1 331 ? -23.303 4.790 0.056 1.00 43.88 331 GLU A C 1
ATOM 2741 O O . GLU A 1 331 ? -24.388 4.304 0.358 1.00 43.88 331 GLU A O 1
ATOM 2746 N N . LYS A 1 332 ? -23.107 5.338 -1.151 1.00 37.50 332 LYS A N 1
ATOM 2747 C CA . LYS A 1 332 ? -24.161 5.366 -2.181 1.00 37.50 332 LYS A CA 1
ATOM 2748 C C . LYS A 1 332 ? -24.556 3.971 -2.668 1.00 37.50 332 LYS A C 1
ATOM 2750 O O . LYS A 1 332 ? -25.723 3.775 -2.977 1.00 37.50 332 LYS A O 1
ATOM 2755 N N . SER A 1 333 ? -23.618 3.023 -2.724 1.00 35.94 333 SER A N 1
ATOM 2756 C CA . SER A 1 333 ? -23.922 1.639 -3.120 1.00 35.94 333 SER A CA 1
ATOM 2757 C C . SER A 1 333 ? -24.481 0.789 -1.971 1.00 35.94 333 SER A C 1
ATOM 2759 O O . SER A 1 333 ? -25.323 -0.065 -2.209 1.00 35.94 333 SER A O 1
ATOM 2761 N N . ALA A 1 334 ? -24.085 1.065 -0.721 1.00 40.56 334 ALA A N 1
ATOM 2762 C CA . ALA A 1 334 ? -24.618 0.398 0.473 1.00 40.56 334 ALA A CA 1
ATOM 2763 C C . ALA A 1 334 ? -26.008 0.925 0.898 1.00 40.56 334 ALA A C 1
ATOM 2765 O O . ALA A 1 334 ? -26.730 0.255 1.634 1.00 40.56 334 ALA A O 1
ATOM 2766 N N . LYS A 1 335 ? -26.400 2.117 0.425 1.00 42.75 335 LYS A N 1
ATOM 2767 C CA . LYS A 1 335 ? -27.714 2.732 0.678 1.00 42.75 335 LYS A CA 1
ATOM 2768 C C . LYS A 1 335 ? -28.891 1.997 0.029 1.00 42.75 335 LYS A C 1
ATOM 2770 O O . LYS A 1 335 ? -30.010 2.219 0.474 1.00 42.75 335 LYS A O 1
ATOM 2775 N N . GLU A 1 336 ? -28.671 1.131 -0.960 1.00 36.44 336 GLU A N 1
ATOM 2776 C CA . GLU A 1 336 ? -29.778 0.433 -1.632 1.00 36.44 336 GLU A CA 1
ATOM 2777 C C . GLU A 1 336 ? -30.272 -0.789 -0.829 1.00 36.44 336 GLU A C 1
ATOM 2779 O O . GLU A 1 336 ? -31.476 -1.003 -0.734 1.00 36.44 336 GLU A O 1
ATOM 2784 N N . ASP A 1 337 ? -29.376 -1.513 -0.143 1.00 37.41 337 ASP A N 1
ATOM 2785 C CA . ASP A 1 337 ? -29.736 -2.699 0.660 1.00 37.41 337 ASP A CA 1
ATOM 2786 C C . ASP A 1 337 ? -30.145 -2.359 2.112 1.00 37.41 337 ASP A C 1
ATOM 2788 O O . ASP A 1 337 ? -30.969 -3.053 2.710 1.00 37.41 337 ASP A O 1
ATOM 2792 N N . ASN A 1 338 ? -29.636 -1.260 2.691 1.00 43.09 338 ASN A N 1
ATOM 2793 C CA . ASN A 1 338 ? -29.993 -0.826 4.055 1.00 43.09 338 ASN A CA 1
ATOM 2794 C C . ASN A 1 338 ? -31.310 -0.041 4.142 1.00 43.09 338 ASN A C 1
ATOM 2796 O O . ASN A 1 338 ? -31.839 0.150 5.237 1.00 43.09 338 ASN A O 1
ATOM 2800 N N . ARG A 1 339 ? -31.861 0.417 3.014 1.00 43.50 339 ARG A N 1
ATOM 2801 C CA . ARG A 1 339 ? -33.076 1.242 3.008 1.00 43.50 339 ARG A CA 1
ATOM 2802 C C . ARG A 1 339 ? -34.295 0.498 3.556 1.00 43.50 339 ARG A C 1
ATOM 2804 O O . ARG A 1 339 ? -35.069 1.094 4.293 1.00 43.50 339 ARG A O 1
ATOM 2811 N N . ILE A 1 340 ? -34.394 -0.802 3.275 1.00 47.44 340 ILE A N 1
ATOM 2812 C CA . ILE A 1 340 ? -35.500 -1.663 3.719 1.00 47.44 340 ILE A CA 1
ATOM 2813 C C . ILE A 1 340 ? -35.437 -1.892 5.238 1.00 47.44 340 ILE A C 1
ATOM 2815 O O . ILE A 1 340 ? -36.424 -1.661 5.927 1.00 47.44 340 ILE A O 1
ATOM 2819 N N . LYS A 1 341 ? -34.258 -2.227 5.787 1.00 48.91 341 LYS A N 1
ATOM 2820 C CA . LYS A 1 341 ? -34.075 -2.401 7.242 1.00 48.91 341 LYS A CA 1
ATOM 2821 C C . LYS A 1 341 ? -34.283 -1.105 8.030 1.00 48.91 341 LYS A C 1
ATOM 2823 O O . LYS A 1 341 ? -34.835 -1.135 9.124 1.00 48.91 341 LYS A O 1
ATOM 2828 N N . MET A 1 342 ? -33.860 0.036 7.482 1.00 48.12 342 MET A N 1
ATOM 2829 C CA . MET A 1 342 ? -34.090 1.338 8.117 1.00 48.12 342 MET A CA 1
ATOM 2830 C C . MET A 1 342 ? -35.560 1.770 8.050 1.00 48.12 342 MET A C 1
ATOM 2832 O O . MET A 1 342 ? -36.037 2.408 8.983 1.00 48.12 342 MET A O 1
ATOM 2836 N N . GLU A 1 343 ? -36.290 1.450 6.976 1.00 53.59 343 GLU A N 1
ATOM 2837 C CA . GLU A 1 343 ? -37.742 1.676 6.911 1.00 53.59 343 GLU A CA 1
ATOM 2838 C C . GLU A 1 343 ? -38.496 0.780 7.908 1.00 53.59 343 GLU A C 1
ATOM 2840 O O . GLU A 1 343 ? -39.422 1.258 8.560 1.00 53.59 343 GLU A O 1
ATOM 2845 N N . GLU A 1 344 ? -38.064 -0.468 8.107 1.00 56.31 344 GLU A N 1
ATOM 2846 C CA . GLU A 1 344 ? -38.613 -1.378 9.126 1.00 56.31 344 GLU A CA 1
ATOM 2847 C C . GLU A 1 344 ? -38.372 -0.862 10.557 1.00 56.31 344 GLU A C 1
ATOM 2849 O O . GLU A 1 344 ? -39.329 -0.718 11.318 1.00 56.31 344 GLU A O 1
ATOM 2854 N N . GLN A 1 345 ? -37.140 -0.461 10.895 1.00 56.66 345 GLN A N 1
ATOM 2855 C CA . GLN A 1 345 ? -36.803 0.102 12.214 1.00 56.66 345 GLN A CA 1
ATOM 2856 C C . GLN A 1 345 ? -37.495 1.446 12.489 1.00 56.66 345 GLN A C 1
ATOM 2858 O O . GLN A 1 345 ? -37.928 1.713 13.610 1.00 56.66 345 GLN A O 1
ATOM 2863 N N . LYS A 1 346 ? -37.644 2.303 11.467 1.00 60.53 346 LYS A N 1
ATOM 2864 C CA . LYS A 1 346 ? -38.397 3.562 11.594 1.00 60.53 346 LYS A CA 1
ATOM 2865 C C . LYS A 1 346 ? -39.865 3.300 11.905 1.00 60.53 346 LYS A C 1
ATOM 2867 O O . LYS A 1 346 ? -40.436 4.040 12.697 1.00 60.53 346 LYS A O 1
ATOM 2872 N N . ASN A 1 347 ? -40.463 2.265 11.321 1.00 62.12 347 ASN A N 1
ATOM 2873 C CA . ASN A 1 347 ? -41.851 1.897 11.592 1.00 62.12 347 ASN A CA 1
ATOM 2874 C C . ASN A 1 347 ? -42.029 1.271 12.986 1.00 62.12 347 ASN A C 1
ATOM 2876 O O . ASN A 1 347 ? -42.990 1.620 13.667 1.00 62.12 347 ASN A O 1
ATOM 2880 N N . GLU A 1 348 ? -41.102 0.421 13.444 1.00 61.41 348 GLU A N 1
ATOM 2881 C CA . GLU A 1 348 ? -41.103 -0.127 14.816 1.00 61.41 348 GLU A CA 1
ATOM 2882 C C . GLU A 1 348 ? -40.990 0.975 15.881 1.00 61.41 348 GLU A C 1
ATOM 2884 O O . GLU A 1 348 ? -41.727 0.974 16.863 1.00 61.41 348 GLU A O 1
ATOM 2889 N N . LEU A 1 349 ? -40.167 1.995 15.649 1.00 63.66 349 LEU A N 1
ATOM 2890 C CA . LEU A 1 349 ? -40.043 3.147 16.543 1.00 63.66 349 LEU A CA 1
ATOM 2891 C C . LEU A 1 349 ? -41.356 3.922 16.739 1.00 63.66 349 LEU A C 1
ATOM 2893 O O . LEU A 1 349 ? -41.671 4.338 17.854 1.00 63.66 349 LEU A O 1
ATOM 2897 N N . PHE A 1 350 ? -42.114 4.178 15.665 1.00 66.69 350 PHE A N 1
ATOM 2898 C CA . PHE A 1 350 ? -43.408 4.862 15.801 1.00 66.69 350 PHE A CA 1
ATOM 2899 C C . PHE A 1 350 ? -44.407 4.030 16.610 1.00 66.69 350 PHE A C 1
ATOM 2901 O O . PHE A 1 350 ? -45.312 4.608 17.205 1.00 66.69 350 PHE A O 1
ATOM 2908 N N . MET A 1 351 ? -44.208 2.709 16.688 1.00 64.12 351 MET A N 1
ATOM 2909 C CA . MET A 1 351 ? -44.974 1.827 17.570 1.00 64.12 351 MET A CA 1
ATOM 2910 C C . MET A 1 351 ? -44.524 1.936 19.038 1.00 64.12 351 MET A C 1
ATOM 2912 O O . MET A 1 351 ? -45.350 1.772 19.932 1.00 64.12 351 MET A O 1
ATOM 2916 N N . GLU A 1 352 ? -43.247 2.235 19.308 1.00 64.88 352 GLU A N 1
ATOM 2917 C CA . GLU A 1 352 ? -42.721 2.451 20.669 1.00 64.88 352 GLU A CA 1
ATOM 2918 C C . GLU A 1 352 ? -43.023 3.855 21.225 1.00 64.88 352 GLU A C 1
ATOM 2920 O O . GLU A 1 352 ? -43.168 4.043 22.437 1.00 64.88 352 GLU A O 1
ATOM 2925 N N . LEU A 1 353 ? -43.131 4.864 20.354 1.00 71.69 353 LEU A N 1
ATOM 2926 C CA . LEU A 1 353 ? -43.381 6.248 20.751 1.00 71.69 353 LEU A CA 1
ATOM 2927 C C . LEU A 1 353 ? -44.839 6.481 21.168 1.00 71.69 353 LEU A C 1
ATOM 2929 O O . LEU A 1 353 ? -45.737 6.680 20.354 1.00 71.69 353 LEU A O 1
ATOM 2933 N N . GLU A 1 354 ? -45.063 6.590 22.476 1.00 79.25 354 GLU A N 1
ATOM 2934 C CA . GLU A 1 354 ? -46.365 6.977 23.019 1.00 79.25 354 GLU A CA 1
ATOM 2935 C C . GLU A 1 354 ? -46.771 8.411 22.612 1.00 79.25 354 GLU A C 1
ATOM 2937 O O . GLU A 1 354 ? -45.953 9.337 22.562 1.00 79.25 354 GLU A O 1
ATOM 2942 N N . LYS A 1 355 ? -48.083 8.645 22.447 1.00 80.94 355 LYS A N 1
ATOM 2943 C CA . LYS A 1 355 ? -48.667 9.974 22.165 1.00 80.94 355 LYS A CA 1
ATOM 2944 C C . LYS A 1 355 ? -48.180 11.065 23.127 1.00 80.94 355 LYS A C 1
ATOM 2946 O O . LYS A 1 355 ? -47.956 12.206 22.727 1.00 80.94 355 LYS A O 1
ATOM 2951 N N . GLU A 1 356 ? -48.009 10.723 24.403 1.00 82.69 356 GLU A N 1
ATOM 2952 C CA . GLU A 1 356 ? -47.511 11.655 25.417 1.00 82.69 356 GLU A CA 1
ATOM 2953 C C . GLU A 1 356 ? -46.039 12.042 25.181 1.00 82.69 356 GLU A C 1
ATOM 2955 O O . GLU A 1 356 ? -45.678 13.211 25.343 1.00 82.69 356 GLU A O 1
ATOM 2960 N N . SER A 1 357 ? -45.202 11.086 24.768 1.00 86.62 357 SER A N 1
ATOM 2961 C CA . SER A 1 357 ? -43.790 11.300 24.428 1.00 86.62 357 SER A CA 1
ATOM 2962 C C . SER A 1 357 ? -43.648 12.231 23.223 1.00 86.62 357 SER A C 1
ATOM 2964 O O . SER A 1 357 ? -42.861 13.182 23.257 1.00 86.62 357 SER A O 1
ATOM 2966 N N . LEU A 1 358 ? -44.484 12.037 22.199 1.00 85.75 358 LEU A N 1
ATOM 2967 C CA . LEU A 1 358 ? -44.494 12.888 21.010 1.00 85.75 358 LEU A CA 1
ATOM 2968 C C . LEU A 1 358 ? -44.902 14.334 21.337 1.00 85.75 358 LEU A C 1
ATOM 2970 O O . LEU A 1 358 ? -44.265 15.289 20.890 1.00 85.75 358 LEU A O 1
ATOM 2974 N N . GLU A 1 359 ? -45.924 14.522 22.175 1.00 87.12 359 GLU A N 1
ATOM 2975 C CA . GLU A 1 359 ? -46.355 15.855 22.612 1.00 87.12 359 GLU A CA 1
ATOM 2976 C C . GLU A 1 359 ? -45.308 16.567 23.482 1.00 87.12 359 GLU A C 1
ATOM 2978 O O . GLU A 1 359 ? -45.141 17.789 23.390 1.00 87.12 359 GLU A O 1
ATOM 2983 N N . LYS A 1 360 ? -44.560 15.826 24.311 1.00 90.38 360 LYS A N 1
ATOM 2984 C CA . LYS A 1 360 ? -43.419 16.380 25.058 1.00 90.38 360 LYS A CA 1
ATOM 2985 C C . LYS A 1 360 ? -42.328 16.862 24.112 1.00 90.38 360 LYS A C 1
ATOM 2987 O O . LYS A 1 360 ? -41.866 17.993 24.272 1.00 90.38 360 LYS A O 1
ATOM 2992 N N . LEU A 1 361 ? -41.978 16.063 23.106 1.00 90.75 361 LEU A N 1
ATOM 2993 C CA . LEU A 1 361 ? -40.992 16.441 22.098 1.00 90.75 361 LEU A CA 1
ATOM 2994 C C . LEU A 1 361 ? -41.409 17.712 21.351 1.00 90.75 361 LEU A C 1
ATOM 2996 O O . LEU A 1 361 ? -40.643 18.674 21.317 1.00 90.75 361 LEU A O 1
ATOM 3000 N N . LYS A 1 362 ? -42.648 17.767 20.843 1.00 91.69 362 LYS A N 1
ATOM 3001 C CA . LYS A 1 362 ? -43.192 18.954 20.159 1.00 91.69 362 LYS A CA 1
ATOM 3002 C C . LYS A 1 362 ? -43.110 20.207 21.026 1.00 91.69 362 LYS A C 1
ATOM 3004 O O . LYS A 1 362 ? -42.779 21.282 20.531 1.00 91.69 362 LYS A O 1
ATOM 3009 N N . LYS A 1 363 ? -43.397 20.097 22.327 1.00 91.50 363 LYS A N 1
ATOM 3010 C CA . LYS A 1 363 ? -43.252 21.223 23.261 1.00 91.50 363 LYS A CA 1
ATOM 3011 C C . LYS A 1 363 ? -41.794 21.640 23.409 1.00 91.50 363 LYS A C 1
ATOM 3013 O O . LYS A 1 363 ? -41.524 22.833 23.349 1.00 91.50 363 LYS A O 1
ATOM 3018 N N . MET A 1 364 ? -40.874 20.688 23.571 1.00 91.12 364 MET A N 1
ATOM 3019 C CA . MET A 1 364 ? -39.442 20.965 23.734 1.00 91.12 364 MET A CA 1
ATOM 3020 C C . MET A 1 364 ? -38.865 21.725 22.53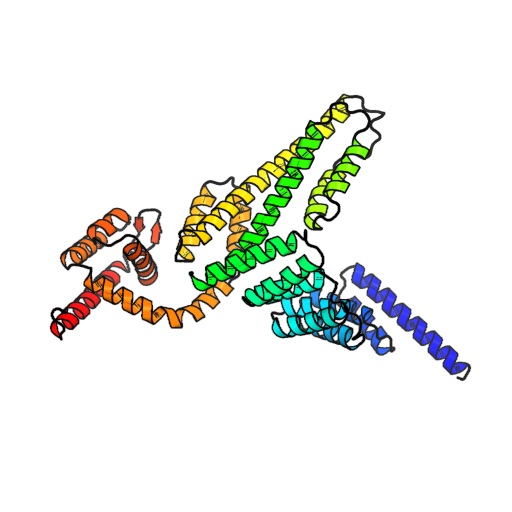5 1.00 91.12 364 MET A C 1
ATOM 3022 O O . MET A 1 364 ? -38.204 22.742 22.739 1.00 91.12 364 MET A O 1
ATOM 3026 N N . VAL A 1 365 ? -39.181 21.299 21.307 1.00 91.38 365 VAL A N 1
ATOM 3027 C CA . VAL A 1 365 ? -38.677 21.944 20.079 1.00 91.38 365 VAL A CA 1
ATOM 3028 C C . VAL A 1 365 ? -39.315 23.298 19.775 1.00 91.38 365 VAL A C 1
ATOM 3030 O O . VAL A 1 365 ? -38.695 24.131 19.124 1.00 91.38 365 VAL A O 1
ATOM 3033 N N . LYS A 1 366 ? -40.522 23.571 20.289 1.00 89.00 366 LYS A N 1
ATOM 3034 C CA . LYS A 1 366 ? -41.168 24.890 20.158 1.00 89.00 366 LYS A CA 1
ATOM 3035 C C . LYS A 1 366 ? -40.586 25.948 21.094 1.00 89.00 366 LYS A C 1
ATOM 3037 O O . LYS A 1 366 ? -40.661 27.132 20.782 1.00 89.00 366 LYS A O 1
ATOM 3042 N N . VAL A 1 367 ? -40.083 25.545 22.263 1.00 87.62 367 VAL A N 1
ATOM 3043 C CA . VAL A 1 367 ? -39.693 26.487 23.331 1.00 87.62 367 VAL A CA 1
ATOM 3044 C C . VAL A 1 367 ? -38.192 26.709 23.443 1.00 87.62 367 VAL A C 1
ATOM 3046 O O . VAL A 1 367 ? -37.780 27.683 24.068 1.00 87.62 367 VAL A O 1
ATOM 3049 N N . SER A 1 368 ? -37.371 25.823 22.877 1.00 89.19 368 SER A N 1
ATOM 3050 C CA . SER A 1 368 ? -35.918 25.928 22.966 1.00 89.19 368 SER A CA 1
ATOM 3051 C C . SER A 1 368 ? -35.258 25.637 21.632 1.00 89.19 368 SER A C 1
ATOM 3053 O O . SER A 1 368 ? -35.527 24.612 21.020 1.00 89.19 368 SER A O 1
ATOM 3055 N N . THR A 1 369 ? -34.322 26.497 21.240 1.00 88.75 369 THR A N 1
ATOM 3056 C CA . THR A 1 369 ? -33.443 26.282 20.083 1.00 88.75 369 THR A CA 1
ATOM 3057 C C . THR A 1 369 ? -32.278 25.349 20.398 1.00 88.75 369 THR A C 1
ATOM 3059 O O . THR A 1 369 ? -31.568 24.937 19.490 1.00 88.75 369 THR A O 1
ATOM 3062 N N . LYS A 1 370 ? -32.061 25.018 21.677 1.00 92.19 370 LYS A N 1
ATOM 3063 C CA . LYS A 1 370 ? -30.998 24.124 22.143 1.00 92.19 370 LYS A CA 1
ATOM 3064 C C . LYS A 1 370 ? -31.558 23.149 23.177 1.00 92.19 370 LYS A C 1
ATOM 3066 O O . LYS A 1 370 ? -32.053 23.561 24.229 1.00 92.19 370 LYS A O 1
ATOM 3071 N N . ILE A 1 371 ? -31.517 21.856 22.885 1.00 92.88 371 ILE A N 1
ATOM 3072 C CA . ILE A 1 371 ? -32.153 20.801 23.678 1.00 92.88 371 ILE A CA 1
ATOM 3073 C C . ILE A 1 371 ? -31.096 19.797 24.101 1.00 92.88 371 ILE A C 1
ATOM 3075 O O . ILE A 1 371 ? -30.395 19.263 23.258 1.00 92.88 371 ILE A O 1
ATOM 3079 N N . ASN A 1 372 ? -30.990 19.520 25.399 1.00 93.06 372 ASN A N 1
ATOM 3080 C CA . ASN A 1 372 ? -30.087 18.482 25.887 1.00 93.06 372 ASN A CA 1
ATOM 3081 C C . ASN A 1 372 ? -30.572 17.084 25.456 1.00 93.06 372 ASN A C 1
ATOM 3083 O O . ASN A 1 372 ? -31.756 16.772 25.615 1.00 93.06 372 ASN A O 1
ATOM 3087 N N . LEU A 1 373 ? -29.653 16.275 24.930 1.00 84.62 373 LEU A N 1
ATOM 3088 C CA . LEU A 1 373 ? -29.931 14.971 24.333 1.00 84.62 373 LEU A CA 1
ATOM 3089 C C . LEU A 1 373 ? -30.444 13.959 25.359 1.00 84.62 373 LEU A C 1
ATOM 3091 O O . LEU A 1 373 ? -31.519 13.409 25.145 1.00 84.62 373 LEU A O 1
ATOM 3095 N N . ASP A 1 374 ? -29.798 13.825 26.521 1.00 83.56 374 ASP A N 1
ATOM 3096 C CA . ASP A 1 374 ? -30.271 12.935 27.595 1.00 83.56 374 ASP A CA 1
ATOM 3097 C C . ASP A 1 374 ? -31.690 13.298 28.039 1.00 83.56 374 ASP A C 1
ATOM 3099 O O . ASP A 1 374 ? -32.549 12.445 28.270 1.00 83.56 374 ASP A O 1
ATOM 3103 N N . ARG A 1 375 ? -31.983 14.597 28.158 1.00 89.12 375 ARG A N 1
ATOM 3104 C CA . ARG A 1 375 ? -33.325 15.069 28.512 1.00 89.12 375 ARG A CA 1
ATOM 3105 C C . ARG A 1 375 ? -34.348 14.725 27.430 1.00 89.12 375 ARG A C 1
ATOM 3107 O O . ARG A 1 375 ? -35.487 14.401 27.762 1.00 89.12 375 ARG A O 1
ATOM 3114 N N . MET A 1 376 ? -33.964 14.835 26.162 1.00 90.62 376 MET A N 1
ATOM 3115 C CA . MET A 1 376 ? -34.812 14.498 25.022 1.00 90.62 376 MET A CA 1
ATOM 3116 C C . MET A 1 376 ? -35.075 12.993 24.958 1.00 90.62 376 MET A C 1
ATOM 3118 O O . MET A 1 376 ? -36.233 12.595 24.882 1.00 90.62 376 MET A O 1
ATOM 3122 N N . GLN A 1 377 ? -34.042 12.169 25.107 1.00 88.12 377 GLN A N 1
ATOM 3123 C CA . GLN A 1 377 ? -34.150 10.716 25.187 1.00 88.12 377 GLN A CA 1
ATOM 3124 C C . GLN A 1 377 ? -35.090 10.279 26.313 1.00 88.12 377 GLN A C 1
ATOM 3126 O O . GLN A 1 377 ? -36.041 9.533 26.085 1.00 88.12 377 GLN A O 1
ATOM 3131 N N . ASN A 1 378 ? -34.882 10.808 27.522 1.00 85.88 378 ASN A N 1
ATOM 3132 C CA . ASN A 1 378 ? -35.721 10.502 28.679 1.00 85.88 378 ASN A CA 1
ATOM 3133 C C . ASN A 1 378 ? -37.183 10.927 28.473 1.00 85.88 378 ASN A C 1
ATOM 3135 O O . ASN A 1 378 ? -38.099 10.254 28.943 1.00 85.88 378 ASN A O 1
ATOM 3139 N N . ALA A 1 379 ? -37.423 12.041 27.771 1.00 86.81 379 ALA A N 1
ATOM 3140 C CA . ALA A 1 379 ? -38.775 12.483 27.435 1.00 86.81 379 ALA A CA 1
ATOM 3141 C C . ALA A 1 379 ? -39.455 11.565 26.409 1.00 86.81 379 ALA A C 1
ATOM 3143 O O . ALA A 1 379 ? -40.678 11.422 26.455 1.00 86.81 379 ALA A O 1
ATOM 3144 N N . LEU A 1 380 ? -38.667 10.958 25.519 1.00 85.50 380 LEU A N 1
ATOM 3145 C CA . LEU A 1 380 ? -39.129 10.022 24.499 1.00 85.50 380 LEU A CA 1
ATOM 3146 C C . LEU A 1 380 ? -39.274 8.582 25.008 1.00 85.50 380 LEU A C 1
ATOM 3148 O O . LEU A 1 380 ? -40.030 7.825 24.411 1.00 85.50 380 LEU A O 1
ATOM 3152 N N . LYS A 1 381 ? -38.626 8.242 26.133 1.00 85.94 381 LYS A N 1
ATOM 3153 C CA . LYS A 1 381 ? -38.558 6.890 26.720 1.00 85.94 381 LYS A CA 1
ATOM 3154 C C . LYS A 1 381 ? -37.928 5.849 25.781 1.00 85.94 381 LYS A C 1
ATOM 3156 O O . LYS A 1 381 ? -38.330 4.693 25.796 1.00 85.94 381 LYS A O 1
ATOM 3161 N N . LEU A 1 382 ? -36.950 6.264 24.979 1.00 77.62 382 LEU A N 1
ATOM 3162 C CA . LEU A 1 382 ? -36.270 5.389 24.023 1.00 77.62 382 LEU A CA 1
ATOM 3163 C C . LEU A 1 382 ? -34.989 4.792 24.608 1.00 77.62 382 LEU A C 1
ATOM 3165 O O . LEU A 1 382 ? -34.261 5.456 25.357 1.00 77.62 382 LEU A O 1
ATOM 3169 N N . GLU A 1 383 ? -34.685 3.558 24.210 1.00 75.62 383 GLU A N 1
ATOM 3170 C CA . GLU A 1 383 ? -33.370 2.962 24.444 1.00 75.62 383 GLU A CA 1
ATOM 3171 C C . GLU A 1 383 ? -32.272 3.789 23.755 1.00 75.62 383 GLU A C 1
ATOM 3173 O O . GLU A 1 383 ? -32.510 4.425 22.728 1.00 75.62 383 GLU A O 1
ATOM 3178 N N . SER A 1 384 ? -31.063 3.801 24.327 1.00 69.19 384 SER A N 1
ATOM 3179 C CA . SER A 1 384 ? -29.956 4.650 23.844 1.00 69.19 384 SER A CA 1
ATOM 3180 C C . SER A 1 384 ? -29.611 4.390 22.388 1.00 69.19 384 SER A C 1
ATOM 3182 O O . SER A 1 384 ? -29.485 5.329 21.612 1.00 69.19 384 SER A O 1
ATOM 3184 N N . GLU A 1 385 ? -29.524 3.118 22.007 1.00 62.19 385 GLU A N 1
ATOM 3185 C CA . GLU A 1 385 ? -29.158 2.725 20.648 1.00 62.19 385 GLU A CA 1
ATOM 3186 C C . GLU A 1 385 ? -30.197 3.187 19.617 1.00 62.19 385 GLU A C 1
ATOM 3188 O O . GLU A 1 385 ? -29.847 3.649 18.532 1.00 62.19 385 GLU A O 1
ATOM 3193 N N . ILE A 1 386 ? -31.479 3.130 19.981 1.00 66.38 386 ILE A N 1
ATOM 3194 C CA . ILE A 1 386 ? -32.586 3.592 19.143 1.00 66.38 386 ILE A CA 1
ATOM 3195 C C . ILE A 1 386 ? -32.555 5.121 19.037 1.00 66.38 386 ILE A C 1
ATOM 3197 O O . ILE A 1 386 ? -32.599 5.668 17.935 1.00 66.38 386 ILE A O 1
ATOM 3201 N N . PHE A 1 387 ? -32.427 5.815 20.172 1.00 76.69 387 PHE A N 1
ATOM 3202 C CA . PHE A 1 387 ? -32.401 7.276 20.237 1.00 76.69 387 PHE A CA 1
ATOM 3203 C C . PHE A 1 387 ? -31.264 7.891 19.411 1.00 76.69 387 PHE A C 1
ATOM 3205 O O . PHE A 1 387 ? -31.510 8.833 18.653 1.00 76.69 387 PHE A O 1
ATOM 3212 N N . ASP A 1 388 ? -30.054 7.336 19.515 1.00 71.19 388 ASP A N 1
ATOM 3213 C CA . ASP A 1 388 ? -28.875 7.841 18.810 1.00 71.19 388 ASP A CA 1
ATOM 3214 C C . ASP A 1 388 ? -29.057 7.755 17.291 1.00 71.19 388 ASP A C 1
ATOM 3216 O O . ASP A 1 388 ? -28.820 8.724 16.577 1.00 71.19 388 ASP A O 1
ATOM 3220 N N . ASN A 1 389 ? -29.574 6.641 16.772 1.00 64.19 389 ASN A N 1
ATOM 3221 C CA . ASN A 1 389 ? -29.809 6.505 15.332 1.00 64.19 389 ASN A CA 1
ATOM 3222 C C . ASN A 1 389 ? -30.797 7.560 14.795 1.00 64.19 389 ASN A C 1
ATOM 3224 O O . ASN A 1 389 ? -30.615 8.102 13.706 1.00 64.19 389 ASN A O 1
ATOM 3228 N N . ILE A 1 390 ? -31.828 7.895 15.572 1.00 72.56 390 ILE A N 1
ATOM 3229 C CA . ILE A 1 390 ? -32.902 8.802 15.147 1.00 72.56 390 ILE A CA 1
ATOM 3230 C C . ILE A 1 390 ? -32.476 10.261 15.205 1.00 72.56 390 ILE A C 1
ATOM 3232 O O . ILE A 1 390 ? -32.824 11.047 14.322 1.00 72.56 390 ILE A O 1
ATOM 3236 N N . ILE A 1 391 ? -31.766 10.650 16.263 1.00 78.38 391 ILE A N 1
ATOM 3237 C CA . ILE A 1 391 ? -31.421 12.052 16.468 1.00 78.38 391 ILE A CA 1
ATOM 3238 C C . ILE A 1 391 ? -30.508 12.567 15.354 1.00 78.38 391 ILE A C 1
ATOM 3240 O O . ILE A 1 391 ? -30.662 13.712 14.925 1.00 78.38 391 ILE A O 1
ATOM 3244 N N . PHE A 1 392 ? -29.622 11.712 14.834 1.00 70.88 392 PHE A N 1
ATOM 3245 C CA . PHE A 1 392 ? -28.777 12.036 13.687 1.00 70.88 392 PHE A CA 1
ATOM 3246 C C . PHE A 1 392 ? -29.573 12.113 12.385 1.00 70.88 392 PHE A C 1
ATOM 3248 O O . PHE A 1 392 ? -29.381 13.060 11.625 1.00 70.88 392 PHE A O 1
ATOM 3255 N N . ASP A 1 393 ? -30.510 11.191 12.162 1.00 71.75 393 ASP A N 1
ATOM 3256 C CA . ASP A 1 393 ? -31.401 11.227 10.999 1.00 71.75 393 ASP A CA 1
ATOM 3257 C C . ASP A 1 393 ? -32.244 12.507 10.971 1.00 71.75 393 ASP A C 1
ATOM 3259 O O . ASP A 1 393 ? -32.350 13.165 9.939 1.00 71.75 393 ASP A O 1
ATOM 3263 N N . TRP A 1 394 ? -32.818 12.901 12.109 1.00 82.81 394 TRP A N 1
ATOM 3264 C CA . TRP A 1 394 ? -33.565 14.154 12.214 1.00 82.81 394 TRP A CA 1
ATOM 3265 C C . TRP A 1 394 ? -32.662 15.374 12.066 1.00 82.81 394 TRP A C 1
ATOM 3267 O O . TRP A 1 394 ? -33.073 16.370 11.470 1.00 82.81 394 TRP A O 1
ATOM 3277 N N . ALA A 1 395 ? -31.437 15.317 12.588 1.00 74.19 395 ALA A N 1
ATOM 3278 C CA . ALA A 1 395 ? -30.491 16.405 12.414 1.00 74.19 395 ALA A CA 1
ATOM 3279 C C . ALA A 1 395 ? -30.114 16.608 10.942 1.00 74.19 395 ALA A C 1
ATOM 3281 O O . ALA A 1 395 ? -30.085 17.750 10.489 1.00 74.19 395 ALA A O 1
ATOM 3282 N N . ASP A 1 396 ? -29.909 15.531 10.184 1.00 70.06 396 ASP A N 1
ATOM 3283 C CA . ASP A 1 396 ? -29.628 15.607 8.748 1.00 70.06 396 ASP A CA 1
ATOM 3284 C C . ASP A 1 396 ? -30.869 16.044 7.948 1.00 70.06 396 ASP A C 1
ATOM 3286 O O . ASP A 1 396 ? -30.805 17.004 7.180 1.00 70.06 396 ASP A O 1
ATOM 3290 N N . GLU A 1 397 ? -32.026 15.411 8.184 1.00 78.56 397 GLU A N 1
ATOM 3291 C CA . GLU A 1 397 ? -33.275 15.676 7.450 1.00 78.56 397 GLU A CA 1
ATOM 3292 C C . GLU A 1 397 ? -33.750 17.128 7.613 1.00 78.56 397 GLU A C 1
ATOM 3294 O O . GLU A 1 397 ? -34.181 17.755 6.643 1.00 78.56 397 GLU A O 1
ATOM 3299 N N . PHE A 1 398 ? -33.644 17.683 8.824 1.00 82.75 398 PHE A N 1
ATOM 3300 C CA . PHE A 1 398 ? -34.149 19.021 9.147 1.00 82.75 398 PHE A CA 1
ATOM 3301 C C . PHE A 1 398 ? -33.042 20.065 9.320 1.00 82.75 398 PHE A C 1
ATOM 3303 O O . PHE A 1 398 ? -33.323 21.211 9.676 1.00 82.75 398 PHE A O 1
ATOM 3310 N N . GLY A 1 399 ? -31.783 19.711 9.054 1.00 76.88 399 GLY A N 1
ATOM 3311 C CA . GLY A 1 399 ? -30.650 20.628 9.167 1.00 76.88 399 GLY A CA 1
ATOM 3312 C C . GLY A 1 399 ? -30.418 21.140 10.591 1.00 76.88 399 GLY A C 1
ATOM 3313 O O . GLY A 1 399 ? -30.052 22.303 10.780 1.00 76.88 399 GLY A O 1
ATOM 3314 N N . PHE A 1 400 ? -30.668 20.303 11.599 1.00 87.81 400 PHE A N 1
ATOM 3315 C CA . PHE A 1 400 ? -30.273 20.593 12.974 1.00 87.81 400 PHE A CA 1
ATOM 3316 C C . PHE A 1 400 ? -28.788 20.287 13.164 1.00 87.81 400 PHE A C 1
ATOM 3318 O O . PHE A 1 400 ? -28.166 19.553 12.400 1.00 87.81 400 PHE A O 1
ATOM 3325 N N . THR A 1 401 ? -28.197 20.860 14.204 1.00 78.56 401 THR A N 1
ATOM 3326 C CA . THR A 1 401 ? -26.783 20.644 14.524 1.00 78.56 401 THR A CA 1
ATOM 3327 C C . THR A 1 401 ? -26.661 20.030 15.905 1.00 78.56 401 THR A C 1
ATOM 3329 O O . THR A 1 401 ? -27.369 20.429 16.819 1.00 78.56 401 THR A O 1
ATOM 3332 N N . ILE A 1 402 ? -25.788 19.042 16.076 1.00 73.88 402 ILE A N 1
ATOM 3333 C CA . ILE A 1 402 ? -25.518 18.451 17.390 1.00 73.88 402 ILE A CA 1
ATOM 3334 C C . ILE A 1 402 ? -24.216 19.060 17.917 1.00 73.88 402 ILE A C 1
ATOM 3336 O O . ILE A 1 402 ? -23.159 18.926 17.302 1.00 73.88 402 ILE A O 1
ATOM 3340 N N . ASP A 1 403 ? -24.315 19.780 19.032 1.00 74.00 403 ASP A N 1
ATOM 3341 C CA . ASP A 1 403 ? -23.236 20.515 19.696 1.00 74.00 403 ASP A CA 1
ATOM 3342 C C . ASP A 1 403 ? -23.018 19.952 21.107 1.00 74.00 403 ASP A C 1
ATOM 3344 O O . ASP A 1 403 ? -23.651 20.376 22.082 1.00 74.00 403 ASP A O 1
ATOM 3348 N N . GLY A 1 404 ? -22.133 18.955 21.202 1.00 75.94 404 GLY A N 1
ATOM 3349 C CA . GLY A 1 404 ? -21.908 18.191 22.429 1.00 75.94 404 GLY A CA 1
ATOM 3350 C C . GLY A 1 404 ? -23.169 17.430 22.832 1.00 75.94 404 GLY A C 1
ATOM 3351 O O . GLY A 1 404 ? -23.771 16.750 22.010 1.00 75.94 404 GLY A O 1
ATOM 3352 N N . ASP A 1 405 ? -23.603 17.602 24.078 1.00 84.25 405 ASP A N 1
ATOM 3353 C CA . ASP A 1 405 ? -24.788 16.924 24.621 1.00 84.25 405 ASP A CA 1
ATOM 3354 C C . ASP A 1 405 ? -26.099 17.637 24.243 1.00 84.25 405 ASP A C 1
ATOM 3356 O O . ASP A 1 405 ? -27.098 17.538 24.961 1.00 84.25 405 ASP A O 1
ATOM 3360 N N . TYR A 1 406 ? -26.099 18.431 23.167 1.00 85.12 406 TYR A N 1
ATOM 3361 C CA . TYR A 1 406 ? -27.233 19.261 22.779 1.00 85.12 406 TYR A CA 1
ATOM 3362 C C . TYR A 1 406 ? -27.563 19.164 21.292 1.00 85.12 406 TYR A C 1
ATOM 3364 O O . TYR A 1 406 ? -26.698 19.327 20.440 1.00 85.12 406 TYR A O 1
ATOM 3372 N N . LEU A 1 407 ? -28.852 19.043 20.988 1.00 90.00 407 LEU A N 1
ATOM 3373 C CA . LEU A 1 407 ? -29.427 19.316 19.679 1.00 90.00 407 LEU A CA 1
ATOM 3374 C C . LEU A 1 407 ? -29.734 20.814 19.555 1.00 90.00 407 LEU A C 1
ATOM 3376 O O . LEU A 1 407 ? -30.523 21.364 20.323 1.00 90.00 407 LEU A O 1
ATOM 3380 N N . VAL A 1 408 ? -29.126 21.472 18.581 1.00 89.06 408 VAL A N 1
ATOM 3381 C CA . VAL A 1 408 ? -29.355 22.865 18.205 1.00 89.06 408 VAL A CA 1
ATOM 3382 C C . VAL A 1 408 ? -30.249 22.895 16.971 1.00 89.06 408 VAL A C 1
ATOM 3384 O O . VAL A 1 408 ? -29.857 22.490 15.876 1.00 89.06 408 VAL A O 1
ATOM 3387 N N . LEU A 1 409 ? -31.470 23.371 17.169 1.00 89.38 409 LEU A N 1
ATOM 3388 C CA . LEU A 1 409 ? -32.511 23.414 16.158 1.00 89.38 409 LEU A CA 1
ATOM 3389 C C . LEU A 1 409 ? -32.328 24.603 15.222 1.00 89.38 409 LEU A C 1
ATOM 3391 O O . LEU A 1 409 ? -32.017 25.717 15.650 1.00 89.38 409 LEU A O 1
ATOM 3395 N N . ASN A 1 410 ? -32.625 24.373 13.949 1.00 87.75 410 ASN A N 1
ATOM 3396 C CA . ASN A 1 410 ? -32.811 25.434 12.979 1.00 87.75 410 ASN A CA 1
ATOM 3397 C C . ASN A 1 410 ? -34.281 25.874 13.003 1.00 87.75 410 ASN A C 1
ATOM 3399 O O . ASN A 1 410 ? -35.167 25.125 12.603 1.00 87.75 410 ASN A O 1
ATOM 3403 N N . MET A 1 411 ? -34.546 27.092 13.481 1.00 82.88 411 MET A N 1
ATOM 3404 C CA . MET A 1 411 ? -35.915 27.591 13.667 1.00 82.88 411 MET A CA 1
ATOM 3405 C C . MET A 1 411 ? -36.730 27.658 12.373 1.00 82.88 411 MET A C 1
ATOM 3407 O O . MET A 1 411 ? -37.955 27.556 12.441 1.00 82.88 411 MET A O 1
ATOM 3411 N N . ASP A 1 412 ? -36.070 27.761 11.218 1.00 84.06 412 ASP A N 1
ATOM 3412 C CA . ASP A 1 412 ? -36.737 27.788 9.916 1.00 84.06 412 ASP A CA 1
ATOM 3413 C C . ASP A 1 412 ? -37.337 26.420 9.546 1.00 84.06 412 ASP A C 1
ATOM 3415 O O . ASP A 1 412 ? -38.343 26.362 8.845 1.00 84.06 412 ASP A O 1
ATOM 3419 N N . THR A 1 413 ? -36.777 25.321 10.065 1.00 87.50 413 THR A N 1
ATOM 3420 C CA . THR A 1 413 ? -37.179 23.939 9.746 1.00 87.50 413 THR A CA 1
ATOM 3421 C C . THR A 1 413 ? -37.885 23.225 10.904 1.00 87.50 413 THR A C 1
ATOM 3423 O O . THR A 1 413 ? -38.419 22.131 10.721 1.00 87.50 413 THR A O 1
ATOM 3426 N N . VAL A 1 414 ? -37.976 23.841 12.094 1.00 88.19 414 VAL A N 1
ATOM 3427 C CA . VAL A 1 414 ? -38.709 23.279 13.251 1.00 88.19 414 VAL A CA 1
ATOM 3428 C C . VAL A 1 414 ? -40.182 23.023 12.925 1.00 88.19 414 VAL A C 1
ATOM 3430 O O . VAL A 1 414 ? -40.745 22.022 13.369 1.00 88.19 414 VAL A O 1
ATOM 3433 N N . SER A 1 415 ? -40.821 23.901 12.149 1.00 86.69 415 SER A N 1
ATOM 3434 C CA . SER A 1 415 ? -42.225 23.706 11.759 1.00 86.69 415 SER A CA 1
ATOM 3435 C C . SER A 1 415 ? -42.390 22.485 10.852 1.00 86.69 415 SER A C 1
ATOM 3437 O O . SER A 1 415 ? -43.315 21.700 11.052 1.00 86.69 415 SER A O 1
ATOM 3439 N N . ASP A 1 416 ? -41.461 22.278 9.918 1.00 88.00 416 ASP A N 1
ATOM 3440 C CA . ASP A 1 416 ? -41.457 21.118 9.023 1.00 88.00 416 ASP A CA 1
ATOM 3441 C C . ASP A 1 416 ? -41.186 19.821 9.786 1.00 88.00 416 ASP A C 1
ATOM 3443 O O . ASP A 1 416 ? -41.843 18.809 9.539 1.00 88.00 416 ASP A O 1
ATOM 3447 N N . PHE A 1 417 ? -40.296 19.868 10.780 1.00 90.00 417 PHE A N 1
ATOM 3448 C CA . PHE A 1 417 ? -40.049 18.751 11.686 1.00 90.00 417 PHE A CA 1
ATOM 3449 C C . PHE A 1 417 ? -41.312 18.344 12.450 1.00 90.00 417 PHE A C 1
ATOM 3451 O O . PHE A 1 417 ? -41.689 17.174 12.453 1.00 90.00 417 PHE A O 1
ATOM 3458 N N . ILE A 1 418 ? -42.017 19.308 13.048 1.00 89.56 418 ILE A N 1
ATOM 3459 C CA . ILE A 1 418 ? -43.263 19.041 13.781 1.00 89.56 418 ILE A CA 1
ATOM 3460 C C . ILE A 1 418 ? -44.338 18.475 12.847 1.00 89.56 418 ILE A C 1
ATOM 3462 O O . ILE A 1 418 ? -44.976 17.485 13.195 1.00 89.56 418 ILE A O 1
ATOM 3466 N N . ASN A 1 419 ? -44.496 19.048 11.652 1.00 87.25 419 ASN A N 1
ATOM 3467 C CA . ASN A 1 419 ? -45.453 18.560 10.658 1.00 87.25 419 ASN A CA 1
ATOM 3468 C C . ASN A 1 419 ? -45.121 17.131 10.194 1.00 87.25 419 ASN A C 1
ATOM 3470 O O . ASN A 1 419 ? -46.026 16.325 9.984 1.00 87.25 419 ASN A O 1
ATOM 3474 N N . SER A 1 420 ? -43.833 16.798 10.057 1.00 86.81 420 SER A N 1
ATOM 3475 C CA . SER A 1 420 ? -43.378 15.439 9.739 1.00 86.81 420 SER A CA 1
ATOM 3476 C C . SER A 1 420 ? -43.746 14.454 10.851 1.00 86.81 420 SER A C 1
ATOM 3478 O O . SER A 1 420 ? -44.272 13.376 10.570 1.00 86.81 420 SER A O 1
ATOM 3480 N N . LEU A 1 421 ? -43.562 14.842 12.118 1.00 84.69 421 LEU A N 1
ATOM 3481 C CA . LEU A 1 421 ? -43.981 14.037 13.269 1.00 84.69 421 LEU A CA 1
ATOM 3482 C C . LEU A 1 421 ? -45.501 13.819 13.304 1.00 84.69 421 LEU A C 1
ATOM 3484 O O . LEU A 1 421 ? -45.941 12.696 13.537 1.00 84.69 421 LEU A O 1
ATOM 3488 N N . ASP A 1 422 ? -46.295 14.866 13.057 1.00 84.19 422 ASP A N 1
ATOM 3489 C CA . ASP A 1 422 ? -47.761 14.775 13.001 1.00 84.19 422 ASP A CA 1
ATOM 3490 C C . ASP A 1 422 ? -48.221 13.827 11.891 1.00 84.19 422 ASP A C 1
ATOM 3492 O O . ASP A 1 422 ? -49.010 12.916 12.137 1.00 84.19 422 ASP A O 1
ATOM 3496 N N . LYS A 1 423 ? -47.664 13.981 10.687 1.00 83.56 423 LYS A N 1
ATOM 3497 C CA . LYS A 1 423 ? -48.002 13.139 9.539 1.00 83.56 423 LYS A CA 1
ATOM 3498 C C . LYS A 1 423 ? -47.689 11.664 9.798 1.00 83.56 423 LYS A C 1
ATOM 3500 O O . LYS A 1 423 ? -48.530 10.808 9.536 1.00 83.56 423 LYS A O 1
ATOM 3505 N N . LYS A 1 424 ? -46.505 11.359 10.337 1.00 77.94 424 LYS A N 1
ATOM 3506 C CA . LYS A 1 424 ? -46.106 9.974 10.640 1.00 77.94 424 LYS A CA 1
ATOM 3507 C C . LYS A 1 424 ? -46.963 9.359 11.746 1.00 77.94 424 LYS A C 1
ATOM 3509 O O . LYS A 1 424 ? -47.323 8.188 11.673 1.00 77.94 424 LYS A O 1
ATOM 3514 N N . PHE A 1 425 ? -47.355 10.159 12.734 1.00 77.56 425 PHE A N 1
ATOM 3515 C CA . PHE A 1 425 ? -48.272 9.724 13.782 1.00 77.56 425 PHE A CA 1
ATOM 3516 C C . PHE A 1 425 ? -49.694 9.461 13.253 1.00 77.56 425 PHE A C 1
ATOM 3518 O O . PHE A 1 425 ? -50.329 8.485 13.645 1.00 77.56 425 PHE A O 1
ATOM 3525 N N . GLU A 1 426 ? -50.197 10.282 12.327 1.00 77.94 426 GLU A N 1
ATOM 3526 C CA . GLU A 1 426 ? -51.476 10.033 11.649 1.00 77.94 426 GLU A CA 1
ATOM 3527 C C . GLU A 1 426 ? -51.432 8.775 10.770 1.00 77.94 426 GLU A C 1
ATOM 3529 O O . GLU A 1 426 ? -52.390 7.998 10.746 1.00 77.94 426 GLU A O 1
ATOM 3534 N N . GLU A 1 427 ? -50.331 8.554 10.048 1.00 75.81 427 GLU A N 1
ATOM 3535 C CA . GLU A 1 427 ? -50.094 7.330 9.276 1.00 75.81 427 GLU A CA 1
ATOM 3536 C C . GLU A 1 427 ? -50.124 6.090 10.185 1.00 75.81 427 GLU A C 1
ATOM 3538 O O . GLU A 1 427 ? -50.788 5.109 9.840 1.00 75.81 427 GLU A O 1
ATOM 3543 N N . TRP A 1 428 ? -49.524 6.171 11.378 1.00 68.94 428 TRP A N 1
ATOM 3544 C CA . TRP A 1 428 ? -49.580 5.134 12.413 1.00 68.94 428 TRP A CA 1
ATOM 3545 C C . TRP A 1 428 ? -50.994 4.892 12.962 1.00 68.94 428 TRP A C 1
ATOM 3547 O O . TRP A 1 428 ? -51.474 3.759 12.909 1.00 68.94 428 TRP A O 1
ATOM 3557 N N . GLU A 1 429 ? -51.717 5.930 13.410 1.00 70.31 429 GLU A N 1
ATOM 3558 C CA . GLU A 1 429 ? -53.096 5.764 13.905 1.00 70.31 429 GLU A CA 1
ATOM 3559 C C . GLU A 1 429 ? -54.000 5.131 12.830 1.00 70.31 429 GLU A C 1
ATOM 3561 O O . GLU A 1 429 ? -54.911 4.357 13.133 1.00 70.31 429 GLU A O 1
ATOM 3566 N N . ASN A 1 430 ? -53.769 5.463 11.558 1.00 70.44 430 ASN A N 1
ATOM 3567 C CA . ASN A 1 430 ? -54.494 4.881 10.434 1.00 70.44 430 ASN A CA 1
ATOM 3568 C C . ASN A 1 430 ? -54.084 3.428 10.148 1.00 70.44 430 ASN A C 1
ATOM 3570 O O . ASN A 1 430 ? -54.916 2.661 9.658 1.00 70.44 430 ASN A O 1
ATOM 3574 N N . PHE A 1 431 ? -52.840 3.049 10.447 1.00 63.47 431 PHE A N 1
ATOM 3575 C CA . PHE A 1 431 ? -52.342 1.678 10.359 1.00 63.47 431 PHE A CA 1
ATOM 3576 C C . PHE A 1 431 ? -52.953 0.796 11.459 1.00 63.47 431 PHE A C 1
ATOM 3578 O O . PHE A 1 431 ? -53.538 -0.239 11.143 1.00 63.47 431 PHE A O 1
ATOM 3585 N N . GLU A 1 432 ? -52.964 1.253 12.718 1.00 60.31 432 GLU A N 1
ATOM 3586 C CA . GLU A 1 432 ? -53.642 0.553 13.823 1.00 60.31 432 GLU A CA 1
ATOM 3587 C C . GLU A 1 432 ? -55.151 0.393 13.569 1.00 60.31 432 GLU A C 1
ATOM 3589 O O . GLU A 1 432 ? -55.722 -0.681 13.778 1.00 60.31 432 GLU A O 1
ATOM 3594 N N . LYS A 1 433 ? -55.813 1.439 13.049 1.00 61.59 433 LYS A N 1
ATOM 3595 C CA . LYS A 1 433 ? -57.255 1.412 12.733 1.00 61.59 433 LYS A CA 1
ATOM 3596 C C . LYS A 1 433 ? -57.612 0.473 11.572 1.00 61.59 433 LYS A C 1
ATOM 3598 O O . LYS A 1 433 ? -58.762 0.045 11.489 1.00 61.59 433 LYS A O 1
ATOM 3603 N N . LYS A 1 434 ? -56.669 0.146 10.678 1.00 61.62 434 LYS A N 1
ATOM 3604 C CA . LYS A 1 434 ? -56.882 -0.765 9.534 1.00 61.62 434 LYS A CA 1
ATOM 3605 C C . LYS A 1 434 ? -56.649 -2.255 9.864 1.00 61.62 434 LYS A C 1
ATOM 3607 O O . LYS A 1 434 ? -56.917 -3.088 9.001 1.00 61.62 434 LYS A O 1
ATOM 3612 N N . GLY A 1 435 ? -56.275 -2.593 11.105 1.00 43.56 435 GLY A N 1
ATOM 3613 C CA . GLY A 1 435 ? -56.036 -3.963 11.595 1.00 43.56 435 GLY A CA 1
ATOM 3614 C C . GLY A 1 435 ? -54.557 -4.336 11.476 1.00 43.56 435 GLY A C 1
ATOM 3615 O O . GLY A 1 435 ? -53.995 -4.256 10.392 1.00 43.56 435 GLY A O 1
ATOM 3616 N N . ILE A 1 436 ? -53.864 -4.696 12.559 1.00 42.44 436 ILE A N 1
ATOM 3617 C CA . ILE A 1 436 ? -54.040 -5.934 13.337 1.00 42.44 436 ILE A CA 1
ATOM 3618 C C . ILE A 1 436 ? -54.089 -5.621 14.842 1.00 42.44 436 ILE A C 1
ATOM 3620 O O . ILE A 1 436 ? -53.148 -5.080 15.413 1.00 42.44 436 ILE A O 1
ATOM 3624 N N . GLY A 1 437 ? -55.179 -6.010 15.507 1.00 38.41 437 GLY A N 1
ATOM 3625 C CA . GLY A 1 437 ? -55.179 -6.148 16.960 1.00 38.41 437 GLY A CA 1
ATOM 3626 C C . GLY A 1 437 ? -54.332 -7.349 17.375 1.00 38.41 437 GLY A C 1
ATOM 3627 O O . GLY A 1 437 ? -54.394 -8.373 16.705 1.00 38.41 437 GLY A O 1
ATOM 3628 N N . LYS A 1 438 ? -53.591 -7.203 18.483 1.00 38.56 438 LYS A N 1
ATOM 3629 C CA . LYS A 1 438 ? -53.002 -8.273 19.311 1.00 38.56 438 LYS A CA 1
ATOM 3630 C C . LYS A 1 438 ? -52.793 -9.620 18.597 1.00 38.56 438 LYS A C 1
ATOM 3632 O O . LYS A 1 438 ? -53.711 -10.443 18.572 1.00 38.56 438 LYS A O 1
ATOM 3637 N N . GLN A 1 439 ? -51.561 -9.890 18.181 1.00 31.61 439 GLN A N 1
ATOM 3638 C CA . GLN A 1 439 ? -50.982 -11.229 18.290 1.00 31.61 439 GLN A CA 1
ATOM 3639 C C . GLN A 1 439 ? -49.615 -11.131 18.939 1.00 31.61 439 GLN A C 1
ATOM 3641 O O . GLN A 1 439 ? -48.841 -10.254 18.503 1.00 31.61 439 GLN A O 1
#

InterPro domains:
  IPR011990 Tetratricopeptide-like helical domain superfamily [G3DSA:1.25.40.10] (16-176)
  IPR011990 Tetratricopeptide-like helical domain superfamily [SSF48452] (16-154)
  IPR019734 Tetratricopeptide repeat [PF13181] (51-83)
  IPR019734 Tetratricopeptide repeat [PF13181] (120-151)
  IPR019734 Tetratricopeptide repeat [PS50005] (16-49)
  IPR019734 Tetratricopeptide repeat [PS50005] (50-83)
  IPR019734 Tetratricopeptide repeat [PS50005] (118-151)
  IPR019734 Tetratricopeptide repeat [SM00028] (16-49)
  IPR019734 Tetratricopeptide repeat [SM00028] (50-83)
  IPR019734 Tetratricopeptide repeat [SM00028] (84-117)
  IPR019734 Tetratricopeptide repeat [SM00028] (118-151)
  IPR051685 Ycf3/AcsC/BcsC/TPR Multifunctional [PTHR44943] (26-194)

Sequence (439 aa):
MSKEEKKKRKELTKLVKKYLSTGKKLYQKNEFQKAISHFKKAIELGYISTDIWDLIGYSEFQLGNLNHAVEYYRKGSEYNPNDPVAWIKYASLLKQNNDLISSIDATKKALGLNSQNKDYWLFLGGTYLKMMKFNEAEESFESVLKIDPNNQNALNSIALSKRSRELSENTHTWKVVLYPFIFDNLIYYEKLLFIIRNIHDYLNSLTTHYSLRQKITRHIKKILKGQEPHIQNLLTNLIDSIPNKTFIDYGTNFDDFVFSSLIKNLEFLYSTYEPMVKTFRYIDGIILNQVNSFDEFKFQVRKYLNNLPADAQSIIISFIDSLPAGIKETEKSAKEDNRIKMEEQKNELFMELEKESLEKLKKMVKVSTKINLDRMQNALKLESEIFDNIIFDWADEFGFTIDGDYLVLNMDTVSDFINSLDKKFEEWENFEKKGIGKQ